Protein AF-A0A939VR70-F1 (afdb_monomer_lite)

Radius of gyration: 50.56 Å; chains: 1; bounding box: 104×48×170 Å

Structure (mmCIF, N/CA/C/O backbone):
data_AF-A0A939VR70-F1
#
_entry.id   AF-A0A939VR70-F1
#
loop_
_atom_site.group_PDB
_atom_site.id
_atom_site.type_symbol
_atom_site.label_atom_id
_atom_site.label_alt_id
_atom_site.label_comp_id
_atom_site.label_asym_id
_atom_site.label_entity_id
_atom_site.label_seq_id
_atom_site.pdbx_PDB_ins_code
_atom_site.Cartn_x
_atom_site.Cartn_y
_atom_site.Cartn_z
_atom_site.occupancy
_atom_site.B_iso_or_equiv
_atom_site.auth_seq_id
_atom_site.auth_comp_id
_atom_site.auth_asym_id
_atom_site.auth_atom_id
_atom_site.pdbx_PDB_model_num
ATOM 1 N N . MET A 1 1 ? 31.635 -14.659 -6.950 1.00 32.38 1 MET A N 1
ATOM 2 C CA . MET A 1 1 ? 30.749 -15.575 -6.206 1.00 32.38 1 MET A CA 1
ATOM 3 C C . MET A 1 1 ? 29.367 -15.405 -6.811 1.00 32.38 1 MET A C 1
ATOM 5 O O . MET A 1 1 ? 29.038 -14.272 -7.121 1.00 32.38 1 MET A O 1
ATOM 9 N N . GLY A 1 2 ? 28.664 -16.495 -7.128 1.00 39.53 2 GLY A N 1
ATOM 10 C CA . GLY A 1 2 ? 27.356 -16.426 -7.793 1.00 39.53 2 GLY A CA 1
ATOM 11 C C . GLY A 1 2 ? 26.266 -15.885 -6.864 1.00 39.53 2 GLY A C 1
ATOM 12 O O . GLY A 1 2 ? 26.370 -16.031 -5.646 1.00 39.53 2 GLY A O 1
ATOM 13 N N . THR A 1 3 ? 25.245 -15.283 -7.464 1.00 46.81 3 THR A N 1
ATOM 14 C CA . THR A 1 3 ? 24.059 -14.670 -6.838 1.00 46.81 3 THR A CA 1
ATOM 15 C C . THR A 1 3 ? 23.295 -15.610 -5.895 1.00 46.81 3 THR A C 1
ATOM 17 O O . THR A 1 3 ? 22.712 -15.151 -4.918 1.00 46.81 3 THR A O 1
ATOM 20 N N . GLU A 1 4 ? 23.401 -16.933 -6.085 1.00 47.50 4 GLU A N 1
ATOM 21 C CA . GLU A 1 4 ? 22.808 -17.955 -5.200 1.00 47.50 4 GLU A CA 1
ATOM 22 C C . GLU A 1 4 ? 23.258 -17.877 -3.731 1.00 47.50 4 GLU A C 1
ATOM 24 O O . GLU A 1 4 ? 22.538 -18.344 -2.854 1.00 47.50 4 GLU A O 1
ATOM 29 N N . LYS A 1 5 ? 24.438 -17.316 -3.424 1.00 48.34 5 LYS A N 1
ATOM 30 C CA . LYS A 1 5 ? 24.937 -17.262 -2.035 1.00 48.34 5 LYS A CA 1
ATOM 31 C C . LYS A 1 5 ? 24.439 -16.056 -1.225 1.00 48.34 5 LYS A C 1
ATOM 33 O O . LYS A 1 5 ? 24.703 -16.028 -0.028 1.00 48.34 5 LYS A O 1
ATOM 38 N N . GLY A 1 6 ? 23.760 -15.087 -1.850 1.00 54.81 6 GLY A N 1
ATOM 39 C CA . GLY A 1 6 ? 23.304 -13.853 -1.190 1.00 54.81 6 GLY A CA 1
ATOM 40 C C . GLY A 1 6 ? 21.859 -13.896 -0.681 1.00 54.81 6 GLY A C 1
ATOM 41 O O . GLY A 1 6 ? 21.595 -13.446 0.426 1.00 54.81 6 GLY A O 1
ATOM 42 N N . TYR A 1 7 ? 20.935 -14.492 -1.443 1.00 61.84 7 TYR A N 1
ATOM 43 C CA . TYR A 1 7 ? 19.486 -14.449 -1.177 1.00 61.84 7 TYR A CA 1
ATOM 44 C C . TYR A 1 7 ? 18.956 -15.694 -0.461 1.00 61.84 7 TYR A C 1
ATOM 46 O O . TYR A 1 7 ? 18.055 -16.395 -0.938 1.00 61.84 7 TYR A O 1
ATOM 54 N N . THR A 1 8 ? 19.549 -15.989 0.690 1.00 68.25 8 THR A N 1
ATOM 55 C CA . THR A 1 8 ? 19.119 -17.083 1.564 1.00 68.25 8 THR A CA 1
ATOM 56 C C . THR A 1 8 ? 17.865 -16.699 2.355 1.00 68.25 8 THR A C 1
ATOM 58 O O . THR A 1 8 ? 17.515 -15.526 2.480 1.00 68.25 8 THR A O 1
ATOM 61 N N . GLU A 1 9 ? 17.204 -17.692 2.950 1.00 69.56 9 GLU A N 1
ATOM 62 C CA . GLU A 1 9 ? 16.167 -17.471 3.968 1.00 69.56 9 GLU A CA 1
ATOM 63 C C . GLU A 1 9 ? 16.641 -16.495 5.058 1.00 69.56 9 GLU A C 1
ATOM 65 O O . GLU A 1 9 ? 15.880 -15.640 5.501 1.00 69.56 9 GLU A O 1
ATOM 70 N N . GLU A 1 10 ? 17.914 -16.579 5.455 1.00 63.94 10 GLU A N 1
ATOM 71 C CA . GLU A 1 10 ? 18.502 -15.685 6.448 1.00 63.94 10 GLU A CA 1
ATOM 72 C C . GLU A 1 10 ? 18.544 -14.236 5.958 1.00 63.94 10 GLU A C 1
ATOM 74 O O . GLU A 1 10 ? 18.164 -13.357 6.723 1.00 63.94 10 GLU A O 1
ATOM 79 N N . TYR A 1 11 ? 18.916 -13.966 4.701 1.00 68.00 11 TYR A N 1
ATOM 80 C CA . TYR A 1 11 ? 18.863 -12.614 4.127 1.00 68.00 11 TYR A CA 1
ATOM 81 C C . TYR A 1 11 ? 17.446 -12.042 4.182 1.00 68.00 11 TYR A C 1
ATOM 83 O O . TYR A 1 11 ? 17.240 -10.973 4.762 1.00 68.00 11 TYR A O 1
ATOM 91 N N . TYR A 1 12 ? 16.460 -12.795 3.683 1.00 67.38 12 TYR A N 1
ATOM 92 C CA . TYR A 1 12 ? 15.068 -12.355 3.710 1.00 67.38 12 TYR A CA 1
ATOM 93 C C . TYR A 1 12 ? 14.604 -12.114 5.145 1.00 67.38 12 TYR A C 1
ATOM 95 O O . TYR A 1 12 ? 14.144 -11.021 5.440 1.00 67.38 12 TYR A O 1
ATOM 103 N N . LYS A 1 13 ? 14.826 -13.052 6.071 1.00 61.44 13 LYS A N 1
ATOM 104 C CA . LYS A 1 13 ? 14.414 -12.908 7.477 1.00 61.44 13 LYS A CA 1
ATOM 105 C C . LYS A 1 13 ? 15.114 -11.774 8.229 1.00 61.44 13 LYS A C 1
ATOM 107 O O . LYS A 1 13 ? 14.530 -11.184 9.133 1.00 61.44 13 LYS A O 1
ATOM 112 N N . SER A 1 14 ? 16.374 -11.483 7.911 1.00 55.72 14 SER A N 1
ATOM 113 C CA . SER A 1 14 ? 17.200 -10.551 8.692 1.00 55.72 14 SER A CA 1
ATOM 114 C C . SER A 1 14 ? 17.271 -9.130 8.133 1.00 55.72 14 SER A C 1
ATOM 116 O O . SER A 1 14 ? 17.523 -8.214 8.925 1.00 55.72 14 SER A O 1
ATOM 118 N N . HIS A 1 15 ? 17.054 -8.944 6.826 1.00 54.62 15 HIS A N 1
ATOM 119 C CA . HIS A 1 15 ? 17.185 -7.651 6.142 1.00 54.62 15 HIS A CA 1
ATOM 120 C C . HIS A 1 15 ? 15.871 -7.150 5.527 1.00 54.62 15 HIS A C 1
ATOM 122 O O . HIS A 1 15 ? 15.668 -5.944 5.512 1.00 54.62 15 HIS A O 1
ATOM 128 N N . LEU A 1 16 ? 14.962 -8.033 5.087 1.00 59.84 16 LEU A N 1
ATOM 129 C CA . LEU A 1 16 ? 13.689 -7.633 4.458 1.00 59.84 16 LEU A CA 1
ATOM 130 C C . LEU A 1 16 ? 12.453 -7.919 5.333 1.00 59.84 16 LEU A C 1
ATOM 132 O O . LEU A 1 16 ? 11.495 -7.155 5.333 1.00 59.84 16 LEU A O 1
ATOM 136 N N . ASP A 1 17 ? 12.465 -8.990 6.126 1.00 55.03 17 ASP A N 1
ATOM 137 C CA . ASP A 1 17 ? 11.329 -9.424 6.951 1.00 55.03 17 ASP A CA 1
ATOM 138 C C . ASP A 1 17 ? 11.339 -8.816 8.362 1.00 55.03 17 ASP A C 1
ATOM 140 O O . ASP A 1 17 ? 10.345 -8.905 9.078 1.00 55.03 17 ASP A O 1
ATOM 144 N N . LYS A 1 18 ? 12.412 -8.105 8.749 1.00 51.22 18 LYS A N 1
ATOM 145 C CA . LYS A 1 18 ? 12.362 -7.198 9.915 1.00 51.22 18 LYS A CA 1
ATOM 146 C C . LYS A 1 18 ? 11.295 -6.112 9.745 1.00 51.22 18 LYS A C 1
ATOM 148 O O . LYS A 1 18 ? 10.718 -5.688 10.743 1.00 51.22 18 LYS A O 1
ATOM 153 N N . ASP A 1 19 ? 11.009 -5.745 8.495 1.00 50.56 19 ASP A N 1
ATOM 154 C CA . ASP A 1 19 ? 9.973 -4.790 8.098 1.00 50.56 19 ASP A CA 1
ATOM 155 C C . ASP A 1 19 ? 8.728 -5.482 7.492 1.00 50.56 19 ASP A C 1
ATOM 157 O O . ASP A 1 19 ? 7.812 -4.814 7.010 1.00 50.56 19 ASP A O 1
ATOM 161 N N . GLY A 1 20 ? 8.673 -6.824 7.527 1.00 59.66 20 GLY A N 1
ATOM 162 C CA . GLY A 1 20 ? 7.546 -7.642 7.068 1.00 59.66 20 GLY A CA 1
ATOM 163 C C . GLY A 1 20 ? 7.334 -7.626 5.554 1.00 59.66 20 GLY A C 1
ATOM 164 O O . GLY A 1 20 ? 6.270 -7.220 5.100 1.00 59.66 20 GLY A O 1
ATOM 165 N N . TYR A 1 21 ? 8.333 -8.018 4.753 1.00 68.88 21 TYR A N 1
ATOM 166 C CA . TYR A 1 21 ? 8.237 -8.049 3.283 1.00 68.88 21 TYR A CA 1
ATOM 167 C C . TYR A 1 21 ? 7.223 -9.082 2.759 1.00 68.88 21 TYR A C 1
ATOM 169 O O . TYR A 1 21 ? 6.584 -8.856 1.726 1.00 68.88 21 TYR A O 1
ATOM 177 N N . ILE A 1 22 ? 7.053 -10.207 3.459 1.00 78.62 22 ILE A N 1
ATOM 178 C CA . ILE A 1 22 ? 6.077 -11.250 3.114 1.00 78.62 22 ILE A CA 1
ATOM 179 C C . ILE A 1 22 ? 4.671 -10.800 3.544 1.00 78.62 22 ILE A C 1
ATOM 181 O O . ILE A 1 22 ? 4.482 -10.320 4.656 1.00 78.62 22 ILE A O 1
ATOM 185 N N . ASP A 1 23 ? 3.687 -10.945 2.651 1.00 75.06 23 ASP A N 1
ATOM 186 C CA . ASP A 1 23 ? 2.292 -10.507 2.836 1.00 75.06 23 ASP A CA 1
ATOM 187 C C . ASP A 1 23 ? 2.132 -9.015 3.198 1.00 75.06 23 ASP A C 1
ATOM 189 O O . ASP A 1 23 ? 1.183 -8.592 3.863 1.00 75.06 23 ASP A O 1
ATOM 193 N N . ASN A 1 24 ? 3.050 -8.182 2.707 1.00 79.44 24 ASN A N 1
ATOM 194 C CA . ASN A 1 24 ? 3.036 -6.751 2.967 1.00 79.44 24 ASN A CA 1
ATOM 195 C C . ASN A 1 24 ? 1.994 -6.023 2.104 1.00 79.44 24 ASN A C 1
ATOM 197 O O . ASN A 1 24 ? 2.129 -5.907 0.881 1.00 79.44 24 ASN A O 1
ATOM 201 N N . THR A 1 25 ? 0.979 -5.452 2.747 1.00 81.50 25 THR A N 1
ATOM 202 C CA . THR A 1 25 ? -0.101 -4.728 2.063 1.00 81.50 25 THR A CA 1
ATOM 203 C C . THR A 1 25 ? 0.383 -3.501 1.289 1.00 81.50 25 THR A C 1
ATOM 205 O O . THR A 1 25 ? -0.182 -3.196 0.237 1.00 81.50 25 THR A O 1
ATOM 208 N N . ALA A 1 26 ? 1.446 -2.828 1.742 1.00 79.44 26 ALA A N 1
ATOM 209 C CA . ALA A 1 26 ? 2.013 -1.681 1.041 1.00 79.44 26 ALA A CA 1
ATOM 210 C C . ALA A 1 26 ? 2.719 -2.106 -0.255 1.00 79.44 26 ALA A C 1
ATOM 212 O O . ALA A 1 26 ? 2.472 -1.502 -1.298 1.00 79.44 26 ALA A O 1
ATOM 213 N N . TYR A 1 27 ? 3.524 -3.178 -0.231 1.00 84.69 27 TYR A N 1
ATOM 214 C CA . TYR A 1 27 ? 4.158 -3.700 -1.451 1.00 84.69 27 TYR A CA 1
ATOM 215 C C . TYR A 1 27 ? 3.129 -4.254 -2.440 1.00 84.69 27 TYR A C 1
ATOM 217 O O . TYR A 1 27 ? 3.278 -4.046 -3.645 1.00 84.69 27 TYR A O 1
ATOM 225 N N . ILE A 1 28 ? 2.063 -4.899 -1.957 1.00 88.62 28 ILE A N 1
ATOM 226 C CA . ILE A 1 28 ? 0.951 -5.343 -2.809 1.00 88.62 28 ILE A CA 1
ATOM 227 C C . ILE A 1 28 ? 0.300 -4.139 -3.501 1.00 88.62 28 ILE A C 1
ATOM 229 O O . ILE A 1 28 ? 0.197 -4.129 -4.728 1.00 88.62 28 ILE A O 1
ATOM 233 N N . GLY A 1 29 ? -0.085 -3.106 -2.743 1.00 87.69 29 GLY A N 1
ATOM 234 C CA . GLY A 1 29 ? -0.715 -1.902 -3.295 1.00 87.69 29 GLY A CA 1
ATOM 235 C C . GLY A 1 29 ? 0.193 -1.130 -4.259 1.00 87.69 29 GLY A C 1
ATOM 236 O O . GLY A 1 29 ? -0.258 -0.667 -5.307 1.00 87.69 29 GLY A O 1
ATOM 237 N N . LEU A 1 30 ? 1.492 -1.045 -3.958 1.00 89.00 30 LEU A N 1
ATOM 238 C CA . LEU A 1 30 ? 2.479 -0.412 -4.834 1.00 89.00 30 LEU A CA 1
ATOM 239 C C . LEU A 1 30 ? 2.595 -1.148 -6.176 1.00 89.00 30 LEU A C 1
ATOM 241 O O . LEU A 1 30 ? 2.522 -0.528 -7.235 1.00 89.00 30 LEU A O 1
ATOM 245 N N . ASN A 1 31 ? 2.721 -2.475 -6.143 1.00 94.94 31 ASN A N 1
ATOM 246 C CA . ASN A 1 31 ? 2.825 -3.285 -7.356 1.00 94.94 31 ASN A CA 1
ATOM 247 C C . ASN A 1 31 ? 1.517 -3.310 -8.163 1.00 94.94 31 ASN A C 1
ATOM 249 O O . ASN A 1 31 ? 1.566 -3.375 -9.391 1.00 94.94 31 ASN A O 1
ATOM 253 N N . GLN A 1 32 ? 0.356 -3.193 -7.507 1.00 95.31 32 GLN A N 1
ATOM 254 C CA . GLN A 1 32 ? -0.926 -2.954 -8.181 1.00 95.31 32 GLN A CA 1
ATOM 255 C C . GLN A 1 32 ? -0.915 -1.633 -8.951 1.00 95.31 32 GLN A C 1
ATOM 257 O O . GLN A 1 32 ? -1.197 -1.632 -10.148 1.00 95.31 32 GLN A O 1
ATOM 262 N N . CYS A 1 33 ? -0.487 -0.540 -8.311 1.00 94.44 33 CYS A N 1
ATOM 263 C CA . CYS A 1 33 ? -0.333 0.757 -8.972 1.00 94.44 33 CYS A CA 1
ATOM 264 C C . CYS A 1 33 ? 0.613 0.667 -10.183 1.00 94.44 33 CYS A C 1
ATOM 266 O O . CYS A 1 33 ? 0.300 1.183 -11.259 1.00 94.44 33 CYS A O 1
ATOM 268 N N . PHE A 1 34 ? 1.747 -0.032 -10.050 1.00 96.69 34 PHE A N 1
ATOM 269 C CA . PHE A 1 34 ? 2.678 -0.236 -11.163 1.00 96.69 34 PHE A CA 1
ATOM 270 C C . PHE A 1 34 ? 2.031 -1.010 -12.312 1.00 96.69 34 PHE A C 1
ATOM 272 O O . PHE A 1 34 ? 2.091 -0.559 -13.455 1.00 96.69 34 PHE A O 1
ATOM 279 N N . ALA A 1 35 ? 1.381 -2.139 -12.026 1.00 97.88 35 ALA A N 1
ATOM 280 C CA . ALA A 1 35 ? 0.734 -2.960 -13.043 1.00 97.88 35 ALA A CA 1
ATOM 281 C C . ALA A 1 35 ? -0.387 -2.206 -13.775 1.00 97.88 35 ALA A C 1
ATOM 283 O O . ALA A 1 35 ? -0.481 -2.295 -14.999 1.00 97.88 35 ALA A O 1
ATOM 284 N N . GLU A 1 36 ? -1.210 -1.436 -13.057 1.00 97.56 36 GLU A N 1
ATOM 285 C CA . GLU A 1 36 ? -2.288 -0.623 -13.632 1.00 97.56 36 GLU A CA 1
ATOM 286 C C . GLU A 1 36 ? -1.746 0.434 -14.598 1.00 97.56 36 GLU A C 1
ATOM 288 O O . GLU A 1 36 ? -2.169 0.487 -15.757 1.00 97.56 36 GLU A O 1
ATOM 293 N N . ASN A 1 37 ? -0.762 1.222 -14.152 1.00 96.81 37 ASN A N 1
ATOM 294 C CA . ASN A 1 37 ? -0.152 2.263 -14.976 1.00 96.81 37 ASN A CA 1
ATOM 295 C C . ASN A 1 37 ? 0.574 1.665 -16.186 1.00 96.81 37 ASN A C 1
ATOM 297 O O . ASN A 1 37 ? 0.380 2.119 -17.312 1.00 96.81 37 ASN A O 1
ATOM 301 N N . LEU A 1 38 ? 1.364 0.603 -15.997 1.00 97.12 38 LEU A N 1
ATOM 302 C CA . LEU A 1 38 ? 2.073 -0.060 -17.096 1.00 97.12 38 LEU A CA 1
ATOM 303 C C . LEU A 1 38 ? 1.107 -0.698 -18.095 1.00 97.12 38 LEU A C 1
ATOM 305 O O . LEU A 1 38 ? 1.326 -0.602 -19.303 1.00 97.12 38 LEU A O 1
ATOM 309 N N . LYS A 1 39 ? 0.010 -1.301 -17.623 1.00 96.94 39 LYS A N 1
ATOM 310 C CA . LYS A 1 39 ? -1.035 -1.833 -18.500 1.00 96.94 39 LYS A CA 1
ATOM 311 C C . LYS A 1 39 ? -1.692 -0.726 -19.316 1.00 96.94 39 LYS A C 1
ATOM 313 O O . LYS A 1 39 ? -1.898 -0.911 -20.511 1.00 96.94 39 LYS A O 1
ATOM 318 N N . GLN A 1 40 ? -2.007 0.409 -18.699 1.00 95.50 40 GLN A N 1
ATOM 319 C CA . GLN A 1 40 ? -2.620 1.537 -19.396 1.00 95.50 40 GLN A CA 1
ATOM 320 C C . GLN A 1 40 ? -1.670 2.162 -20.428 1.00 95.50 40 GLN A C 1
ATOM 322 O O . GLN A 1 40 ? -2.094 2.471 -21.539 1.00 95.50 40 GLN A O 1
ATOM 327 N N . LEU A 1 41 ? -0.393 2.324 -20.077 1.00 94.25 41 LEU A N 1
ATOM 328 C CA . LEU A 1 41 ? 0.602 2.996 -20.915 1.00 94.25 41 LEU A CA 1
ATOM 329 C C . LEU A 1 41 ? 1.119 2.122 -22.061 1.00 94.25 41 LEU A C 1
ATOM 331 O O . LEU A 1 41 ? 1.409 2.633 -23.141 1.00 94.25 41 LEU A O 1
ATOM 335 N N . LEU A 1 42 ? 1.285 0.819 -21.820 1.00 95.50 42 LEU A N 1
ATOM 336 C CA . LEU A 1 42 ? 1.975 -0.087 -22.744 1.00 95.50 42 LEU A CA 1
ATOM 337 C C . LEU A 1 42 ? 1.063 -1.163 -23.338 1.00 95.50 42 LEU A C 1
ATOM 339 O O . LEU A 1 42 ? 1.416 -1.727 -24.368 1.00 95.50 42 LEU A O 1
ATOM 343 N N . MET A 1 43 ? -0.085 -1.443 -22.710 1.00 96.31 43 MET A N 1
ATOM 344 C CA . MET A 1 43 ? -1.012 -2.521 -23.082 1.00 96.31 43 MET A CA 1
ATOM 345 C C . MET A 1 43 ? -0.311 -3.865 -23.383 1.00 96.31 43 MET A C 1
ATOM 347 O O . MET A 1 43 ? -0.575 -4.461 -24.430 1.00 96.31 43 MET A O 1
ATOM 351 N N . PRO A 1 44 ? 0.588 -4.363 -22.506 1.00 97.38 44 PRO A N 1
ATOM 352 C CA . PRO A 1 44 ? 1.310 -5.600 -22.769 1.00 97.38 44 PRO A CA 1
ATOM 353 C C . PRO A 1 44 ? 0.359 -6.803 -22.682 1.00 97.38 44 PRO A C 1
ATOM 355 O O . PRO A 1 44 ? -0.470 -6.891 -21.772 1.00 97.38 44 PRO A O 1
ATOM 358 N N . GLY A 1 45 ? 0.488 -7.749 -23.611 1.00 96.44 45 GLY A N 1
ATOM 359 C CA . GLY A 1 45 ? -0.218 -9.028 -23.574 1.00 96.44 45 GLY A CA 1
ATOM 360 C C . GLY A 1 45 ? 0.518 -10.069 -22.729 1.00 96.44 45 GLY A C 1
ATOM 361 O O . GLY A 1 45 ? -0.122 -10.810 -21.974 1.00 96.44 45 GLY A O 1
ATOM 362 N N . GLN A 1 46 ? 1.850 -10.106 -22.830 1.00 97.94 46 GLN A N 1
ATOM 363 C CA . GLN A 1 46 ? 2.742 -10.981 -22.064 1.00 97.94 46 GLN A CA 1
ATOM 364 C C . GLN A 1 46 ? 3.827 -10.184 -21.333 1.00 97.94 46 GLN A C 1
ATOM 366 O O . GLN A 1 46 ? 4.518 -9.368 -21.942 1.00 97.94 46 GLN A O 1
ATOM 371 N N . VAL A 1 47 ? 3.999 -10.454 -20.035 1.00 98.75 47 VAL A N 1
ATOM 372 C CA . VAL A 1 47 ? 4.989 -9.783 -19.175 1.00 98.75 47 VAL A CA 1
ATOM 373 C C . VAL A 1 47 ? 5.876 -10.814 -18.485 1.00 98.75 47 VAL A C 1
ATOM 375 O O . VAL A 1 47 ? 5.363 -11.810 -17.973 1.00 98.75 47 VAL A O 1
ATOM 378 N N . LEU A 1 48 ? 7.182 -10.562 -18.436 1.00 98.75 48 LEU A N 1
ATOM 379 C CA . LEU A 1 48 ? 8.112 -11.297 -17.578 1.00 98.75 48 LEU A CA 1
ATOM 380 C C . LEU A 1 48 ? 8.726 -10.359 -16.545 1.00 98.75 48 LEU A C 1
ATOM 382 O O . LEU A 1 48 ? 9.361 -9.377 -16.913 1.00 98.75 48 LEU A O 1
ATOM 386 N N . ASP A 1 49 ? 8.596 -10.718 -15.276 1.00 98.62 49 ASP A N 1
ATOM 387 C CA . ASP A 1 49 ? 9.247 -10.040 -14.164 1.00 98.62 49 ASP A CA 1
ATOM 388 C C . ASP A 1 49 ? 10.495 -10.808 -13.723 1.00 98.62 49 ASP A C 1
ATOM 390 O O . ASP A 1 49 ? 10.408 -11.943 -13.246 1.00 98.62 49 ASP A O 1
ATOM 394 N N . VAL A 1 50 ? 11.671 -10.223 -13.950 1.00 98.06 50 VAL A N 1
ATOM 395 C CA . VAL A 1 50 ? 12.972 -10.810 -13.612 1.00 98.06 50 VAL A CA 1
ATOM 396 C C . VAL A 1 50 ? 13.429 -10.234 -12.280 1.00 98.06 50 VAL A C 1
ATOM 398 O O . VAL A 1 50 ? 13.653 -9.032 -12.193 1.00 98.06 50 VAL A O 1
ATOM 401 N N . GLY A 1 51 ? 13.590 -11.098 -11.274 1.00 95.88 51 GLY A N 1
ATOM 402 C CA . GLY A 1 51 ? 13.717 -10.704 -9.865 1.00 95.88 51 GLY A CA 1
ATOM 403 C C . GLY A 1 51 ? 12.355 -10.537 -9.188 1.00 95.88 51 GLY A C 1
ATOM 404 O O . GLY A 1 51 ? 12.128 -9.565 -8.479 1.00 95.88 51 GLY A O 1
ATOM 405 N N . CYS A 1 52 ? 11.413 -11.448 -9.458 1.00 96.25 52 CYS A N 1
ATOM 406 C CA . CYS A 1 52 ? 10.012 -11.261 -9.072 1.00 96.25 52 CYS A CA 1
ATOM 407 C C . CYS A 1 52 ? 9.727 -11.391 -7.566 1.00 96.25 52 CYS A C 1
ATOM 409 O O . CYS A 1 52 ? 8.607 -11.088 -7.142 1.00 96.25 52 CYS A O 1
ATOM 411 N N . ALA A 1 53 ? 10.686 -11.865 -6.762 1.00 93.88 53 ALA A N 1
ATOM 412 C CA . ALA A 1 53 ? 10.543 -12.084 -5.325 1.00 93.88 53 ALA A CA 1
ATOM 413 C C . ALA A 1 53 ? 9.230 -12.823 -4.959 1.00 93.88 53 ALA A C 1
ATOM 415 O O . ALA A 1 53 ? 8.954 -13.908 -5.478 1.00 93.88 53 ALA A O 1
ATOM 416 N N . CYS A 1 54 ? 8.380 -12.237 -4.104 1.00 93.94 54 CYS A N 1
ATOM 417 C CA . CYS A 1 54 ? 7.072 -12.796 -3.718 1.00 93.94 54 CYS A CA 1
ATOM 418 C C . CYS A 1 54 ? 6.015 -12.752 -4.848 1.00 93.94 54 CYS A C 1
ATOM 420 O O . CYS A 1 54 ? 4.843 -13.064 -4.633 1.00 93.94 54 CYS A O 1
ATOM 422 N N . GLY A 1 55 ? 6.386 -12.352 -6.066 1.00 96.00 55 GLY A N 1
ATOM 423 C CA . GLY A 1 55 ? 5.513 -12.331 -7.237 1.00 96.00 55 GLY A CA 1
ATOM 424 C C . GLY A 1 55 ? 4.395 -11.293 -7.152 1.00 96.00 55 GLY A C 1
ATOM 425 O O . GLY A 1 55 ? 3.319 -11.518 -7.717 1.00 96.00 55 GLY A O 1
ATOM 426 N N . TYR A 1 56 ? 4.603 -10.181 -6.438 1.00 96.62 56 TYR A N 1
ATOM 427 C CA . TYR A 1 56 ? 3.585 -9.138 -6.270 1.00 96.62 56 TYR A CA 1
ATOM 428 C C . TYR A 1 56 ? 3.210 -8.482 -7.601 1.00 96.62 56 TYR A C 1
ATOM 430 O O . TYR A 1 56 ? 2.023 -8.408 -7.921 1.00 96.62 56 TYR A O 1
ATOM 438 N N . LEU A 1 57 ? 4.198 -8.085 -8.411 1.00 97.88 57 LEU A N 1
ATOM 439 C CA . LEU A 1 57 ? 3.952 -7.481 -9.724 1.00 97.88 57 LEU A CA 1
ATOM 440 C C . LEU A 1 57 ? 3.295 -8.471 -10.692 1.00 97.88 57 LEU A C 1
ATOM 442 O O . LEU A 1 57 ? 2.322 -8.136 -11.368 1.00 97.88 57 LEU A O 1
ATOM 446 N N . VAL A 1 58 ? 3.767 -9.722 -10.694 1.00 98.44 58 VAL A N 1
ATOM 447 C CA . VAL A 1 58 ? 3.157 -10.814 -11.466 1.00 98.44 58 VAL A CA 1
ATOM 448 C C . VAL A 1 58 ? 1.690 -10.986 -11.079 1.00 98.44 58 VAL A C 1
ATOM 450 O O . VAL A 1 58 ? 0.823 -11.025 -11.947 1.00 98.44 58 VAL A O 1
ATOM 453 N N . SER A 1 59 ? 1.390 -11.049 -9.782 1.00 97.94 59 SER A N 1
ATOM 454 C CA . SER A 1 59 ? 0.019 -11.207 -9.291 1.00 97.94 59 SER A CA 1
ATOM 455 C C . SER A 1 59 ? -0.869 -10.036 -9.697 1.00 97.94 59 SER A C 1
ATOM 457 O O . SER A 1 59 ? -1.963 -10.265 -10.207 1.00 97.94 59 SER A O 1
ATOM 459 N N . ALA A 1 60 ? -0.372 -8.806 -9.559 1.00 98.06 60 ALA A N 1
ATOM 460 C CA . ALA A 1 60 ? -1.091 -7.600 -9.948 1.00 98.06 60 ALA A CA 1
ATOM 461 C C . ALA A 1 60 ? -1.438 -7.579 -11.448 1.00 98.06 60 ALA A C 1
ATOM 463 O O . ALA A 1 60 ? -2.588 -7.346 -11.817 1.00 98.06 60 ALA A O 1
ATOM 464 N N . PHE A 1 61 ? -0.490 -7.902 -12.331 1.00 98.62 61 PHE A N 1
ATOM 465 C CA . PHE A 1 61 ? -0.773 -8.005 -13.766 1.00 98.62 61 PHE A CA 1
ATOM 466 C C . PHE A 1 61 ? -1.813 -9.085 -14.087 1.00 98.62 61 PHE A C 1
ATOM 468 O O . PHE A 1 61 ? -2.685 -8.874 -14.934 1.00 98.62 61 PHE A O 1
ATOM 475 N N . ARG A 1 62 ? -1.752 -10.232 -13.404 1.00 98.12 62 ARG A N 1
ATOM 476 C CA . ARG A 1 62 ? -2.710 -11.326 -13.613 1.00 98.12 62 ARG A CA 1
ATOM 477 C C . ARG A 1 62 ? -4.110 -10.981 -13.121 1.00 98.12 62 ARG A C 1
ATOM 479 O O . ARG A 1 62 ? -5.069 -11.334 -13.803 1.00 98.12 62 ARG A O 1
ATOM 486 N N . ASP A 1 63 ? -4.235 -10.256 -12.012 1.00 97.81 63 ASP A N 1
ATOM 487 C CA . ASP A 1 63 ? -5.521 -9.719 -11.543 1.00 97.81 63 ASP A CA 1
ATOM 488 C C . ASP A 1 63 ? -6.132 -8.755 -12.581 1.00 97.81 63 ASP A C 1
ATOM 490 O O . ASP A 1 63 ? -7.350 -8.696 -12.747 1.00 97.81 63 ASP A O 1
ATOM 494 N N . LEU A 1 64 ? -5.290 -8.075 -13.366 1.00 97.62 64 LEU A N 1
ATOM 495 C CA . LEU A 1 64 ? -5.700 -7.244 -14.500 1.00 97.62 64 LEU A CA 1
ATOM 496 C C . LEU A 1 64 ? -5.901 -8.030 -15.812 1.00 97.62 64 LEU A C 1
ATOM 498 O O . LEU A 1 64 ? -6.178 -7.415 -16.845 1.00 97.62 64 LEU A O 1
ATOM 502 N N . GLY A 1 65 ? -5.766 -9.357 -15.817 1.00 97.38 65 GLY A N 1
ATOM 503 C CA . GLY A 1 65 ? -5.947 -10.201 -17.003 1.00 97.38 65 GLY A CA 1
ATOM 504 C C . GLY A 1 65 ? -4.775 -10.204 -17.992 1.00 97.38 65 GLY A C 1
ATOM 505 O O . GLY A 1 65 ? -4.957 -10.610 -19.138 1.00 97.38 65 GLY A O 1
ATOM 506 N N . VAL A 1 66 ? -3.585 -9.755 -17.582 1.00 98.19 66 VAL A N 1
ATOM 507 C CA . VAL A 1 66 ? -2.352 -9.833 -18.384 1.00 98.19 66 VAL A CA 1
ATOM 508 C C . VAL A 1 66 ? -1.656 -11.175 -18.135 1.00 98.19 66 VAL A C 1
ATOM 510 O O . VAL A 1 66 ? -1.612 -11.666 -17.003 1.00 98.19 66 VAL A O 1
ATOM 513 N N . ASN A 1 67 ? -1.079 -11.783 -19.177 1.00 98.06 67 ASN A N 1
ATOM 514 C CA . ASN A 1 67 ? -0.325 -13.031 -19.034 1.00 98.06 67 ASN A CA 1
ATOM 515 C C . ASN A 1 67 ? 1.072 -12.743 -18.472 1.00 98.06 67 ASN A C 1
ATOM 517 O O . ASN A 1 67 ? 2.041 -12.638 -19.223 1.00 98.06 67 ASN A O 1
ATOM 521 N N . ALA A 1 68 ? 1.165 -12.599 -17.151 1.00 98.56 68 ALA A N 1
ATOM 522 C CA . ALA A 1 68 ? 2.425 -12.325 -16.468 1.00 98.56 68 ALA A CA 1
ATOM 523 C C . ALA A 1 68 ? 3.078 -13.584 -15.884 1.00 98.56 68 ALA A C 1
ATOM 525 O O . ALA A 1 68 ? 2.393 -14.484 -15.376 1.00 98.56 68 ALA A O 1
ATOM 526 N N . TYR A 1 69 ? 4.406 -13.590 -15.939 1.00 98.62 69 TYR A N 1
ATOM 527 C CA . TYR A 1 69 ? 5.310 -14.632 -15.472 1.00 98.62 69 TYR A CA 1
ATOM 528 C C . TYR A 1 69 ? 6.418 -13.995 -14.633 1.00 98.62 69 TYR A C 1
ATOM 530 O O . TYR A 1 69 ? 6.767 -12.839 -14.855 1.00 98.62 69 TYR A O 1
ATOM 538 N N . GLY A 1 70 ? 6.977 -14.741 -13.685 1.00 98.25 70 GLY A N 1
ATOM 539 C CA . GLY A 1 70 ? 8.043 -14.269 -12.807 1.00 98.25 70 GLY A CA 1
ATOM 540 C C . GLY A 1 70 ? 9.194 -15.255 -12.711 1.00 98.25 70 GLY A C 1
ATOM 541 O O . GLY A 1 70 ? 8.979 -16.472 -12.683 1.00 98.25 70 GLY A O 1
ATOM 542 N N . VAL A 1 71 ? 10.413 -14.733 -12.625 1.00 98.06 71 VAL A N 1
ATOM 543 C CA . VAL A 1 71 ? 11.593 -15.518 -12.267 1.00 98.06 71 VAL A CA 1
ATOM 544 C C . VAL A 1 71 ? 12.348 -14.890 -11.108 1.00 98.06 71 VAL A C 1
ATOM 546 O O . VAL A 1 71 ? 12.509 -13.675 -11.064 1.00 98.06 71 VAL A O 1
ATOM 549 N N . ASP A 1 72 ? 12.818 -15.712 -10.176 1.00 96.50 72 ASP A N 1
ATOM 550 C CA . ASP A 1 72 ? 13.692 -15.277 -9.082 1.00 96.50 72 ASP A CA 1
ATOM 551 C C . ASP A 1 72 ? 14.780 -16.319 -8.796 1.00 96.50 72 ASP A C 1
ATOM 553 O O . ASP A 1 72 ? 14.617 -17.505 -9.097 1.00 96.50 72 ASP A O 1
ATOM 557 N N . SER A 1 73 ? 15.899 -15.887 -8.217 1.00 92.88 73 SER A N 1
ATOM 558 C CA . SER A 1 73 ? 17.003 -16.778 -7.859 1.00 92.88 73 SER A CA 1
ATOM 559 C C . SER A 1 73 ? 16.741 -17.572 -6.574 1.00 92.88 73 SER A C 1
ATOM 561 O O . SER A 1 73 ? 17.281 -18.671 -6.418 1.00 92.88 73 SER A O 1
ATOM 563 N N . SER A 1 74 ? 15.901 -17.047 -5.675 1.00 89.94 74 SER A N 1
ATOM 564 C CA . SER A 1 74 ? 15.636 -17.630 -4.362 1.00 89.94 74 SER A CA 1
ATOM 565 C C . SER A 1 74 ? 14.405 -18.535 -4.385 1.00 89.94 74 SER A C 1
ATOM 567 O O . SER A 1 74 ? 13.281 -18.092 -4.596 1.00 89.94 74 SER A O 1
ATOM 569 N N . GLU A 1 75 ? 14.587 -19.829 -4.118 1.00 90.25 75 GLU A N 1
ATOM 570 C CA . GLU A 1 75 ? 13.451 -20.753 -3.966 1.00 90.25 75 GLU A CA 1
ATOM 571 C C . GLU A 1 75 ? 12.591 -20.396 -2.746 1.00 90.25 75 GLU A C 1
ATOM 573 O O . GLU A 1 75 ? 11.369 -20.491 -2.812 1.00 90.25 75 GLU A O 1
ATOM 578 N N . TYR A 1 76 ? 13.217 -19.891 -1.678 1.00 88.19 76 TYR A N 1
ATOM 579 C CA . TYR A 1 76 ? 12.536 -19.486 -0.450 1.00 88.19 76 TYR A CA 1
ATOM 580 C C . TYR A 1 76 ? 11.473 -18.408 -0.699 1.00 88.19 76 TYR A C 1
ATOM 582 O O . TYR A 1 76 ? 10.333 -18.533 -0.254 1.00 88.19 76 TYR A O 1
ATOM 590 N N . VAL A 1 77 ? 11.808 -17.346 -1.439 1.00 88.31 77 VAL A N 1
ATOM 591 C CA . VAL A 1 77 ? 10.845 -16.260 -1.692 1.00 88.31 77 VAL A CA 1
ATOM 592 C C . VAL A 1 77 ? 9.719 -16.711 -2.629 1.00 88.31 77 VAL A C 1
ATOM 594 O O . VAL A 1 77 ? 8.566 -16.316 -2.464 1.00 88.31 77 VAL A O 1
ATOM 597 N N . LEU A 1 78 ? 10.020 -17.626 -3.556 1.00 92.81 78 LEU A N 1
ATOM 598 C CA . LEU A 1 78 ? 9.038 -18.189 -4.482 1.00 92.81 78 LEU A CA 1
ATOM 599 C C . LEU A 1 78 ? 7.979 -19.052 -3.776 1.00 92.81 78 LEU A C 1
ATOM 601 O O . LEU A 1 78 ? 6.841 -19.140 -4.249 1.00 92.81 78 LEU A O 1
ATOM 605 N N . GLU A 1 79 ? 8.302 -19.654 -2.628 1.00 92.00 79 GLU A N 1
ATOM 606 C CA . GLU A 1 79 ? 7.318 -20.360 -1.796 1.00 92.00 79 GLU A CA 1
ATOM 607 C C . GLU A 1 79 ? 6.245 -19.415 -1.235 1.00 92.00 79 GLU A C 1
ATOM 609 O O . GLU A 1 79 ? 5.100 -19.833 -1.040 1.00 92.00 79 GLU A O 1
ATOM 614 N N . HIS A 1 80 ? 6.565 -18.131 -1.077 1.00 91.81 80 HIS A N 1
ATOM 615 C CA . HIS A 1 80 ? 5.670 -17.103 -0.542 1.00 91.81 80 HIS A CA 1
ATOM 616 C C . HIS A 1 80 ? 4.838 -16.397 -1.622 1.00 91.81 80 HIS A C 1
ATOM 618 O O . HIS A 1 80 ? 4.018 -15.534 -1.318 1.00 91.81 80 HIS A O 1
ATOM 624 N N . VAL A 1 81 ? 4.977 -16.795 -2.891 1.00 94.19 81 VAL A N 1
ATOM 625 C CA . VAL A 1 81 ? 4.110 -16.304 -3.968 1.00 94.19 81 VAL A CA 1
ATOM 626 C C . VAL A 1 81 ? 2.662 -16.719 -3.708 1.00 94.19 81 VAL A C 1
ATOM 628 O O . VAL A 1 81 ? 2.382 -17.887 -3.403 1.00 94.19 81 VAL A O 1
ATOM 631 N N . ARG A 1 82 ? 1.729 -15.775 -3.917 1.00 93.31 82 ARG A N 1
ATOM 632 C CA . ARG A 1 82 ? 0.274 -15.999 -3.844 1.00 93.31 82 ARG A CA 1
ATOM 633 C C . ARG A 1 82 ? -0.101 -17.309 -4.537 1.00 93.31 82 ARG A C 1
ATOM 635 O O . ARG A 1 82 ? 0.235 -17.529 -5.701 1.00 93.31 82 ARG A O 1
ATOM 642 N N . SER A 1 83 ? -0.853 -18.163 -3.845 1.00 93.06 83 SER A N 1
ATOM 643 C CA . SER A 1 83 ? -1.145 -19.541 -4.277 1.00 93.06 83 SER A CA 1
ATOM 644 C C . SER A 1 83 ? -1.688 -19.650 -5.710 1.00 93.06 83 SER A C 1
ATOM 646 O O . SER A 1 83 ? -1.261 -20.520 -6.466 1.00 93.06 83 SER A O 1
ATOM 648 N N . THR A 1 84 ? -2.565 -18.731 -6.123 1.00 94.50 84 THR A N 1
ATOM 649 C CA . THR A 1 84 ? -3.142 -18.674 -7.480 1.00 94.50 84 THR A CA 1
ATOM 650 C C . THR A 1 84 ? -2.130 -18.309 -8.569 1.00 94.50 84 THR A C 1
ATOM 652 O O . THR A 1 84 ? -2.335 -18.634 -9.740 1.00 94.50 84 THR A O 1
ATOM 655 N N . CYS A 1 85 ? -1.035 -17.649 -8.192 1.00 95.69 85 CYS A N 1
ATOM 656 C CA . CYS A 1 85 ? 0.026 -17.191 -9.082 1.00 95.69 85 CYS A CA 1
ATOM 657 C C . CYS A 1 85 ? 1.277 -18.075 -9.034 1.00 95.69 85 CYS A C 1
ATOM 659 O O . CYS A 1 85 ? 2.105 -17.993 -9.937 1.00 95.69 85 CYS A O 1
ATOM 661 N N . ARG A 1 86 ? 1.398 -18.966 -8.039 1.00 94.81 86 ARG A N 1
ATOM 662 C CA . ARG A 1 86 ? 2.593 -19.792 -7.810 1.00 94.81 86 ARG A CA 1
ATOM 663 C C . ARG A 1 86 ? 3.025 -20.590 -9.036 1.00 94.81 86 ARG A C 1
ATOM 665 O O . ARG A 1 86 ? 4.210 -20.803 -9.231 1.00 94.81 86 ARG A O 1
ATOM 672 N N . GLN A 1 87 ? 2.106 -21.025 -9.900 1.00 95.38 87 GLN A N 1
ATOM 673 C CA . GLN A 1 87 ? 2.475 -21.752 -11.122 1.00 95.38 87 GLN A CA 1
ATOM 674 C C . GLN A 1 87 ? 3.174 -20.892 -12.196 1.00 95.38 87 GLN A C 1
ATOM 676 O O . GLN A 1 87 ? 3.784 -21.452 -13.100 1.00 95.38 87 GLN A O 1
ATOM 681 N N . TYR A 1 88 ? 3.110 -19.565 -12.080 1.00 97.81 88 TYR A N 1
ATOM 682 C CA . TYR A 1 88 ? 3.671 -18.603 -13.033 1.00 97.81 88 TYR A CA 1
ATOM 683 C C . TYR A 1 88 ? 4.948 -17.929 -12.528 1.00 97.81 88 TYR A C 1
ATOM 685 O O . TYR A 1 88 ? 5.544 -17.156 -13.270 1.00 97.81 88 TYR A O 1
ATOM 693 N N . CYS A 1 89 ? 5.384 -18.237 -11.304 1.00 97.81 89 CYS A N 1
ATOM 694 C CA . CYS A 1 89 ? 6.671 -17.812 -10.764 1.00 97.81 89 CYS A CA 1
ATOM 695 C C . CYS A 1 89 ? 7.576 -19.035 -10.580 1.00 97.81 89 CYS A C 1
ATOM 697 O O . CYS A 1 89 ? 7.149 -20.067 -10.049 1.00 97.81 89 CYS A O 1
ATOM 699 N N . ARG A 1 90 ? 8.811 -18.967 -11.073 1.00 97.06 90 ARG A N 1
ATOM 700 C CA . ARG A 1 90 ? 9.743 -20.106 -11.106 1.00 97.06 90 ARG A CA 1
ATOM 701 C C . ARG A 1 90 ? 11.175 -19.649 -10.873 1.00 97.06 90 ARG A C 1
ATOM 703 O O . ARG A 1 90 ? 11.490 -18.475 -11.008 1.00 97.06 90 ARG A O 1
ATOM 710 N N . LYS A 1 91 ? 12.061 -20.591 -10.554 1.00 95.44 91 LYS A N 1
ATOM 711 C CA . LYS A 1 91 ? 13.480 -20.281 -10.397 1.00 95.44 91 LYS A CA 1
ATOM 712 C C . LYS A 1 91 ? 14.089 -19.847 -11.732 1.00 95.44 91 LYS A C 1
ATOM 714 O O . LYS A 1 91 ? 13.934 -20.545 -12.732 1.00 95.44 91 LYS A O 1
ATOM 719 N N . GLY A 1 92 ? 14.810 -18.732 -11.728 1.00 94.12 92 GLY A N 1
ATOM 720 C CA . GLY A 1 92 ? 15.597 -18.243 -12.857 1.00 94.12 92 GLY A CA 1
ATOM 721 C C . GLY A 1 92 ? 16.673 -17.279 -12.368 1.00 94.12 92 GLY A C 1
ATOM 722 O O . GLY A 1 92 ? 16.452 -16.517 -11.432 1.00 94.12 92 GLY A O 1
ATOM 723 N N . ILE A 1 93 ? 17.868 -17.354 -12.953 1.00 92.25 93 ILE A N 1
ATOM 724 C CA . ILE A 1 93 ? 19.064 -16.707 -12.401 1.00 92.25 93 ILE A CA 1
ATOM 725 C C . ILE A 1 93 ? 19.790 -15.940 -13.501 1.00 92.25 93 ILE A C 1
ATOM 727 O O . ILE A 1 93 ? 20.132 -16.521 -14.524 1.00 92.25 93 ILE A O 1
ATOM 731 N N . LEU A 1 94 ? 20.078 -14.658 -13.272 1.00 92.75 94 LEU A N 1
ATOM 732 C CA . LEU A 1 94 ? 21.012 -13.886 -14.097 1.00 92.75 94 LEU A CA 1
ATOM 733 C C . LEU A 1 94 ? 22.471 -14.149 -13.671 1.00 92.75 94 LEU A C 1
ATOM 735 O O . LEU A 1 94 ? 22.725 -14.364 -12.481 1.00 92.75 94 LEU A O 1
ATOM 739 N N . PRO A 1 95 ? 23.445 -14.114 -14.602 1.00 90.44 95 PRO A N 1
ATOM 740 C CA . PRO A 1 95 ? 23.307 -13.804 -16.034 1.00 90.44 95 PRO A CA 1
ATOM 741 C C . PRO A 1 95 ? 22.818 -14.975 -16.906 1.00 90.44 95 PRO A C 1
ATOM 743 O O . PRO A 1 95 ? 22.399 -14.754 -18.039 1.00 90.44 95 PRO A O 1
ATOM 746 N N . ASP A 1 96 ? 22.874 -16.214 -16.412 1.00 91.31 96 ASP A N 1
ATOM 747 C CA . ASP A 1 96 ? 22.604 -17.433 -17.192 1.00 91.31 96 ASP A CA 1
ATOM 748 C C . ASP A 1 96 ? 21.109 -17.809 -17.205 1.00 91.31 96 ASP A C 1
ATOM 750 O O . ASP A 1 96 ? 20.734 -18.969 -16.996 1.00 91.31 96 ASP A O 1
ATOM 754 N N . LEU A 1 97 ? 20.241 -16.818 -17.437 1.00 92.81 97 LEU A N 1
ATOM 755 C CA . LEU A 1 97 ? 18.795 -16.987 -17.323 1.00 92.81 97 LEU A CA 1
ATOM 756 C C . LEU A 1 97 ? 18.284 -17.936 -18.408 1.00 92.81 97 LEU A C 1
ATOM 758 O O . LEU A 1 97 ? 18.293 -17.625 -19.599 1.00 92.81 97 LEU A O 1
ATOM 762 N N . ARG A 1 98 ? 17.797 -19.099 -17.973 1.00 91.06 98 ARG A N 1
ATOM 763 C CA . ARG A 1 98 ? 17.061 -20.054 -18.802 1.00 91.06 98 ARG A CA 1
ATOM 764 C C . ARG A 1 98 ? 15.595 -19.989 -18.423 1.00 91.06 98 ARG A C 1
ATOM 766 O O . ARG A 1 98 ? 15.264 -20.125 -17.246 1.00 91.06 98 ARG A O 1
ATOM 773 N N . LEU A 1 99 ? 14.737 -19.770 -19.414 1.00 92.19 99 LEU A N 1
ATOM 774 C CA . LEU A 1 99 ? 13.302 -19.733 -19.182 1.00 92.19 99 LEU A CA 1
ATOM 775 C C . LEU A 1 99 ? 12.803 -21.114 -18.719 1.00 92.19 99 LEU A C 1
ATOM 777 O O . LEU A 1 99 ? 13.195 -22.122 -19.312 1.00 92.19 99 LEU A O 1
ATOM 781 N N . PRO A 1 100 ? 11.961 -21.171 -17.675 1.00 93.12 100 PRO A N 1
ATOM 782 C CA . PRO A 1 100 ? 11.320 -22.404 -17.233 1.00 93.12 100 PRO A CA 1
ATOM 783 C C . PRO A 1 100 ? 10.459 -23.047 -18.327 1.00 93.12 100 PRO A C 1
ATOM 785 O O . PRO A 1 100 ? 9.875 -22.354 -19.160 1.00 93.12 100 PRO A O 1
ATOM 788 N N . ASP A 1 101 ? 10.303 -24.370 -18.274 1.00 92.12 101 ASP A N 1
ATOM 789 C CA . ASP A 1 101 ? 9.425 -25.085 -19.203 1.00 92.12 101 ASP A CA 1
ATOM 790 C C . ASP A 1 101 ? 7.990 -24.530 -19.158 1.00 92.12 101 ASP A C 1
ATOM 792 O O . ASP A 1 101 ? 7.399 -24.344 -18.090 1.00 92.12 101 ASP A O 1
ATOM 796 N N . GLY A 1 102 ? 7.425 -24.272 -20.339 1.00 91.00 102 GLY A N 1
ATOM 797 C CA . GLY A 1 102 ? 6.083 -23.705 -20.500 1.00 91.00 102 GLY A CA 1
ATOM 798 C C . GLY A 1 102 ? 6.010 -22.175 -20.427 1.00 91.00 102 GLY A C 1
ATOM 799 O O . GLY A 1 102 ? 4.921 -21.629 -20.606 1.00 91.00 102 GLY A O 1
ATOM 800 N N . PHE A 1 103 ? 7.126 -21.475 -20.199 1.00 96.81 103 PHE A N 1
ATOM 801 C CA . PHE A 1 103 ? 7.176 -20.014 -20.299 1.00 96.81 103 PHE A CA 1
ATOM 802 C C . PHE A 1 103 ? 7.348 -19.572 -21.769 1.00 96.81 103 PHE A C 1
ATOM 804 O O . PHE A 1 103 ? 8.029 -20.261 -22.533 1.00 96.81 103 PHE A O 1
ATOM 811 N N . PRO A 1 104 ? 6.759 -18.435 -22.191 1.00 96.31 104 PRO A N 1
ATOM 812 C CA . PRO A 1 104 ? 6.975 -17.875 -23.528 1.00 96.31 104 PRO A CA 1
ATOM 813 C C . PRO A 1 104 ? 8.444 -17.533 -23.803 1.00 96.31 104 PRO A C 1
ATOM 815 O O . PRO A 1 104 ? 9.148 -17.059 -22.915 1.00 96.31 104 PRO A O 1
ATOM 818 N N . GLU A 1 105 ? 8.893 -17.690 -25.051 1.00 94.94 105 GLU A N 1
ATOM 819 C CA . GLU A 1 105 ? 10.256 -17.312 -25.472 1.00 94.94 105 GLU A CA 1
ATOM 820 C C . GLU A 1 105 ? 10.454 -15.791 -25.607 1.00 94.94 105 GLU A C 1
ATOM 822 O O . GLU A 1 105 ? 11.587 -15.305 -25.613 1.00 94.94 105 GLU A O 1
ATOM 827 N N . LYS A 1 106 ? 9.356 -15.037 -25.749 1.00 97.06 106 LYS A N 1
ATOM 828 C CA . LYS A 1 106 ? 9.331 -13.583 -25.940 1.00 97.06 106 LYS A CA 1
ATOM 829 C C . LYS A 1 106 ? 8.178 -12.958 -25.168 1.00 97.06 106 LYS A C 1
ATOM 831 O O . LYS A 1 106 ? 7.146 -13.596 -24.986 1.00 97.06 106 LYS A O 1
ATOM 836 N N . TYR A 1 107 ? 8.366 -11.707 -24.765 1.00 98.50 107 TYR A N 1
ATOM 837 C CA . TYR A 1 107 ? 7.405 -10.929 -23.989 1.00 98.50 107 TYR A CA 1
ATOM 838 C C . TYR A 1 107 ? 7.244 -9.538 -24.597 1.00 98.50 107 TYR A C 1
ATOM 840 O O . TYR A 1 107 ? 8.170 -9.018 -25.220 1.00 98.50 107 TYR A O 1
ATOM 848 N N . ASP A 1 108 ? 6.078 -8.928 -24.388 1.00 98.50 108 ASP A N 1
ATOM 849 C CA . ASP A 1 108 ? 5.819 -7.546 -24.806 1.00 98.50 108 ASP A CA 1
ATOM 850 C C . ASP A 1 108 ? 6.494 -6.542 -23.861 1.00 98.50 108 ASP A C 1
ATOM 852 O O . ASP A 1 108 ? 6.785 -5.410 -24.245 1.00 98.50 108 ASP A O 1
ATOM 856 N N . LEU A 1 109 ? 6.727 -6.962 -22.613 1.00 98.69 109 LEU A N 1
ATOM 857 C CA . LEU A 1 109 ? 7.428 -6.209 -21.583 1.00 98.69 109 LEU A CA 1
ATOM 858 C C . LEU A 1 109 ? 8.232 -7.164 -20.694 1.00 98.69 109 LEU A C 1
ATOM 860 O O . LEU A 1 109 ? 7.705 -8.157 -20.194 1.00 98.69 109 LEU A O 1
ATOM 864 N N . VAL A 1 110 ? 9.493 -6.819 -20.449 1.00 98.75 110 VAL A N 1
ATOM 865 C CA . VAL A 1 110 ? 10.300 -7.408 -19.374 1.00 98.75 110 VAL A CA 1
ATOM 866 C C . VAL A 1 110 ? 10.505 -6.350 -18.295 1.00 98.75 110 VAL A C 1
ATOM 868 O O . VAL A 1 110 ? 10.894 -5.227 -18.612 1.00 98.75 110 VAL A O 1
ATOM 871 N N . THR A 1 111 ? 10.250 -6.680 -17.035 1.00 98.62 111 THR A N 1
ATOM 872 C CA . THR A 1 111 ? 10.581 -5.832 -15.883 1.00 98.62 111 THR A CA 1
ATOM 873 C C . THR A 1 111 ? 11.817 -6.391 -15.183 1.00 98.62 111 THR A C 1
ATOM 875 O O . THR A 1 111 ? 11.977 -7.603 -15.050 1.00 98.62 111 THR A O 1
ATOM 878 N N . CYS A 1 112 ? 12.732 -5.507 -14.795 1.00 97.88 112 CYS A N 1
ATOM 879 C CA . CYS A 1 112 ? 13.926 -5.822 -14.016 1.00 97.88 112 CYS A CA 1
ATOM 880 C C . CYS A 1 112 ? 14.159 -4.655 -13.051 1.00 97.88 112 CYS A C 1
ATOM 882 O O . CYS A 1 112 ? 14.774 -3.648 -13.407 1.00 97.88 112 CYS A O 1
ATOM 884 N N . ILE A 1 113 ? 13.541 -4.754 -11.878 1.00 96.00 113 ILE A N 1
ATOM 885 C CA . ILE A 1 113 ? 13.405 -3.671 -10.899 1.00 96.00 113 ILE A CA 1
ATOM 886 C C . ILE A 1 113 ? 14.239 -4.043 -9.675 1.00 96.00 113 ILE A C 1
ATOM 888 O O . ILE A 1 113 ? 13.931 -5.040 -9.034 1.00 96.00 113 ILE A O 1
ATOM 892 N N . GLU A 1 114 ? 15.271 -3.251 -9.370 1.00 92.62 114 GLU A N 1
ATOM 893 C CA . GLU A 1 114 ? 16.170 -3.451 -8.219 1.00 92.62 114 GLU A CA 1
ATOM 894 C C . GLU A 1 114 ? 16.820 -4.855 -8.208 1.00 92.62 114 GLU A C 1
ATOM 896 O O . GLU A 1 114 ? 16.678 -5.641 -7.274 1.00 92.62 114 GLU A O 1
ATOM 901 N N . VAL A 1 115 ? 17.499 -5.207 -9.310 1.00 92.50 115 VAL A N 1
ATOM 902 C CA . VAL A 1 115 ? 18.143 -6.526 -9.495 1.00 92.50 115 VAL A CA 1
ATOM 903 C C . VAL A 1 115 ? 19.610 -6.409 -9.889 1.00 92.50 115 VAL A C 1
ATOM 905 O O . VAL A 1 115 ? 20.456 -7.120 -9.345 1.00 92.50 115 VAL A O 1
ATOM 908 N N . LEU A 1 116 ? 19.940 -5.562 -10.871 1.00 93.25 116 LEU A N 1
ATOM 909 C CA . LEU A 1 116 ? 21.279 -5.557 -11.475 1.00 93.25 116 LEU A CA 1
ATOM 910 C C . LEU A 1 116 ? 22.371 -5.004 -10.547 1.00 93.25 116 LEU A C 1
ATOM 912 O O . LEU A 1 116 ? 23.534 -5.370 -10.724 1.00 93.25 116 LEU A O 1
ATOM 916 N N . GLU A 1 117 ? 22.016 -4.218 -9.531 1.00 89.50 117 GLU A N 1
ATOM 917 C CA . GLU A 1 117 ? 22.915 -3.769 -8.456 1.00 89.50 117 GLU A CA 1
ATOM 918 C C . GLU A 1 117 ? 23.457 -4.926 -7.609 1.00 89.50 117 GLU A C 1
ATOM 920 O O . GLU A 1 117 ? 24.515 -4.804 -6.992 1.00 89.50 117 GLU A O 1
ATOM 925 N N . HIS A 1 118 ? 22.778 -6.071 -7.622 1.00 88.50 118 HIS A N 1
ATOM 926 C CA . HIS A 1 118 ? 23.184 -7.273 -6.901 1.00 88.50 118 HIS A CA 1
ATOM 927 C C . HIS A 1 118 ? 23.967 -8.258 -7.780 1.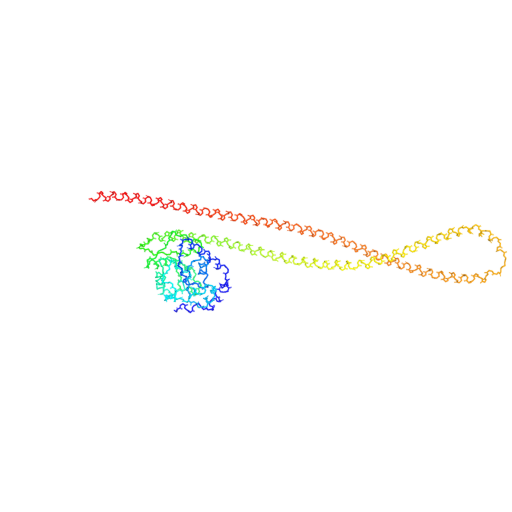00 88.50 118 HIS A C 1
ATOM 929 O O . HIS A 1 118 ? 24.515 -9.255 -7.297 1.00 88.50 118 HIS A O 1
ATOM 935 N N . ILE A 1 119 ? 24.039 -7.997 -9.088 1.00 89.44 119 ILE A N 1
ATOM 936 C CA . ILE A 1 119 ? 24.777 -8.824 -10.040 1.00 89.44 119 ILE A CA 1
ATOM 937 C C . ILE A 1 119 ? 26.217 -8.315 -10.127 1.00 89.44 119 ILE A C 1
ATOM 939 O O . ILE A 1 119 ? 26.409 -7.135 -10.392 1.00 89.44 119 ILE A O 1
ATOM 943 N N . PRO A 1 120 ? 27.252 -9.163 -9.972 1.00 91.25 120 PRO A N 1
ATOM 944 C CA . PRO A 1 120 ? 28.637 -8.721 -10.100 1.00 91.25 120 PRO A CA 1
ATOM 945 C C . PRO A 1 120 ? 28.907 -8.014 -11.434 1.00 91.25 120 PRO A C 1
ATOM 947 O O . PRO A 1 120 ? 28.530 -8.528 -12.483 1.00 91.25 120 PRO A O 1
ATOM 950 N N . GLU A 1 121 ? 29.668 -6.917 -11.412 1.00 90.94 121 GLU A N 1
ATOM 951 C CA . GLU A 1 121 ? 29.887 -6.058 -12.592 1.00 90.94 121 GLU A CA 1
ATOM 952 C C . GLU A 1 121 ? 30.387 -6.810 -13.849 1.00 90.94 121 GLU A C 1
ATOM 954 O O . GLU A 1 121 ? 30.024 -6.529 -14.993 1.00 90.94 121 GLU A O 1
ATOM 959 N N . LYS A 1 122 ? 31.200 -7.852 -13.647 1.00 93.19 122 LYS A N 1
ATOM 960 C CA . LYS A 1 122 ? 31.696 -8.724 -14.728 1.00 93.19 122 LYS A CA 1
ATOM 961 C C . LYS A 1 122 ? 30.586 -9.467 -15.495 1.00 93.19 122 LYS A C 1
ATOM 963 O O . LYS A 1 122 ? 30.810 -9.892 -16.627 1.00 93.19 122 LYS A O 1
ATOM 968 N N . ASP A 1 123 ? 29.425 -9.645 -14.871 1.00 94.50 123 ASP A N 1
ATOM 969 C CA . ASP A 1 123 ? 28.269 -10.387 -15.372 1.00 94.50 123 ASP A CA 1
ATOM 970 C C . ASP A 1 123 ? 27.155 -9.438 -15.874 1.00 94.50 123 ASP A C 1
ATOM 972 O O . ASP A 1 123 ? 26.172 -9.897 -16.465 1.00 94.50 123 ASP A O 1
ATOM 976 N N . THR A 1 124 ? 27.333 -8.115 -15.731 1.00 93.88 124 THR A N 1
ATOM 977 C CA . THR A 1 124 ? 26.383 -7.071 -16.158 1.00 93.88 124 THR A CA 1
ATOM 978 C C . THR A 1 124 ? 26.008 -7.191 -17.635 1.00 93.88 124 THR A C 1
ATOM 980 O O . THR A 1 124 ? 24.827 -7.244 -17.966 1.00 93.88 124 THR A O 1
ATOM 983 N N . VAL A 1 125 ? 26.997 -7.289 -18.538 1.00 94.69 125 VAL A N 1
ATOM 984 C CA . VAL A 1 125 ? 26.742 -7.357 -19.995 1.00 94.69 125 VAL A CA 1
ATOM 985 C C . VAL A 1 125 ? 25.870 -8.553 -20.341 1.00 94.69 125 VAL A C 1
ATOM 987 O O . VAL A 1 125 ? 24.871 -8.413 -21.037 1.00 94.69 125 VAL A O 1
ATOM 990 N N . LYS A 1 126 ? 26.231 -9.733 -19.826 1.00 97.12 126 LYS A N 1
ATOM 991 C CA . LYS A 1 126 ? 25.485 -10.964 -20.094 1.00 97.12 126 LYS A CA 1
ATOM 992 C C . LYS A 1 126 ? 24.068 -10.891 -19.535 1.00 97.12 126 LYS A C 1
ATOM 994 O O . LYS A 1 126 ? 23.144 -11.379 -20.172 1.00 97.12 126 LYS A O 1
ATOM 999 N N . SER A 1 127 ? 23.897 -10.257 -18.377 1.00 97.25 127 SER A N 1
ATOM 1000 C CA . SER A 1 127 ? 22.581 -10.064 -17.767 1.00 97.25 127 SER A CA 1
ATOM 1001 C C . SER A 1 127 ? 21.702 -9.150 -18.614 1.00 97.25 127 SER A C 1
ATOM 1003 O O . SER A 1 127 ? 20.570 -9.511 -18.917 1.00 97.25 127 SER A O 1
ATOM 1005 N N . ILE A 1 128 ? 22.235 -8.017 -19.080 1.00 97.62 128 ILE A N 1
ATOM 1006 C CA . ILE A 1 128 ? 21.516 -7.115 -19.988 1.00 97.62 128 ILE A CA 1
ATOM 1007 C C . ILE A 1 128 ? 21.161 -7.842 -21.287 1.00 97.62 128 ILE A C 1
ATOM 1009 O O . ILE A 1 128 ? 20.015 -7.772 -21.714 1.00 97.62 128 ILE A O 1
ATOM 1013 N N . GLN A 1 129 ? 22.091 -8.608 -21.865 1.00 97.31 129 GLN A N 1
ATOM 1014 C CA . GLN A 1 129 ? 21.829 -9.430 -23.050 1.00 97.31 129 GLN A CA 1
ATOM 1015 C C . GLN A 1 129 ? 20.717 -10.457 -22.821 1.00 97.31 129 GLN A C 1
ATOM 1017 O O . GLN A 1 129 ? 19.888 -10.676 -23.701 1.00 97.31 129 GLN A O 1
ATOM 1022 N N . ALA A 1 130 ? 20.660 -11.087 -21.646 1.00 97.25 130 ALA A N 1
ATOM 1023 C CA . ALA A 1 130 ? 19.570 -11.993 -21.305 1.00 97.25 130 ALA A CA 1
ATOM 1024 C C . ALA A 1 130 ? 18.215 -11.264 -21.311 1.00 97.25 130 ALA A C 1
ATOM 1026 O O . ALA A 1 130 ? 17.264 -11.767 -21.903 1.00 97.25 130 ALA A O 1
ATOM 1027 N N . LEU A 1 131 ? 18.135 -10.055 -20.743 1.00 98.00 131 LEU A N 1
ATOM 1028 C CA . LEU A 1 131 ? 16.911 -9.243 -20.738 1.00 98.00 131 LEU A CA 1
ATOM 1029 C C . LEU A 1 131 ? 16.515 -8.779 -22.151 1.00 98.00 131 LEU A C 1
ATOM 1031 O O . LEU A 1 131 ? 15.370 -8.949 -22.572 1.00 98.00 131 LEU A O 1
ATOM 1035 N N . THR A 1 132 ? 17.464 -8.231 -22.913 1.00 97.31 132 THR A N 1
ATOM 1036 C CA . THR A 1 132 ? 17.235 -7.693 -24.266 1.00 97.31 132 THR A CA 1
ATOM 1037 C C . THR A 1 132 ? 16.944 -8.769 -25.303 1.00 97.31 132 THR A C 1
ATOM 1039 O O . THR A 1 132 ? 16.333 -8.484 -26.338 1.00 97.31 132 THR A O 1
ATOM 1042 N N . ASN A 1 133 ? 17.318 -10.018 -25.026 1.00 96.62 133 ASN A N 1
ATOM 1043 C CA . ASN A 1 133 ? 16.913 -11.172 -25.815 1.00 96.62 133 ASN A CA 1
ATOM 1044 C C . ASN A 1 133 ? 15.472 -11.611 -25.546 1.00 96.62 133 ASN A C 1
ATOM 1046 O O . ASN A 1 133 ? 14.938 -12.363 -26.357 1.00 96.62 133 ASN A O 1
ATOM 1050 N N . LEU A 1 134 ? 14.815 -11.152 -24.482 1.00 97.88 134 LEU A N 1
ATOM 1051 C CA . LEU A 1 134 ? 13.465 -11.591 -24.112 1.00 97.88 134 LEU A CA 1
ATOM 1052 C C . LEU A 1 134 ? 12.372 -10.603 -24.530 1.00 97.88 134 LEU A C 1
ATOM 1054 O O . LEU A 1 134 ? 11.240 -11.020 -24.771 1.00 97.88 134 LEU A O 1
ATOM 1058 N N . SER A 1 135 ? 12.700 -9.320 -24.680 1.00 98.19 135 SER A N 1
ATOM 1059 C CA . SER A 1 135 ? 11.743 -8.286 -25.084 1.00 98.19 135 SER A CA 1
ATOM 1060 C C . SER A 1 135 ? 12.439 -7.113 -25.763 1.00 98.19 135 SER A C 1
ATOM 1062 O O . SER A 1 135 ? 13.555 -6.759 -25.394 1.00 98.19 135 SER A O 1
ATOM 1064 N N . ASP A 1 136 ? 11.742 -6.474 -26.705 1.00 97.81 136 ASP A N 1
ATOM 1065 C CA . ASP A 1 136 ? 12.155 -5.198 -27.300 1.00 97.81 136 ASP A CA 1
ATOM 1066 C C . ASP A 1 136 ? 11.804 -3.988 -26.393 1.00 97.81 136 ASP A C 1
ATOM 1068 O O . ASP A 1 136 ? 12.166 -2.851 -26.705 1.00 97.81 136 ASP A O 1
ATOM 1072 N N . VAL A 1 137 ? 11.116 -4.221 -25.267 1.00 98.00 137 VAL A N 1
ATOM 1073 C CA . VAL A 1 137 ? 10.716 -3.220 -24.264 1.00 98.00 137 VAL A CA 1
ATOM 1074 C C . VAL A 1 137 ? 11.058 -3.710 -22.856 1.00 98.00 137 VAL A C 1
ATOM 1076 O O . VAL A 1 137 ? 10.583 -4.766 -22.426 1.00 98.00 137 VAL A O 1
ATOM 1079 N N . ILE A 1 138 ? 11.855 -2.931 -22.125 1.00 98.44 138 ILE A N 1
ATOM 1080 C CA . ILE A 1 138 ? 12.329 -3.281 -20.782 1.00 98.44 138 ILE A CA 1
ATOM 1081 C C . ILE A 1 138 ? 12.027 -2.137 -19.823 1.00 98.44 138 ILE A C 1
ATOM 1083 O O . ILE A 1 138 ? 12.474 -1.017 -20.054 1.00 98.44 138 ILE A O 1
ATOM 1087 N N . LEU A 1 139 ? 11.308 -2.406 -18.736 1.00 97.88 139 LEU A N 1
ATOM 1088 C CA . LEU A 1 139 ? 11.260 -1.493 -17.597 1.00 97.88 139 LEU A CA 1
ATOM 1089 C C . LEU A 1 139 ? 12.382 -1.865 -16.631 1.00 97.88 139 LEU A C 1
ATOM 1091 O O . LEU A 1 139 ? 12.437 -2.993 -16.145 1.00 97.88 139 LEU A O 1
ATOM 1095 N N . PHE A 1 140 ? 13.262 -0.913 -16.364 1.00 97.06 140 PHE A N 1
ATOM 1096 C CA . PHE A 1 140 ? 14.452 -1.105 -15.557 1.00 97.06 140 PHE A CA 1
ATOM 1097 C C . PHE A 1 140 ? 14.505 -0.112 -14.398 1.00 97.06 140 PHE A C 1
ATOM 1099 O O . PHE A 1 140 ? 14.145 1.058 -14.560 1.00 97.06 140 PHE A O 1
ATOM 1106 N N . SER A 1 141 ? 15.016 -0.564 -13.256 1.00 93.88 141 SER A N 1
ATOM 1107 C CA . SER A 1 141 ? 15.460 0.304 -12.171 1.00 93.88 141 SER A CA 1
ATOM 1108 C C . SER A 1 141 ? 16.643 -0.308 -11.432 1.00 93.88 141 SER A C 1
ATOM 1110 O O . SER A 1 141 ? 16.816 -1.526 -11.418 1.00 93.88 141 SER A O 1
ATOM 1112 N N . SER A 1 142 ? 17.456 0.556 -10.835 1.00 90.50 142 SER A N 1
ATOM 1113 C CA . SER A 1 142 ? 18.532 0.166 -9.933 1.00 90.50 142 SER A CA 1
ATOM 1114 C C . SER A 1 142 ? 18.856 1.342 -9.021 1.00 90.50 142 SER A C 1
ATOM 1116 O O . SER A 1 142 ? 18.913 2.483 -9.501 1.00 90.50 142 SER A O 1
ATOM 1118 N N . SER A 1 143 ? 19.047 1.086 -7.728 1.00 83.81 143 SER A N 1
ATOM 1119 C CA . SER A 1 143 ? 19.288 2.124 -6.724 1.00 83.81 143 SER A CA 1
ATOM 1120 C C . SER A 1 143 ? 20.680 2.759 -6.879 1.00 83.81 143 SER A C 1
ATOM 1122 O O . SER A 1 143 ? 21.684 2.142 -6.531 1.00 83.81 143 SER A O 1
ATOM 1124 N N . PRO A 1 144 ? 20.801 4.022 -7.346 1.00 73.75 144 PRO A N 1
ATOM 1125 C CA . PRO A 1 144 ? 22.089 4.580 -7.774 1.00 73.75 144 PRO A CA 1
ATOM 1126 C C . PRO A 1 144 ? 22.992 5.059 -6.626 1.00 73.75 144 PRO A C 1
ATOM 1128 O O . PRO A 1 144 ? 24.154 5.381 -6.867 1.00 73.75 144 PRO A O 1
ATOM 1131 N N . ASN A 1 145 ? 22.462 5.162 -5.403 1.00 71.19 145 ASN A N 1
ATOM 1132 C CA . ASN A 1 145 ? 23.142 5.775 -4.254 1.00 71.19 145 ASN A CA 1
ATOM 1133 C C . ASN A 1 145 ? 23.212 4.866 -3.020 1.00 71.19 145 ASN A C 1
ATOM 1135 O O . ASN A 1 145 ? 23.742 5.289 -1.992 1.00 71.19 145 ASN A O 1
ATOM 1139 N N . ASP A 1 146 ? 22.677 3.648 -3.090 1.00 72.56 146 ASP A N 1
ATOM 1140 C CA . ASP A 1 146 ? 22.619 2.762 -1.930 1.00 72.56 146 ASP A CA 1
ATOM 1141 C C . ASP A 1 146 ? 23.888 1.910 -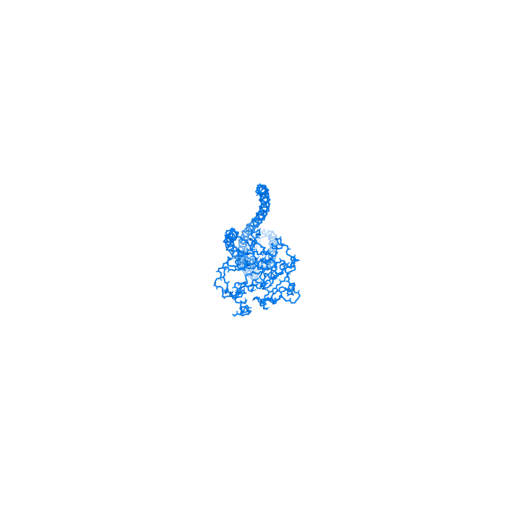1.825 1.00 72.56 146 ASP A C 1
ATOM 1143 O O . ASP A 1 146 ? 23.908 0.720 -2.117 1.00 72.56 146 ASP A O 1
ATOM 1147 N N . LEU A 1 147 ? 24.983 2.575 -1.454 1.00 67.12 147 LEU A N 1
ATOM 1148 C CA . LEU A 1 147 ? 26.307 1.969 -1.270 1.00 67.12 147 LEU A CA 1
ATOM 1149 C C . LEU A 1 147 ? 26.465 1.274 0.092 1.00 67.12 147 LEU A C 1
ATOM 1151 O O . LEU A 1 147 ? 27.522 0.713 0.378 1.00 67.12 147 LEU A O 1
ATOM 1155 N N . THR A 1 148 ? 25.466 1.399 0.966 1.00 65.44 148 THR A N 1
ATOM 1156 C CA . THR A 1 148 ? 25.509 0.901 2.347 1.00 65.44 148 THR A CA 1
ATOM 1157 C C . THR A 1 148 ? 24.919 -0.492 2.502 1.00 65.44 148 THR A C 1
ATOM 1159 O O . THR A 1 148 ? 25.227 -1.170 3.483 1.00 65.44 148 THR A O 1
ATOM 1162 N N . GLU A 1 149 ? 24.090 -0.918 1.553 1.00 69.06 149 GLU A N 1
ATOM 1163 C CA . GLU A 1 149 ? 23.513 -2.255 1.527 1.00 69.06 149 GLU A CA 1
ATOM 1164 C C . GLU A 1 149 ? 24.574 -3.281 1.072 1.00 69.06 149 GLU A C 1
ATOM 1166 O O . GLU A 1 149 ? 25.326 -3.070 0.122 1.00 69.06 149 GLU A O 1
ATOM 1171 N N . VAL A 1 150 ? 24.705 -4.387 1.808 1.00 72.12 150 VAL A N 1
ATOM 1172 C CA . VAL A 1 150 ? 25.847 -5.316 1.678 1.00 72.12 150 VAL A CA 1
ATOM 1173 C C . VAL A 1 150 ? 25.768 -6.170 0.408 1.00 72.12 150 VAL A C 1
ATOM 1175 O O . VAL A 1 150 ? 26.790 -6.622 -0.112 1.00 72.12 150 VAL A O 1
ATOM 1178 N N . THR A 1 151 ? 24.561 -6.418 -0.089 1.00 72.88 151 THR A N 1
ATOM 1179 C CA . THR A 1 151 ? 24.297 -7.164 -1.322 1.00 72.88 151 THR A CA 1
ATOM 1180 C C . THR A 1 151 ? 24.378 -6.297 -2.579 1.00 72.88 151 THR A C 1
ATOM 1182 O O . THR A 1 151 ? 24.455 -6.850 -3.676 1.00 72.88 151 THR A O 1
ATOM 1185 N N . HIS A 1 152 ? 24.431 -4.970 -2.445 1.00 81.31 152 HIS A N 1
ATOM 1186 C CA . HIS A 1 152 ? 24.640 -4.024 -3.541 1.00 81.31 152 HIS A CA 1
ATOM 1187 C C . HIS A 1 152 ? 26.111 -4.003 -3.990 1.00 81.31 152 HIS A C 1
ATOM 1189 O O . HIS A 1 152 ? 26.921 -3.164 -3.595 1.00 81.31 152 HIS A O 1
ATOM 1195 N N . VAL A 1 153 ? 26.482 -4.958 -4.843 1.00 84.94 153 VAL A N 1
ATOM 1196 C CA . VAL A 1 153 ? 27.860 -5.142 -5.338 1.00 84.94 153 VAL A CA 1
ATOM 1197 C C . VAL A 1 153 ? 28.165 -4.382 -6.634 1.00 84.94 153 VAL A C 1
ATOM 1199 O O . VAL A 1 153 ? 29.317 -4.369 -7.072 1.00 84.94 153 VAL A O 1
ATOM 1202 N N . ASN A 1 154 ? 27.151 -3.789 -7.265 1.00 87.56 154 ASN A N 1
ATOM 1203 C CA . ASN A 1 154 ? 27.216 -3.214 -8.608 1.00 87.56 154 ASN A CA 1
ATOM 1204 C C . ASN A 1 154 ? 26.379 -1.932 -8.740 1.00 87.56 154 ASN A C 1
ATOM 1206 O O . ASN A 1 154 ? 25.558 -1.771 -9.641 1.00 87.56 154 ASN A O 1
ATOM 1210 N N . VAL A 1 155 ? 26.561 -1.020 -7.788 1.00 88.38 155 VAL A N 1
ATOM 1211 C CA . VAL A 1 155 ? 25.838 0.254 -7.732 1.00 88.38 155 VAL A CA 1
ATOM 1212 C C . VAL A 1 155 ? 26.425 1.240 -8.728 1.00 88.38 155 VAL A C 1
ATOM 1214 O O . VAL A 1 155 ? 27.596 1.615 -8.639 1.00 88.38 155 VAL A O 1
ATOM 1217 N N . HIS A 1 156 ? 25.587 1.713 -9.645 1.00 88.69 156 HIS A N 1
ATOM 1218 C CA . HIS A 1 156 ? 25.987 2.654 -10.679 1.00 88.69 156 HIS A CA 1
ATOM 1219 C C . HIS A 1 156 ? 24.924 3.735 -10.923 1.00 88.69 156 HIS A C 1
ATOM 1221 O O . HIS A 1 156 ? 23.727 3.485 -10.761 1.00 88.69 156 HIS A O 1
ATOM 1227 N N . PRO A 1 157 ? 25.331 4.944 -11.360 1.00 85.75 157 PRO A N 1
ATOM 1228 C CA . PRO A 1 157 ? 24.388 5.983 -11.759 1.00 85.75 157 PRO A CA 1
ATOM 1229 C C . PRO A 1 157 ? 23.596 5.566 -13.005 1.00 85.75 157 PRO A C 1
ATOM 1231 O O . PRO A 1 157 ? 24.082 4.809 -13.842 1.00 85.75 157 PRO A O 1
ATOM 1234 N N . LEU A 1 158 ? 22.408 6.143 -13.207 1.00 86.06 158 LEU A N 1
ATOM 1235 C CA . LEU A 1 158 ? 21.559 5.835 -14.370 1.00 86.06 158 LEU A CA 1
ATOM 1236 C C . LEU A 1 158 ? 22.257 6.009 -15.723 1.00 86.06 158 LEU A C 1
ATOM 1238 O O . LEU A 1 158 ? 21.978 5.259 -16.652 1.00 86.06 158 LEU A O 1
ATOM 1242 N N . SER A 1 159 ? 23.183 6.966 -15.844 1.00 83.88 159 SER A N 1
ATOM 1243 C CA . SER A 1 159 ? 23.946 7.176 -17.078 1.00 83.88 159 SER A CA 1
ATOM 1244 C C . SER A 1 159 ? 24.765 5.948 -17.479 1.00 83.88 159 SER A C 1
ATOM 1246 O O . SER A 1 159 ? 24.858 5.659 -18.668 1.00 83.88 159 SER A O 1
ATOM 1248 N N . TYR A 1 160 ? 25.310 5.215 -16.503 1.00 89.81 160 TYR A N 1
ATOM 1249 C CA . TYR A 1 160 ? 26.011 3.958 -16.750 1.00 89.81 160 TYR A CA 1
ATOM 1250 C C . TYR A 1 160 ? 25.036 2.925 -17.318 1.00 89.81 160 TYR A C 1
ATOM 1252 O O . TYR A 1 160 ? 25.272 2.395 -18.397 1.00 89.81 160 TYR A O 1
ATOM 1260 N N . TRP A 1 161 ? 23.889 2.704 -16.671 1.00 92.31 161 TRP A N 1
ATOM 1261 C CA . TRP A 1 161 ? 22.889 1.753 -17.166 1.00 92.31 161 TRP A CA 1
ATOM 1262 C C . TRP A 1 161 ? 22.407 2.110 -18.576 1.00 92.31 161 TRP A C 1
ATOM 1264 O O . TRP A 1 161 ? 22.378 1.246 -19.450 1.00 92.31 161 TRP A O 1
ATOM 1274 N N . CYS A 1 162 ? 22.131 3.390 -18.839 1.00 89.56 162 CYS A N 1
ATOM 1275 C CA . CYS A 1 162 ? 21.797 3.883 -20.174 1.00 89.56 162 CYS A CA 1
ATOM 1276 C C . CYS A 1 162 ? 22.879 3.558 -21.212 1.00 89.56 162 CYS A C 1
ATOM 1278 O O . CYS A 1 162 ? 22.541 3.132 -22.312 1.00 89.56 162 CYS A O 1
ATOM 1280 N N . GLU A 1 163 ? 24.162 3.731 -20.882 1.00 88.25 163 GLU A N 1
ATOM 1281 C CA . GLU A 1 163 ? 25.276 3.376 -21.769 1.00 88.25 163 GLU A CA 1
ATOM 1282 C C . GLU A 1 163 ? 25.306 1.868 -22.064 1.00 88.25 163 GLU A C 1
ATOM 1284 O O . GLU A 1 163 ? 25.469 1.458 -23.215 1.00 88.25 163 GLU A O 1
ATOM 1289 N N . ARG A 1 164 ? 25.095 1.029 -21.043 1.00 93.38 164 ARG A N 1
ATOM 1290 C CA . ARG A 1 164 ? 25.120 -0.433 -21.193 1.00 93.38 164 ARG A CA 1
ATOM 1291 C C . ARG A 1 164 ? 23.948 -0.961 -22.014 1.00 93.38 164 ARG A C 1
ATOM 1293 O O . ARG A 1 164 ? 24.164 -1.797 -22.885 1.00 93.38 164 ARG A O 1
ATOM 1300 N N . PHE A 1 165 ? 22.738 -0.447 -21.799 1.00 94.38 165 PHE A N 1
ATOM 1301 C CA . PHE A 1 165 ? 21.582 -0.777 -22.639 1.00 94.38 165 PHE A CA 1
ATOM 1302 C C . PHE A 1 165 ? 21.745 -0.236 -24.069 1.00 94.38 165 PHE A C 1
ATOM 1304 O O . PHE A 1 165 ? 21.426 -0.941 -25.029 1.00 94.38 165 PHE A O 1
ATOM 1311 N N . ALA A 1 166 ? 22.321 0.960 -24.240 1.00 91.31 166 ALA A N 1
ATOM 1312 C CA . ALA A 1 166 ? 22.580 1.535 -25.560 1.00 91.31 166 ALA A CA 1
ATOM 1313 C C . ALA A 1 166 ? 23.551 0.684 -26.393 1.00 91.31 166 ALA A C 1
ATOM 1315 O O . ALA A 1 166 ? 23.367 0.569 -27.606 1.00 91.31 166 ALA A O 1
ATOM 1316 N N . ALA A 1 167 ? 24.537 0.043 -25.755 1.00 91.56 167 ALA A N 1
ATOM 1317 C CA . ALA A 1 167 ? 25.445 -0.894 -26.419 1.00 91.56 167 ALA A CA 1
ATOM 1318 C C . ALA A 1 167 ? 24.720 -2.117 -27.021 1.00 91.56 167 ALA A C 1
ATOM 1320 O O . ALA A 1 167 ? 25.182 -2.667 -28.017 1.00 91.56 167 ALA A O 1
ATOM 1321 N N . GLU A 1 168 ? 23.560 -2.489 -26.472 1.00 94.50 168 GLU A N 1
ATOM 1322 C CA . GLU A 1 168 ? 22.689 -3.562 -26.972 1.00 94.50 168 GLU A CA 1
ATOM 1323 C C . GLU A 1 168 ? 21.559 -3.039 -27.890 1.00 94.50 168 GLU A C 1
ATOM 1325 O O . GLU A 1 168 ? 20.675 -3.792 -28.302 1.00 94.50 168 GLU A O 1
ATOM 1330 N N . GLY A 1 169 ? 21.570 -1.745 -28.238 1.00 93.31 169 GLY A N 1
ATOM 1331 C CA . GLY A 1 169 ? 20.575 -1.109 -29.111 1.00 93.31 169 GLY A CA 1
ATOM 1332 C C . GLY A 1 169 ? 19.293 -0.652 -28.406 1.00 93.31 169 GLY A C 1
ATOM 1333 O O . GLY A 1 169 ? 18.283 -0.417 -29.074 1.00 93.31 169 GLY A O 1
ATOM 1334 N N . TYR A 1 170 ? 19.322 -0.526 -27.078 1.00 94.38 170 TYR A N 1
ATOM 1335 C CA . TYR A 1 170 ? 18.182 -0.133 -26.253 1.00 94.38 170 TYR A CA 1
ATOM 1336 C C . TYR A 1 170 ? 18.364 1.273 -25.693 1.00 94.38 170 TYR A C 1
ATOM 1338 O O . TYR A 1 170 ? 19.386 1.595 -25.095 1.00 94.38 170 TYR A O 1
ATOM 1346 N N . PHE A 1 171 ? 17.348 2.115 -25.856 1.00 90.81 171 PHE A N 1
ATOM 1347 C CA . PHE A 1 171 ? 17.417 3.526 -25.493 1.00 90.81 171 PHE A CA 1
ATOM 1348 C C . PHE A 1 171 ? 16.218 3.937 -24.631 1.00 90.81 171 PHE A C 1
ATOM 1350 O O . PHE A 1 171 ? 15.125 3.402 -24.838 1.00 90.81 171 PHE A O 1
ATOM 1357 N N . PRO A 1 172 ? 16.390 4.869 -23.671 1.00 89.94 172 PRO A N 1
ATOM 1358 C CA . PRO A 1 172 ? 15.284 5.366 -22.858 1.00 89.94 172 PRO A CA 1
ATOM 1359 C C . PRO A 1 172 ? 14.158 5.962 -23.711 1.00 89.94 172 PRO A C 1
ATOM 1361 O O . PRO A 1 172 ? 14.385 6.858 -24.526 1.00 89.94 172 PRO A O 1
ATOM 1364 N N . ASP A 1 173 ? 12.927 5.510 -23.492 1.00 87.44 173 ASP A N 1
ATOM 1365 C CA . ASP A 1 173 ? 11.738 6.110 -24.079 1.00 87.44 173 ASP A CA 1
ATOM 1366 C C . ASP A 1 173 ? 11.310 7.332 -23.265 1.00 87.44 173 ASP A C 1
ATOM 1368 O O . ASP A 1 173 ? 10.530 7.261 -22.314 1.00 87.44 173 ASP A O 1
ATOM 1372 N N . VAL A 1 174 ? 11.815 8.489 -23.683 1.00 79.25 174 VAL A N 1
ATOM 1373 C CA . VAL A 1 174 ? 11.577 9.783 -23.030 1.00 79.25 174 VAL A CA 1
ATOM 1374 C C . VAL A 1 174 ? 10.128 10.280 -23.139 1.00 79.25 174 VAL A C 1
ATOM 1376 O O . VAL A 1 174 ? 9.787 11.305 -22.543 1.00 79.25 174 VAL A O 1
ATOM 1379 N N . ARG A 1 175 ? 9.289 9.605 -23.938 1.00 78.88 175 ARG A N 1
ATOM 1380 C CA . ARG A 1 175 ? 7.897 10.000 -24.209 1.00 78.88 175 ARG A CA 1
ATOM 1381 C C . ARG A 1 175 ? 6.930 9.470 -23.154 1.00 78.88 175 ARG A C 1
ATOM 1383 O O . ARG A 1 175 ? 5.844 10.025 -23.019 1.00 78.88 175 ARG A O 1
ATOM 1390 N N . ILE A 1 176 ? 7.313 8.418 -22.431 1.00 83.56 176 ILE A N 1
ATOM 1391 C CA . ILE A 1 176 ? 6.471 7.785 -21.415 1.00 83.56 176 ILE A CA 1
ATOM 1392 C C . ILE A 1 176 ? 6.724 8.430 -20.054 1.00 83.56 176 ILE A C 1
ATOM 1394 O O . ILE A 1 176 ? 7.869 8.586 -19.613 1.00 83.56 176 ILE A O 1
ATOM 1398 N N . ASP A 1 177 ? 5.640 8.791 -19.368 1.00 83.62 177 ASP A N 1
ATOM 1399 C CA . ASP A 1 177 ? 5.725 9.234 -17.986 1.00 83.62 177 ASP A CA 1
ATOM 1400 C C . ASP A 1 177 ? 5.707 8.037 -17.027 1.00 83.62 177 ASP A C 1
ATOM 1402 O O . ASP A 1 177 ? 4.755 7.264 -16.991 1.00 83.62 177 ASP A O 1
ATOM 1406 N N . LEU A 1 178 ? 6.778 7.901 -16.248 1.00 87.94 178 LEU A N 1
ATOM 1407 C CA . LEU A 1 178 ? 6.953 6.884 -15.213 1.00 87.94 178 LEU A CA 1
ATOM 1408 C C . LEU A 1 178 ? 6.933 7.512 -13.812 1.00 87.94 178 LEU A C 1
ATOM 1410 O O . LEU A 1 178 ? 7.448 6.925 -12.868 1.00 87.94 178 LEU A O 1
ATOM 1414 N N . SER A 1 179 ? 6.364 8.715 -13.662 1.00 83.38 179 SER A N 1
ATOM 1415 C CA . SER A 1 179 ? 6.280 9.436 -12.383 1.00 83.38 179 SER A CA 1
ATOM 1416 C C . SER A 1 179 ? 5.426 8.739 -11.312 1.00 83.38 179 SER A C 1
ATOM 1418 O O . SER A 1 179 ? 5.466 9.145 -10.153 1.00 83.38 179 SER A O 1
ATOM 1420 N N . PHE A 1 180 ? 4.685 7.688 -11.680 1.00 85.94 180 PHE A N 1
ATOM 1421 C CA . PHE A 1 180 ? 3.986 6.797 -10.748 1.00 85.94 180 PHE A CA 1
ATOM 1422 C C . PHE A 1 180 ? 4.930 5.831 -10.011 1.00 85.94 180 PHE A C 1
ATOM 1424 O O . PHE A 1 180 ? 4.529 5.230 -9.016 1.00 85.94 180 PHE A O 1
ATOM 1431 N N . GLY A 1 181 ? 6.153 5.645 -10.516 1.00 86.94 181 GLY A N 1
ATOM 1432 C CA . GLY A 1 181 ? 7.181 4.793 -9.933 1.00 86.94 181 GLY A CA 1
ATOM 1433 C C . GLY A 1 181 ? 8.343 5.588 -9.335 1.00 86.94 181 GLY A C 1
ATOM 1434 O O . GLY A 1 181 ? 8.355 6.823 -9.376 1.00 86.94 181 GLY A O 1
ATOM 1435 N N . PRO A 1 182 ? 9.339 4.890 -8.769 1.00 86.38 182 PRO A N 1
ATOM 1436 C CA . PRO A 1 182 ? 10.525 5.532 -8.238 1.00 86.38 182 PRO A CA 1
ATOM 1437 C C . PRO A 1 182 ? 11.294 6.294 -9.334 1.00 86.38 182 PRO A C 1
ATOM 1439 O O . PRO A 1 182 ? 11.271 5.894 -10.503 1.00 86.38 182 PRO A O 1
ATOM 1442 N N . PRO A 1 183 ? 12.008 7.384 -8.984 1.00 84.88 183 PRO A N 1
ATOM 1443 C CA . PRO A 1 183 ? 12.677 8.244 -9.961 1.00 84.88 183 PRO A CA 1
ATOM 1444 C C . PRO A 1 183 ? 13.636 7.497 -10.892 1.00 84.88 183 PRO A C 1
ATOM 1446 O O . PRO A 1 183 ? 13.790 7.898 -12.044 1.00 84.88 183 PRO A O 1
ATOM 1449 N N . GLN A 1 184 ? 14.245 6.406 -10.416 1.00 88.31 184 GLN A N 1
ATOM 1450 C CA . GLN A 1 184 ? 15.158 5.566 -11.189 1.00 88.31 184 GLN A CA 1
ATOM 1451 C C . GLN A 1 184 ? 14.500 4.709 -12.284 1.00 88.31 184 GLN A C 1
ATOM 1453 O O . GLN A 1 184 ? 15.222 4.047 -13.025 1.00 88.31 184 GLN A O 1
ATOM 1458 N N . PHE A 1 185 ? 13.170 4.707 -12.420 1.00 92.12 185 PHE A N 1
ATOM 1459 C CA . PHE A 1 185 ? 12.495 3.977 -13.494 1.00 92.12 185 PHE A CA 1
ATOM 1460 C C . PHE A 1 185 ? 12.901 4.499 -14.875 1.00 92.12 185 PHE A C 1
ATOM 1462 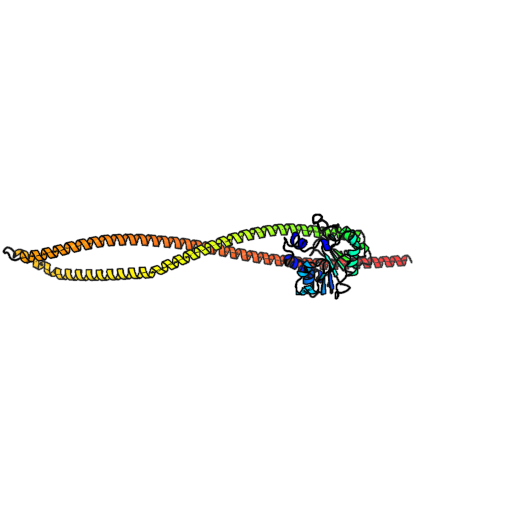O O . PHE A 1 185 ? 12.710 5.675 -15.207 1.00 92.12 185 PHE A O 1
ATOM 1469 N N . ILE A 1 186 ? 13.400 3.585 -15.707 1.00 92.19 186 ILE A N 1
ATOM 1470 C CA . ILE A 1 186 ? 13.696 3.807 -17.120 1.00 92.19 186 ILE A CA 1
ATOM 1471 C C . ILE A 1 186 ? 12.971 2.750 -17.942 1.00 92.19 186 ILE A C 1
ATOM 1473 O O . ILE A 1 186 ? 13.166 1.554 -17.746 1.00 92.19 186 ILE A O 1
ATOM 1477 N N . LEU A 1 187 ? 12.162 3.189 -18.904 1.00 94.19 187 LEU A N 1
ATOM 1478 C CA . LEU A 1 187 ? 11.635 2.300 -19.932 1.00 94.19 187 LEU A CA 1
ATOM 1479 C C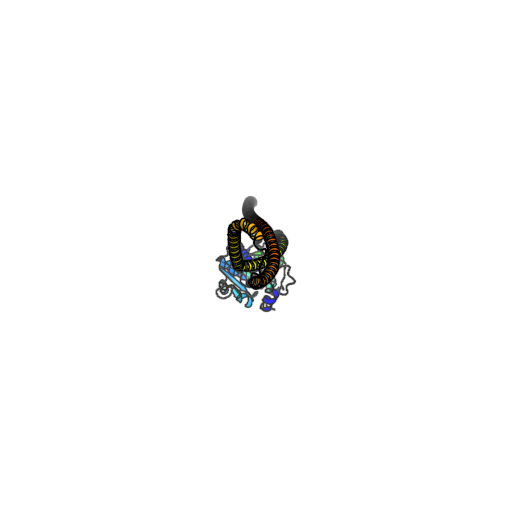 . LEU A 1 187 ? 12.583 2.331 -21.127 1.00 94.19 187 LEU A C 1
ATOM 1481 O O . LEU A 1 187 ? 12.659 3.335 -21.827 1.00 94.19 187 LEU A O 1
ATOM 1485 N N . PHE A 1 188 ? 13.297 1.245 -21.374 1.00 95.06 188 PHE A N 1
ATOM 1486 C CA . PHE A 1 188 ? 14.131 1.077 -22.552 1.00 95.06 188 PHE A CA 1
ATOM 1487 C C . PHE A 1 188 ? 13.334 0.468 -23.704 1.00 95.06 188 PHE A C 1
ATOM 1489 O O . PHE A 1 188 ? 12.584 -0.491 -23.518 1.00 95.06 188 PHE A O 1
ATOM 1496 N N . ARG A 1 189 ? 13.544 0.986 -24.916 1.00 94.38 189 ARG A N 1
ATOM 1497 C CA . ARG A 1 189 ? 13.053 0.386 -26.159 1.00 94.38 189 ARG A CA 1
ATOM 1498 C C . ARG A 1 189 ? 14.194 0.102 -27.110 1.00 94.38 189 ARG A C 1
ATOM 1500 O O . ARG A 1 189 ? 15.127 0.895 -27.229 1.00 94.38 189 ARG A O 1
ATOM 1507 N N . LYS A 1 190 ? 14.074 -1.003 -27.830 1.00 95.00 190 LYS A N 1
ATOM 1508 C CA . LYS A 1 190 ? 14.953 -1.311 -28.946 1.00 95.00 190 LYS A CA 1
ATOM 1509 C C . LYS A 1 190 ? 14.706 -0.334 -30.084 1.00 95.00 190 LYS A C 1
ATOM 1511 O O . LYS A 1 190 ? 13.608 -0.273 -30.634 1.00 95.00 190 LYS A O 1
ATOM 1516 N N . GLU A 1 191 ? 15.739 0.398 -30.468 1.00 85.69 191 GLU A N 1
ATOM 1517 C CA . GLU A 1 191 ? 15.659 1.379 -31.546 1.00 85.69 191 GLU A CA 1
ATOM 1518 C C . GLU A 1 191 ? 16.763 1.126 -32.567 1.00 85.69 191 GLU A C 1
ATOM 1520 O O . GLU A 1 191 ? 17.897 0.780 -32.243 1.00 85.69 191 GLU A O 1
ATOM 1525 N N . LYS A 1 192 ? 16.442 1.331 -33.848 1.00 70.00 192 LYS A N 1
ATOM 1526 C CA . LYS A 1 192 ? 17.432 1.185 -34.930 1.00 70.00 192 LYS A CA 1
ATOM 1527 C C . LYS A 1 192 ? 18.424 2.345 -34.977 1.00 70.00 192 LYS A C 1
ATOM 1529 O O . LYS A 1 192 ? 19.464 2.234 -35.622 1.00 70.00 192 LYS A O 1
ATOM 1534 N N . LYS A 1 193 ? 18.078 3.476 -34.360 1.00 69.94 193 LYS A N 1
ATOM 1535 C CA . LYS A 1 193 ? 18.884 4.692 -34.353 1.00 69.94 193 LYS A CA 1
ATOM 1536 C C . LYS A 1 193 ? 19.227 5.045 -32.917 1.00 69.94 193 LYS A C 1
ATOM 1538 O O . LYS A 1 193 ? 18.328 5.242 -32.107 1.00 69.94 193 LYS A O 1
ATOM 1543 N N . ALA A 1 194 ? 20.520 5.171 -32.644 1.00 66.94 194 ALA A N 1
ATOM 1544 C CA . ALA A 1 194 ? 20.978 5.624 -31.347 1.00 66.94 194 ALA A CA 1
ATOM 1545 C C . ALA A 1 194 ? 20.471 7.037 -31.047 1.00 66.94 194 ALA A C 1
ATOM 1547 O O . ALA A 1 194 ? 20.516 7.919 -31.915 1.00 66.94 194 ALA A O 1
ATOM 1548 N N . LEU A 1 195 ? 20.000 7.238 -29.816 1.00 67.81 195 LEU A N 1
ATOM 1549 C CA . LEU A 1 195 ? 19.738 8.572 -29.290 1.00 67.81 195 LEU A CA 1
ATOM 1550 C C . LEU A 1 195 ? 21.036 9.382 -29.294 1.00 67.81 195 LEU A C 1
ATOM 1552 O O . LEU A 1 195 ? 22.118 8.853 -29.027 1.00 67.81 195 LEU A O 1
ATOM 1556 N N . SER A 1 196 ? 20.939 10.675 -29.602 1.00 71.81 196 SER A N 1
ATOM 1557 C CA . SER A 1 196 ? 22.095 11.555 -29.472 1.00 71.81 196 SER A CA 1
ATOM 1558 C C . SER A 1 196 ? 22.417 11.793 -27.993 1.00 71.81 196 SER A C 1
ATOM 1560 O O . SER A 1 196 ? 21.549 11.676 -27.127 1.00 71.81 196 SER A O 1
ATOM 1562 N N . ALA A 1 197 ? 23.655 12.194 -27.690 1.00 69.19 197 ALA A N 1
ATOM 1563 C CA . ALA A 1 197 ? 24.027 12.608 -26.334 1.00 69.19 197 ALA A CA 1
ATOM 1564 C C . ALA A 1 197 ? 23.120 13.739 -25.805 1.00 69.19 197 ALA A C 1
ATOM 1566 O O . ALA A 1 197 ? 22.848 13.794 -24.611 1.00 69.19 197 ALA A O 1
ATOM 1567 N N . ALA A 1 198 ? 22.602 14.598 -26.691 1.00 71.19 198 ALA A N 1
ATOM 1568 C CA . ALA A 1 198 ? 21.635 15.634 -26.340 1.00 71.19 198 ALA A CA 1
ATOM 1569 C C . ALA A 1 198 ? 20.267 15.062 -25.923 1.00 71.19 198 ALA A C 1
ATOM 1571 O O . ALA A 1 198 ? 19.676 15.570 -24.976 1.00 71.19 198 ALA A O 1
ATOM 1572 N N . ASP A 1 199 ? 19.781 13.999 -26.572 1.00 71.06 199 ASP A N 1
ATOM 1573 C CA . ASP A 1 199 ? 18.511 13.355 -26.203 1.00 71.06 199 ASP A CA 1
ATOM 1574 C C . ASP A 1 199 ? 18.626 12.635 -24.848 1.00 71.06 199 ASP A C 1
ATOM 1576 O O . ASP A 1 199 ? 17.739 12.742 -24.001 1.00 71.06 199 ASP A O 1
ATOM 1580 N N . LEU A 1 200 ? 19.754 11.953 -24.616 1.00 70.44 200 LEU A N 1
ATOM 1581 C CA . LEU A 1 200 ? 20.084 11.335 -23.326 1.00 70.44 200 LEU A CA 1
ATOM 1582 C C . LEU A 1 200 ? 20.241 12.382 -22.218 1.00 70.44 200 LEU A C 1
ATOM 1584 O O . LEU A 1 200 ? 19.740 12.188 -21.113 1.00 70.44 200 LEU A O 1
ATOM 1588 N N . PHE A 1 201 ? 20.899 13.507 -22.509 1.00 71.12 201 PHE A N 1
ATOM 1589 C CA . PHE A 1 201 ? 21.029 14.604 -21.555 1.00 71.12 201 PHE A CA 1
ATOM 1590 C C . PHE A 1 201 ? 19.666 15.217 -21.227 1.00 71.12 201 PHE A C 1
ATOM 1592 O O . PHE A 1 201 ? 19.359 15.399 -20.057 1.00 71.12 201 PHE A O 1
ATOM 1599 N N . ALA A 1 202 ? 18.809 15.455 -22.224 1.00 69.44 202 ALA A N 1
ATOM 1600 C CA . ALA A 1 202 ? 17.450 15.944 -21.999 1.00 69.44 202 ALA A CA 1
ATOM 1601 C C . ALA A 1 202 ? 16.618 14.976 -21.138 1.00 69.44 202 ALA A C 1
ATOM 1603 O O . ALA A 1 202 ? 15.874 15.417 -20.263 1.00 69.44 202 ALA A O 1
ATOM 1604 N N . TYR A 1 203 ? 16.774 13.661 -21.330 1.00 72.44 203 TYR A N 1
ATOM 1605 C CA . TYR A 1 203 ? 16.159 12.660 -20.455 1.00 72.44 203 TYR A CA 1
ATOM 1606 C C . TYR A 1 203 ? 16.637 12.789 -19.004 1.00 72.44 203 TYR A C 1
ATOM 1608 O O . TYR A 1 203 ? 15.821 12.906 -18.089 1.00 72.44 203 TYR A O 1
ATOM 1616 N N . MET A 1 204 ? 17.957 12.799 -18.800 1.00 72.50 204 MET A N 1
ATOM 1617 C CA . MET A 1 204 ? 18.562 12.880 -17.470 1.00 72.50 204 MET A CA 1
ATOM 1618 C C . MET A 1 204 ? 18.193 14.189 -16.761 1.00 72.50 204 MET A C 1
ATOM 1620 O O . MET A 1 204 ? 17.752 14.159 -15.617 1.00 72.50 204 MET A O 1
ATOM 1624 N N . ASP A 1 205 ? 18.326 15.321 -17.450 1.00 67.69 205 ASP A N 1
ATOM 1625 C CA . ASP A 1 205 ? 18.133 16.663 -16.897 1.00 67.69 205 ASP A CA 1
ATOM 1626 C C . ASP A 1 205 ? 16.654 16.985 -16.640 1.00 67.69 205 ASP A C 1
ATOM 1628 O O . ASP A 1 205 ? 16.306 17.560 -15.615 1.00 67.69 205 ASP A O 1
ATOM 1632 N N . THR A 1 206 ? 15.751 16.579 -17.540 1.00 66.19 206 THR A N 1
ATOM 1633 C CA . THR A 1 206 ? 14.336 16.983 -17.450 1.00 66.19 206 THR A CA 1
ATOM 1634 C C . THR A 1 206 ? 13.442 15.933 -16.797 1.00 66.19 206 THR A C 1
ATOM 1636 O O . THR A 1 206 ? 12.517 16.294 -16.084 1.00 66.19 206 THR A O 1
ATOM 1639 N N . GLN A 1 207 ? 13.660 14.634 -17.023 1.00 69.94 207 GLN A N 1
ATOM 1640 C CA . GLN A 1 207 ? 12.747 13.609 -16.496 1.00 69.94 207 GLN A CA 1
ATOM 1641 C C . GLN A 1 207 ? 13.222 13.082 -15.145 1.00 69.94 207 GLN A C 1
ATOM 1643 O O . GLN A 1 207 ? 12.455 13.069 -14.183 1.00 69.94 207 GLN A O 1
ATOM 1648 N N . TYR A 1 208 ? 14.490 12.681 -15.047 1.00 74.62 208 TYR A N 1
ATOM 1649 C CA . TYR A 1 208 ? 15.015 12.098 -13.813 1.00 74.62 208 TYR A CA 1
ATOM 1650 C C . TYR A 1 208 ? 15.103 13.128 -12.677 1.00 74.62 208 TYR A C 1
ATOM 1652 O O . TYR A 1 208 ? 14.551 12.891 -11.601 1.00 74.62 208 TYR A O 1
ATOM 1660 N N . PHE A 1 209 ? 15.715 14.298 -12.907 1.00 74.81 209 PHE A N 1
ATOM 1661 C CA . PHE A 1 209 ? 15.815 15.330 -11.864 1.00 74.81 209 PHE A CA 1
ATOM 1662 C C . PHE A 1 209 ? 14.451 15.854 -11.410 1.00 74.81 209 PHE A C 1
ATOM 1664 O O . PHE A 1 209 ? 14.230 15.998 -10.208 1.00 74.81 209 PHE A O 1
ATOM 1671 N N . THR A 1 210 ? 13.511 16.093 -12.330 1.00 73.56 210 THR A N 1
ATOM 1672 C CA . THR A 1 210 ? 12.160 16.537 -11.958 1.00 73.56 210 THR A CA 1
ATOM 1673 C C . THR A 1 210 ? 11.419 15.479 -11.143 1.00 73.56 210 THR A C 1
ATOM 1675 O O . THR A 1 210 ? 10.795 15.823 -10.139 1.00 73.56 210 THR A O 1
ATOM 1678 N N . ARG A 1 211 ? 11.523 14.191 -11.504 1.00 80.38 211 ARG A N 1
ATOM 1679 C CA . ARG A 1 211 ? 10.947 13.102 -10.697 1.00 80.38 211 ARG A CA 1
ATOM 1680 C C . ARG A 1 211 ? 11.597 13.013 -9.321 1.00 80.38 211 ARG A C 1
ATOM 1682 O O . ARG A 1 211 ? 10.885 12.835 -8.340 1.00 80.38 211 ARG A O 1
ATOM 1689 N N . MET A 1 212 ? 12.914 13.187 -9.230 1.00 79.38 212 MET A N 1
ATOM 1690 C CA . MET A 1 212 ? 13.633 13.160 -7.955 1.00 79.38 212 MET A CA 1
ATOM 1691 C C . MET A 1 212 ? 13.212 14.312 -7.030 1.00 79.38 212 MET A C 1
ATOM 1693 O O . MET A 1 212 ? 12.938 14.081 -5.855 1.00 79.38 212 MET A O 1
ATOM 1697 N N . LEU A 1 213 ? 13.100 15.535 -7.561 1.00 76.75 213 LEU A N 1
ATOM 1698 C CA . LEU A 1 213 ? 12.611 16.694 -6.808 1.00 76.75 213 LEU A CA 1
ATOM 1699 C C . LEU A 1 213 ? 11.185 16.465 -6.300 1.00 76.75 213 LEU A C 1
ATOM 1701 O O . LEU A 1 213 ? 10.931 16.617 -5.108 1.00 76.75 213 LEU A O 1
ATOM 1705 N N . LYS A 1 214 ? 10.284 16.004 -7.176 1.00 75.00 214 LYS A N 1
ATOM 1706 C CA . LYS A 1 214 ? 8.894 15.712 -6.807 1.00 75.00 214 LYS A CA 1
ATOM 1707 C C . LYS A 1 214 ? 8.793 14.593 -5.765 1.00 75.00 214 LYS A C 1
ATOM 1709 O O . LYS A 1 214 ? 8.004 14.695 -4.833 1.00 75.00 214 LYS A O 1
ATOM 1714 N N . ALA A 1 215 ? 9.597 13.537 -5.896 1.00 77.12 215 ALA A N 1
ATOM 1715 C CA . ALA A 1 215 ? 9.640 12.446 -4.923 1.00 77.12 215 ALA A CA 1
ATOM 1716 C C . ALA A 1 215 ? 10.118 12.932 -3.549 1.00 77.12 215 ALA A C 1
ATOM 1718 O O . ALA A 1 215 ? 9.559 12.529 -2.532 1.00 77.12 215 ALA A O 1
ATOM 1719 N N . LYS A 1 216 ? 11.103 13.837 -3.513 1.00 77.56 216 LYS A N 1
ATOM 1720 C CA . LYS A 1 216 ? 11.573 14.450 -2.269 1.00 77.56 216 LYS A CA 1
ATOM 1721 C C . LYS A 1 216 ? 10.489 15.302 -1.607 1.00 77.56 216 LYS A C 1
ATOM 1723 O O . LYS A 1 216 ? 10.214 15.103 -0.431 1.00 77.56 216 LYS A O 1
ATOM 1728 N N . GLU A 1 217 ? 9.828 16.177 -2.363 1.00 75.06 217 GLU A N 1
ATOM 1729 C CA . GLU A 1 217 ? 8.720 17.000 -1.853 1.00 75.06 217 GLU A CA 1
ATOM 1730 C C . GLU A 1 217 ? 7.578 16.137 -1.294 1.00 75.06 217 GLU A C 1
ATOM 1732 O O . GLU A 1 217 ? 7.073 16.390 -0.201 1.00 75.06 217 GLU A O 1
ATOM 1737 N N . LEU A 1 218 ? 7.199 15.076 -2.013 1.00 74.75 218 LEU A N 1
ATOM 1738 C CA . LEU A 1 218 ? 6.177 14.133 -1.556 1.00 74.75 218 LEU A CA 1
ATOM 1739 C C . LEU A 1 218 ? 6.613 13.366 -0.304 1.00 74.75 218 LEU A C 1
ATOM 1741 O O . LEU A 1 218 ? 5.789 13.144 0.582 1.00 74.75 218 LEU A O 1
ATOM 1745 N N . SER A 1 219 ? 7.888 12.980 -0.214 1.00 73.62 219 SER A N 1
ATOM 1746 C CA . SER A 1 219 ? 8.449 12.322 0.968 1.00 73.62 219 SER A CA 1
ATOM 1747 C C . SER A 1 219 ? 8.391 13.233 2.192 1.00 73.62 219 SER A C 1
ATOM 1749 O O . SER A 1 219 ? 7.974 12.785 3.258 1.00 73.62 219 SER A O 1
ATOM 1751 N N . ASP A 1 220 ? 8.752 14.507 2.047 1.00 72.00 220 ASP A N 1
ATOM 1752 C CA . ASP A 1 220 ? 8.721 15.472 3.150 1.00 72.00 220 ASP A CA 1
ATOM 1753 C C . ASP A 1 220 ? 7.285 15.646 3.683 1.00 72.00 220 ASP A C 1
ATOM 1755 O O . ASP A 1 220 ? 7.044 15.545 4.889 1.00 72.00 220 ASP A O 1
ATOM 1759 N N . VAL A 1 221 ? 6.302 15.777 2.781 1.00 72.06 221 VAL A N 1
ATOM 1760 C CA . VAL A 1 221 ? 4.873 15.844 3.141 1.00 72.06 221 VAL A CA 1
ATOM 1761 C C . VAL A 1 221 ? 4.379 14.536 3.771 1.00 72.06 221 VAL A C 1
ATOM 1763 O O . VAL A 1 221 ? 3.583 14.558 4.713 1.00 72.06 221 VAL A O 1
ATOM 1766 N N . ALA A 1 222 ? 4.822 13.380 3.272 1.00 67.44 222 ALA A N 1
ATOM 1767 C CA . ALA A 1 222 ? 4.434 12.081 3.817 1.00 67.44 222 ALA A CA 1
ATOM 1768 C C . ALA A 1 222 ? 4.950 11.889 5.250 1.00 67.44 222 ALA A C 1
ATOM 1770 O O . ALA A 1 222 ? 4.201 11.417 6.106 1.00 67.44 222 ALA A O 1
ATOM 1771 N N . VAL A 1 223 ? 6.190 12.303 5.530 1.00 73.69 223 VAL A N 1
ATOM 1772 C CA . VAL A 1 223 ? 6.778 12.262 6.877 1.00 73.69 223 VAL A CA 1
ATOM 1773 C C . VAL A 1 223 ? 6.009 13.171 7.835 1.00 73.69 223 VAL A C 1
ATOM 1775 O O . VAL A 1 223 ? 5.672 12.748 8.943 1.00 73.69 223 VAL A O 1
ATOM 1778 N N . GLU A 1 224 ? 5.675 14.393 7.412 1.00 73.00 224 GLU A N 1
ATOM 1779 C CA . GLU A 1 224 ? 4.874 15.322 8.218 1.00 73.00 224 GLU A CA 1
ATOM 1780 C C . GLU A 1 224 ? 3.500 14.725 8.564 1.00 73.00 224 GLU A C 1
ATOM 1782 O O . GLU A 1 224 ? 3.107 14.674 9.733 1.00 73.00 224 GLU A O 1
ATOM 1787 N N . ARG A 1 225 ? 2.800 14.176 7.564 1.00 70.62 225 ARG A N 1
ATOM 1788 C CA . ARG A 1 225 ? 1.492 13.531 7.756 1.00 70.62 225 ARG A CA 1
ATOM 1789 C C . ARG A 1 225 ? 1.572 12.286 8.633 1.00 70.62 225 ARG A C 1
ATOM 1791 O O . ARG A 1 225 ? 0.688 12.077 9.460 1.00 70.62 225 ARG A O 1
ATOM 1798 N N . TYR A 1 226 ? 2.608 11.466 8.478 1.00 73.06 226 TYR A N 1
ATOM 1799 C CA . TYR A 1 226 ? 2.811 10.278 9.305 1.00 73.06 226 TYR A CA 1
ATOM 1800 C C . TYR A 1 226 ? 2.969 10.643 10.785 1.00 73.06 226 TYR A C 1
ATOM 1802 O O . TYR A 1 226 ? 2.330 10.035 11.646 1.00 73.06 226 TYR A O 1
ATOM 1810 N N . ASN A 1 227 ? 3.761 11.677 11.080 1.00 75.62 227 ASN A N 1
ATOM 1811 C CA . ASN A 1 227 ? 3.929 12.166 12.446 1.00 75.62 227 ASN A CA 1
ATOM 1812 C C . ASN A 1 227 ? 2.600 12.659 13.036 1.00 75.62 227 ASN A C 1
ATOM 1814 O O . ASN A 1 227 ? 2.279 12.319 14.175 1.00 75.62 227 ASN A O 1
ATOM 1818 N N . LEU A 1 228 ? 1.796 13.372 12.242 1.00 75.88 228 LEU A N 1
ATOM 1819 C CA . LEU A 1 228 ? 0.475 13.843 12.658 1.00 75.88 228 LEU A CA 1
ATOM 1820 C C . LEU A 1 228 ? -0.503 12.684 12.934 1.00 75.88 228 LEU A C 1
ATOM 1822 O O . LEU A 1 228 ? -1.199 12.683 13.947 1.00 75.88 228 LEU A O 1
ATOM 1826 N N . ILE A 1 229 ? -0.532 11.660 12.072 1.00 74.06 229 ILE A N 1
ATOM 1827 C CA . ILE A 1 229 ? -1.359 10.457 12.278 1.00 74.06 229 ILE A CA 1
ATOM 1828 C C . ILE A 1 229 ? -0.960 9.747 13.573 1.00 74.06 229 ILE A C 1
ATOM 1830 O O . ILE A 1 229 ? -1.826 9.359 14.357 1.00 74.06 229 ILE A O 1
ATOM 1834 N N . LYS A 1 230 ? 0.344 9.598 13.816 1.00 78.50 230 LYS A N 1
ATOM 1835 C CA . LYS A 1 230 ? 0.866 8.967 15.030 1.00 78.50 230 LYS A CA 1
ATOM 1836 C C . LYS A 1 230 ? 0.454 9.734 16.290 1.00 78.50 230 LYS A C 1
ATOM 1838 O O . LYS A 1 230 ? 0.101 9.116 17.295 1.00 78.50 230 LYS A O 1
ATOM 1843 N N . GLU A 1 231 ? 0.463 11.064 16.237 1.00 81.00 231 GLU A N 1
ATOM 1844 C CA . GLU A 1 231 ? -0.009 11.906 17.336 1.00 81.00 231 GLU A CA 1
ATOM 1845 C C . GLU A 1 231 ? -1.511 11.715 17.590 1.00 81.00 231 GLU A C 1
ATOM 1847 O O . GLU A 1 231 ? -1.918 11.461 18.727 1.00 81.00 231 GLU A O 1
ATOM 1852 N N . TYR A 1 232 ? -2.337 11.736 16.539 1.00 76.38 232 TYR A N 1
ATOM 1853 C CA . TYR A 1 232 ? -3.773 11.489 16.674 1.00 76.38 232 TYR A CA 1
ATOM 1854 C C . TYR A 1 232 ? -4.088 10.089 17.210 1.00 76.38 232 TYR A C 1
ATOM 1856 O O . TYR A 1 232 ? -4.966 9.946 18.059 1.00 76.38 232 TYR A O 1
ATOM 1864 N N . GLN A 1 233 ? -3.352 9.058 16.794 1.00 77.75 233 GLN A N 1
ATOM 1865 C CA . GLN A 1 233 ? -3.514 7.704 17.332 1.00 77.75 233 GLN A CA 1
ATOM 1866 C C . GLN A 1 233 ? -3.226 7.638 18.837 1.00 77.75 233 GLN A C 1
ATOM 1868 O O . GLN A 1 233 ? -3.955 6.972 19.578 1.00 77.75 233 GLN A O 1
ATOM 1873 N N . ALA A 1 234 ? -2.202 8.353 19.312 1.00 81.69 234 ALA A N 1
ATOM 1874 C CA . ALA A 1 234 ? -1.911 8.435 20.740 1.00 81.69 234 ALA A CA 1
ATOM 1875 C C . ALA A 1 234 ? -3.048 9.129 21.512 1.00 81.69 234 ALA A C 1
ATOM 1877 O O . ALA A 1 234 ? -3.435 8.671 22.589 1.00 81.69 234 ALA A O 1
ATOM 1878 N N . GLN A 1 235 ? -3.630 10.191 20.943 1.00 80.12 235 GLN A N 1
ATOM 1879 C CA . GLN A 1 235 ? -4.778 10.883 21.537 1.00 80.12 235 GLN A CA 1
ATOM 1880 C C . GLN A 1 235 ? -6.023 9.988 21.603 1.00 80.12 235 GLN A C 1
ATOM 1882 O O . GLN A 1 235 ? -6.663 9.924 22.653 1.00 80.12 235 GLN A O 1
ATOM 1887 N N . VAL A 1 236 ? -6.335 9.256 20.527 1.00 77.50 236 VAL A N 1
ATOM 1888 C CA . VAL A 1 236 ? -7.455 8.297 20.492 1.00 77.50 236 VAL A CA 1
ATOM 1889 C C . VAL A 1 236 ? -7.267 7.213 21.550 1.00 77.50 236 VAL A C 1
ATOM 1891 O O . VAL A 1 236 ? -8.162 6.989 22.357 1.00 77.50 236 VAL A O 1
ATOM 1894 N N . THR A 1 237 ? -6.072 6.627 21.635 1.00 83.94 237 THR A N 1
ATOM 1895 C CA . THR A 1 237 ? -5.764 5.589 22.633 1.00 83.94 237 THR A CA 1
ATOM 1896 C C . THR A 1 237 ? -5.959 6.099 24.066 1.00 83.94 237 THR A C 1
ATOM 1898 O O . THR A 1 237 ? -6.504 5.398 24.918 1.00 83.94 237 THR A O 1
ATOM 1901 N N . SER A 1 238 ? -5.542 7.340 24.339 1.00 81.31 238 SER A N 1
ATOM 1902 C CA . SER A 1 238 ? -5.755 7.990 25.638 1.00 81.31 238 SER A CA 1
ATOM 1903 C C . SER A 1 238 ? -7.246 8.177 25.947 1.00 81.31 238 SER A C 1
ATOM 1905 O O . SER A 1 238 ? -7.704 7.870 27.050 1.00 81.31 238 SER A O 1
ATOM 1907 N N . LYS A 1 239 ? -8.030 8.621 24.956 1.00 74.50 239 LYS A N 1
ATOM 1908 C CA . LYS A 1 239 ? -9.479 8.813 25.093 1.00 74.50 239 LYS A CA 1
ATOM 1909 C C . LYS A 1 239 ? -10.239 7.500 25.273 1.00 74.50 239 LYS A C 1
ATOM 1911 O O . LYS A 1 239 ? -11.154 7.452 26.092 1.00 74.50 239 LYS A O 1
ATOM 1916 N N . ASP A 1 240 ? -9.831 6.429 24.602 1.00 74.94 240 ASP A N 1
ATOM 1917 C CA . ASP A 1 240 ? -10.416 5.097 24.786 1.00 74.94 240 ASP A CA 1
ATOM 1918 C C . ASP A 1 240 ? -10.170 4.558 26.203 1.00 74.94 240 ASP A C 1
ATOM 1920 O O . ASP A 1 240 ? -11.066 3.973 26.818 1.00 74.94 240 ASP A O 1
ATOM 1924 N N . ALA A 1 241 ? -8.986 4.811 26.771 1.00 80.25 241 ALA A N 1
ATOM 1925 C CA . ALA A 1 241 ? -8.694 4.461 28.159 1.00 80.25 241 ALA A CA 1
ATOM 1926 C C . ALA A 1 241 ? -9.577 5.246 29.150 1.00 80.25 241 ALA A C 1
ATOM 1928 O O . ALA A 1 241 ? -10.096 4.674 30.114 1.00 80.25 241 ALA A O 1
ATOM 1929 N N . GLU A 1 242 ? -9.791 6.543 28.904 1.00 79.19 242 GLU A N 1
ATOM 1930 C CA . GLU A 1 242 ? -10.706 7.380 29.692 1.00 79.19 242 GLU A CA 1
ATOM 1931 C C . GLU A 1 242 ? -12.152 6.853 29.622 1.00 79.19 242 GLU A C 1
ATOM 1933 O O . GLU A 1 242 ? -12.805 6.682 30.657 1.00 79.19 242 GLU A O 1
ATOM 1938 N N . LEU A 1 243 ? -12.626 6.503 28.421 1.00 72.56 243 LEU A N 1
ATOM 1939 C CA . LEU A 1 243 ? -13.952 5.926 28.198 1.00 72.56 243 LEU A CA 1
ATOM 1940 C C . LEU A 1 243 ? -14.128 4.590 28.939 1.00 72.56 243 LEU A C 1
ATOM 1942 O O . LEU A 1 243 ? -15.168 4.353 29.558 1.00 72.56 243 LEU A O 1
ATOM 1946 N N . GLY A 1 244 ? -13.102 3.733 28.923 1.00 74.00 244 GLY A N 1
ATOM 1947 C CA . GLY A 1 244 ? -13.096 2.467 29.657 1.00 74.00 244 GLY A CA 1
ATOM 1948 C C . GLY A 1 244 ? -13.258 2.661 31.168 1.00 74.00 244 GLY A C 1
ATOM 1949 O O . GLY A 1 244 ? -14.069 1.979 31.801 1.00 74.00 244 GLY A O 1
ATOM 1950 N N . ASN A 1 245 ? -12.555 3.640 31.746 1.00 79.12 245 ASN A N 1
ATOM 1951 C CA . ASN A 1 245 ? -12.676 3.974 33.168 1.00 79.12 245 ASN A CA 1
ATOM 1952 C C . ASN A 1 245 ? -14.077 4.493 33.523 1.00 79.12 245 ASN A C 1
ATOM 1954 O O . ASN A 1 245 ? -14.666 4.056 34.515 1.00 79.12 245 ASN A O 1
ATOM 1958 N N . LEU A 1 246 ? -14.638 5.384 32.699 1.00 73.44 246 LEU A N 1
ATOM 1959 C CA . LEU A 1 246 ? -15.997 5.898 32.893 1.00 73.44 246 LEU A CA 1
ATOM 1960 C C . LEU A 1 246 ? -17.050 4.791 32.781 1.00 73.44 246 LEU A C 1
ATOM 1962 O O . LEU A 1 246 ? -17.981 4.747 33.586 1.00 73.44 246 LEU A O 1
ATOM 1966 N N . SER A 1 247 ? -16.888 3.865 31.833 1.00 76.81 247 SER A N 1
ATOM 1967 C CA . SER A 1 247 ? -17.775 2.708 31.680 1.00 76.81 247 SER A CA 1
ATOM 1968 C C . SER A 1 247 ? -17.754 1.809 32.920 1.00 76.81 247 SER A C 1
ATOM 1970 O O . SER A 1 247 ? -18.810 1.410 33.418 1.00 76.81 247 SER A O 1
ATOM 1972 N N . LYS A 1 248 ? -16.568 1.554 33.488 1.00 86.25 248 LYS A N 1
ATOM 1973 C CA . LYS A 1 248 ? -16.433 0.793 34.736 1.00 86.25 248 LYS A CA 1
ATOM 1974 C C . LYS A 1 248 ? -17.157 1.478 35.898 1.00 86.25 248 LYS A C 1
ATOM 1976 O O . LYS A 1 248 ? -17.955 0.833 36.575 1.00 86.25 248 LYS A O 1
ATOM 1981 N N . LEU A 1 249 ? -16.945 2.784 36.076 1.00 77.94 249 LEU A N 1
ATOM 1982 C CA . LEU A 1 249 ? -17.613 3.562 37.123 1.00 77.94 249 LEU A CA 1
ATOM 1983 C C . LEU A 1 249 ? -19.141 3.572 36.948 1.00 77.94 249 LEU A C 1
ATOM 1985 O O . LEU A 1 249 ? -19.883 3.499 37.928 1.00 77.94 249 LEU A O 1
ATOM 1989 N N . ALA A 1 250 ? -19.629 3.648 35.707 1.00 66.94 250 ALA A N 1
ATOM 1990 C CA . ALA A 1 250 ? -21.057 3.581 35.413 1.00 66.94 250 ALA A CA 1
ATOM 1991 C C . ALA A 1 250 ? -21.661 2.226 35.818 1.00 66.94 250 ALA A C 1
ATOM 1993 O O . ALA A 1 250 ? -22.732 2.199 36.425 1.00 66.94 250 ALA A O 1
ATOM 1994 N N . ASN A 1 251 ? -20.959 1.121 35.551 1.00 77.75 251 ASN A N 1
ATOM 1995 C CA . ASN A 1 251 ? -21.393 -0.218 35.956 1.00 77.75 251 ASN A CA 1
ATOM 1996 C C . ASN A 1 251 ? -21.396 -0.389 37.482 1.00 77.75 251 ASN A C 1
ATOM 1998 O O . ASN A 1 251 ? -22.376 -0.887 38.031 1.00 77.75 251 ASN A O 1
ATOM 2002 N N . GLU A 1 252 ? -20.355 0.081 38.177 1.00 80.38 252 GLU A N 1
ATOM 2003 C CA . GLU A 1 252 ? -20.301 0.068 39.648 1.00 80.38 252 GLU A CA 1
ATOM 2004 C C . GLU A 1 252 ? -21.484 0.839 40.258 1.00 80.38 252 GLU A C 1
ATOM 2006 O O . GLU A 1 252 ? -22.153 0.355 41.171 1.00 80.38 252 GLU A O 1
ATOM 2011 N N . ARG A 1 253 ? -21.806 2.017 39.707 1.00 75.56 253 ARG A N 1
ATOM 2012 C CA . ARG A 1 253 ? -22.971 2.807 40.138 1.00 75.56 253 ARG A CA 1
ATOM 2013 C C . ARG A 1 253 ? -24.298 2.106 39.843 1.00 75.56 253 ARG A C 1
ATOM 2015 O O . ARG A 1 253 ? -25.225 2.223 40.641 1.00 75.56 253 ARG A O 1
ATOM 2022 N N . LEU A 1 254 ? -24.408 1.397 38.719 1.00 75.31 254 LEU A N 1
ATOM 2023 C CA . LEU A 1 254 ? -25.617 0.657 38.357 1.00 75.31 254 LEU A CA 1
ATOM 2024 C C . LEU A 1 254 ? -25.896 -0.483 39.344 1.00 75.31 254 LEU A C 1
ATOM 2026 O O . LEU A 1 254 ? -27.045 -0.665 39.740 1.00 75.31 254 LEU A O 1
ATOM 2030 N N . GLU A 1 255 ? -24.865 -1.217 39.766 1.00 80.50 255 GLU A N 1
ATOM 2031 C CA . GLU A 1 255 ? -25.006 -2.258 40.793 1.00 80.50 255 GLU A CA 1
ATOM 2032 C C . GLU A 1 255 ? -25.456 -1.670 42.133 1.00 80.50 255 GLU A C 1
ATOM 2034 O O . GLU A 1 255 ? -26.415 -2.156 42.728 1.00 80.50 255 GLU A O 1
ATOM 2039 N N . LEU A 1 256 ? -24.875 -0.541 42.546 1.00 74.88 256 LEU A N 1
ATOM 2040 C CA . LEU A 1 256 ? -25.270 0.145 43.778 1.00 74.88 256 LEU A CA 1
ATOM 2041 C C . LEU A 1 256 ? -26.743 0.605 43.749 1.00 74.88 256 LEU A C 1
ATOM 2043 O O . LEU A 1 256 ? -27.462 0.517 44.744 1.00 74.88 256 LEU A O 1
ATOM 2047 N N . ILE A 1 257 ? -27.223 1.068 42.587 1.00 69.00 257 ILE A N 1
ATOM 2048 C CA . ILE A 1 257 ? -28.637 1.418 42.388 1.00 69.00 257 ILE A CA 1
ATOM 2049 C C . ILE A 1 257 ? -29.529 0.181 42.536 1.00 69.00 257 ILE A C 1
ATOM 2051 O O . ILE A 1 257 ? -30.570 0.274 43.187 1.00 69.00 257 ILE A O 1
ATOM 2055 N N . LYS A 1 258 ? -29.139 -0.968 41.970 1.00 77.06 258 LYS A N 1
ATOM 2056 C CA . LYS A 1 258 ? -29.899 -2.221 42.118 1.00 77.06 258 LYS A CA 1
ATOM 2057 C C . LYS A 1 258 ? -29.960 -2.669 43.577 1.00 77.06 258 LYS A C 1
ATOM 2059 O O . LYS A 1 258 ? -31.029 -3.062 44.039 1.00 77.06 258 LYS A O 1
ATOM 2064 N N . GLU A 1 259 ? -28.850 -2.573 44.308 1.00 76.62 259 GLU A N 1
ATOM 2065 C CA . GLU A 1 259 ? -28.803 -2.891 45.740 1.00 76.62 259 GLU A CA 1
ATOM 2066 C C . GLU A 1 259 ? -29.759 -2.010 46.547 1.00 76.62 259 GLU A C 1
ATOM 2068 O O . GLU A 1 259 ? -30.532 -2.522 47.359 1.00 76.62 259 GLU A O 1
ATOM 2073 N N . PHE A 1 260 ? -29.767 -0.696 46.302 1.00 69.19 260 PHE A N 1
ATOM 2074 C CA . PHE A 1 260 ? -30.713 0.197 46.970 1.00 69.19 260 PHE A CA 1
ATOM 2075 C C . PHE A 1 260 ? -32.160 -0.089 46.575 1.00 69.19 260 PHE A C 1
ATOM 2077 O O . PHE A 1 260 ? -33.026 -0.132 47.447 1.00 69.19 260 PHE A O 1
ATOM 2084 N N . GLN A 1 261 ? -32.434 -0.351 45.296 1.00 66.94 261 GLN A N 1
ATOM 2085 C CA . GLN A 1 261 ? -33.773 -0.731 44.841 1.00 66.94 261 GLN A CA 1
ATOM 2086 C C . GLN A 1 261 ? -34.277 -2.013 45.515 1.00 66.94 261 GLN A C 1
ATOM 2088 O O . GLN A 1 261 ? -35.458 -2.097 45.840 1.00 66.94 261 GLN A O 1
ATOM 2093 N N . ALA A 1 262 ? -33.397 -2.980 45.788 1.00 77.69 262 ALA A N 1
ATOM 2094 C CA . ALA A 1 262 ? -33.757 -4.215 46.482 1.00 77.69 262 ALA A CA 1
ATOM 2095 C C . ALA A 1 262 ? -34.140 -3.999 47.960 1.00 77.69 262 ALA A C 1
ATOM 2097 O O . ALA A 1 262 ? -34.883 -4.803 48.522 1.00 77.69 262 ALA A O 1
ATOM 2098 N N . GLN A 1 263 ? -33.666 -2.921 48.593 1.00 75.56 263 GLN A N 1
ATOM 2099 C CA . GLN A 1 263 ? -33.972 -2.604 49.995 1.00 75.56 263 GLN A CA 1
ATOM 2100 C C . GLN A 1 263 ? -35.298 -1.848 50.171 1.00 75.56 263 GLN A C 1
ATOM 2102 O O . GLN A 1 263 ? -35.899 -1.923 51.246 1.00 75.56 263 GLN A O 1
ATOM 2107 N N . ILE A 1 264 ? -35.774 -1.154 49.129 1.00 70.31 264 ILE A N 1
ATOM 2108 C CA . ILE A 1 264 ? -37.001 -0.339 49.170 1.00 70.31 264 ILE A CA 1
ATOM 2109 C C . ILE A 1 264 ? -38.224 -1.144 49.653 1.00 70.31 264 ILE A C 1
ATOM 2111 O O . ILE A 1 264 ? -38.849 -0.705 50.615 1.00 70.31 264 ILE A O 1
ATOM 2115 N N . PRO A 1 265 ? -38.537 -2.346 49.122 1.00 74.06 265 PRO A N 1
ATOM 2116 C CA . PRO A 1 265 ? -39.737 -3.079 49.535 1.00 74.06 265 PRO A CA 1
ATOM 2117 C C . PRO A 1 265 ? -39.756 -3.447 51.022 1.00 74.06 265 PRO A C 1
ATOM 2119 O O . PRO A 1 265 ? -40.807 -3.433 51.659 1.00 74.06 265 PRO A O 1
ATOM 2122 N N . ALA A 1 266 ? -38.592 -3.778 51.593 1.00 70.25 266 ALA A N 1
ATOM 2123 C CA . ALA A 1 266 ? -38.485 -4.106 53.011 1.00 70.25 266 ALA A CA 1
ATOM 2124 C C . ALA A 1 266 ? -38.748 -2.874 53.888 1.00 70.25 266 ALA A C 1
ATOM 2126 O O . ALA A 1 266 ? -39.428 -2.980 54.910 1.00 70.25 266 ALA A O 1
ATOM 2127 N N . LYS A 1 267 ? -38.244 -1.707 53.465 1.00 66.06 267 LYS A N 1
ATOM 2128 C CA . LYS A 1 267 ? -38.477 -0.433 54.150 1.00 66.06 267 LYS A CA 1
ATOM 2129 C C . LYS A 1 267 ? -39.919 0.047 54.006 1.00 66.06 267 LYS A C 1
ATOM 2131 O O . LYS A 1 267 ? -40.493 0.488 54.997 1.00 66.06 267 LYS A O 1
ATOM 2136 N N . ASP A 1 268 ? -40.533 -0.128 52.841 1.00 61.31 268 ASP A N 1
ATOM 2137 C CA . ASP A 1 268 ? -41.949 0.185 52.625 1.00 61.31 268 ASP A CA 1
ATOM 2138 C C . ASP A 1 268 ? -42.856 -0.678 53.517 1.00 61.31 268 ASP A C 1
ATOM 2140 O O . ASP A 1 268 ? -43.761 -0.160 54.172 1.00 61.31 268 ASP A O 1
ATOM 2144 N N . ALA A 1 269 ? -42.564 -1.978 53.639 1.00 67.62 269 ALA A N 1
ATOM 2145 C CA . ALA A 1 269 ? -43.307 -2.880 54.520 1.00 67.62 269 ALA A CA 1
ATOM 2146 C C . ALA A 1 269 ? -43.153 -2.526 56.014 1.00 67.62 269 ALA A C 1
ATOM 2148 O O . ALA A 1 269 ? -44.084 -2.696 56.805 1.00 67.62 269 ALA A O 1
ATOM 2149 N N . GLU A 1 270 ? -41.974 -2.051 56.422 1.00 63.25 270 GLU A N 1
ATOM 2150 C CA . GLU A 1 270 ? -41.726 -1.544 57.775 1.00 63.25 270 GLU A CA 1
ATOM 2151 C C . GLU A 1 270 ? -42.543 -0.269 58.044 1.00 63.25 270 GLU A C 1
ATOM 2153 O O . GLU A 1 270 ? -43.211 -0.165 59.077 1.00 63.25 270 GLU A O 1
ATOM 2158 N N . LEU A 1 271 ? -42.577 0.652 57.076 1.00 58.59 271 LEU A N 1
ATOM 2159 C CA . LEU A 1 271 ? -43.369 1.879 57.138 1.00 58.59 271 LEU A CA 1
ATOM 2160 C C . LEU A 1 271 ? -44.870 1.579 57.261 1.00 58.59 271 LEU A C 1
ATOM 2162 O O . LEU A 1 271 ? -45.563 2.172 58.086 1.00 58.59 271 LEU A O 1
ATOM 2166 N N . GLU A 1 272 ? -45.373 0.621 56.482 1.00 64.50 272 GLU A N 1
ATOM 2167 C CA . GLU A 1 272 ? -46.784 0.231 56.480 1.00 64.50 272 GLU A CA 1
ATOM 2168 C C . GLU A 1 272 ? -47.217 -0.373 57.827 1.00 64.50 272 GLU A C 1
ATOM 2170 O O . GLU A 1 272 ? -48.295 -0.056 58.344 1.00 64.50 272 GLU A O 1
ATOM 2175 N N . LYS A 1 273 ? -46.344 -1.164 58.470 1.00 65.06 273 LYS A N 1
ATOM 2176 C CA . LYS A 1 273 ? -46.570 -1.653 59.842 1.00 65.06 273 LYS A CA 1
ATOM 2177 C C . LYS A 1 273 ? -46.665 -0.510 60.849 1.00 65.06 273 LYS A C 1
ATOM 2179 O O . LYS A 1 273 ? -47.565 -0.520 61.690 1.00 65.06 273 LYS A O 1
ATOM 2184 N N . LEU A 1 274 ? -45.762 0.467 60.767 1.00 60.25 274 LEU A N 1
ATOM 2185 C CA . LEU A 1 274 ? -45.774 1.632 61.654 1.00 60.25 274 LEU A CA 1
ATOM 2186 C C . LEU A 1 274 ? -47.034 2.481 61.449 1.00 60.25 274 LEU A C 1
ATOM 2188 O O . LEU A 1 274 ? -47.662 2.880 62.430 1.00 60.25 274 LEU A O 1
ATOM 2192 N N . PHE A 1 275 ? -47.460 2.690 60.201 1.00 54.59 275 PHE A N 1
ATOM 2193 C CA . PHE A 1 275 ? -48.716 3.377 59.886 1.00 54.59 275 PHE A CA 1
ATOM 2194 C C . PHE A 1 275 ? -49.933 2.663 60.475 1.00 54.59 275 PHE A C 1
ATOM 2196 O O . PHE A 1 275 ? -50.813 3.310 61.048 1.00 54.59 275 PHE A O 1
ATOM 2203 N N . LYS A 1 276 ? -49.980 1.330 60.382 1.00 64.81 276 LYS A N 1
ATOM 2204 C CA . LYS A 1 276 ? -51.058 0.541 60.984 1.00 64.81 276 LYS A CA 1
ATOM 2205 C C . LYS A 1 276 ? -51.101 0.718 62.503 1.00 64.81 276 LYS A C 1
ATOM 2207 O O . LYS A 1 276 ? -52.161 1.020 63.046 1.00 64.81 276 LYS A O 1
ATOM 2212 N N . LEU A 1 277 ? -49.950 0.618 63.168 1.00 62.84 277 LEU A N 1
ATOM 2213 C CA . LEU A 1 277 ? -49.841 0.808 64.616 1.00 62.84 277 LEU A CA 1
ATOM 2214 C C . LEU A 1 277 ? -50.252 2.227 65.046 1.00 62.84 277 LEU A C 1
ATOM 2216 O O . LEU A 1 277 ? -50.931 2.401 66.058 1.00 62.84 277 LEU A O 1
ATOM 2220 N N . ALA A 1 278 ? -49.863 3.248 64.279 1.00 53.69 278 ALA A N 1
ATOM 2221 C CA . ALA A 1 278 ? -50.247 4.633 64.539 1.00 53.69 278 ALA A CA 1
ATOM 2222 C C . ALA A 1 278 ? -51.769 4.833 64.441 1.00 53.69 278 ALA A C 1
ATOM 2224 O O . ALA A 1 278 ? -52.358 5.474 65.311 1.00 53.69 278 ALA A O 1
ATOM 2225 N N . ASN A 1 279 ? -52.414 4.235 63.435 1.00 57.78 279 ASN A N 1
ATOM 2226 C CA . ASN A 1 279 ? -53.869 4.284 63.280 1.00 57.78 279 ASN A CA 1
ATOM 2227 C C . ASN A 1 279 ? -54.602 3.543 64.409 1.00 57.78 279 ASN A C 1
ATOM 2229 O O . ASN A 1 279 ? -55.574 4.069 64.946 1.00 57.78 279 ASN A O 1
ATOM 2233 N N . GLU A 1 280 ? -54.118 2.366 64.817 1.00 65.94 280 GLU A N 1
ATOM 2234 C CA . GLU A 1 280 ? -54.666 1.626 65.963 1.00 65.94 280 GLU A CA 1
ATOM 2235 C C . GLU A 1 280 ? -54.592 2.456 67.254 1.00 65.94 280 GLU A C 1
ATOM 2237 O O . GLU A 1 280 ? -55.571 2.552 67.996 1.00 65.94 280 GLU A O 1
ATOM 2242 N N . ARG A 1 281 ? -53.457 3.128 67.497 1.00 66.75 281 ARG A N 1
ATOM 2243 C CA . ARG A 1 281 ? -53.296 4.042 68.640 1.00 66.75 281 ARG A CA 1
ATOM 2244 C C . ARG A 1 281 ? -54.236 5.245 68.557 1.00 66.75 281 ARG A C 1
ATOM 2246 O O . ARG A 1 281 ? -54.789 5.643 69.579 1.00 66.75 281 ARG A O 1
ATOM 2253 N N . LEU A 1 282 ? -54.434 5.814 67.367 1.00 61.50 282 LEU A N 1
ATOM 2254 C CA . LEU A 1 282 ? -55.339 6.945 67.162 1.00 61.50 282 LEU A CA 1
ATOM 2255 C C . LEU A 1 282 ? -56.793 6.574 67.489 1.00 61.50 282 LEU A C 1
ATOM 2257 O O . LEU A 1 282 ? -57.482 7.347 68.151 1.00 61.50 282 LEU A O 1
ATOM 2261 N N . GLU A 1 283 ? -57.251 5.393 67.071 1.00 66.38 283 GLU A N 1
ATOM 2262 C CA . GLU A 1 283 ? -58.587 4.889 67.419 1.00 66.38 283 GLU A CA 1
ATOM 2263 C C . GLU A 1 283 ? -58.732 4.638 68.924 1.00 66.38 283 GLU A C 1
ATOM 2265 O O . GLU A 1 283 ? -59.736 5.027 69.520 1.00 66.38 283 GLU A O 1
ATOM 2270 N N . LEU A 1 284 ? -57.700 4.090 69.573 1.00 63.44 284 LEU A N 1
ATOM 2271 C CA . LEU A 1 284 ? -57.695 3.901 71.025 1.00 63.44 284 LEU A CA 1
ATOM 2272 C C . LEU A 1 284 ? -57.831 5.237 71.777 1.00 63.44 284 LEU A C 1
ATOM 2274 O O . LEU A 1 284 ? -58.584 5.341 72.743 1.00 63.44 284 LEU A O 1
ATOM 2278 N N . ILE A 1 285 ? -57.127 6.276 71.312 1.00 62.31 285 ILE A N 1
ATOM 2279 C CA . ILE A 1 285 ? -57.214 7.632 71.871 1.00 62.31 285 ILE A CA 1
ATOM 2280 C C . ILE A 1 285 ? -58.629 8.198 71.701 1.00 62.31 285 ILE A C 1
ATOM 2282 O O . ILE A 1 285 ? -59.164 8.772 72.651 1.00 62.31 285 ILE A O 1
ATOM 2286 N N . LYS A 1 286 ? -59.258 8.020 70.532 1.00 62.31 286 LYS A N 1
ATOM 2287 C CA . LYS A 1 286 ? -60.646 8.456 70.300 1.00 62.31 286 LYS A CA 1
ATOM 2288 C C . LYS A 1 286 ? -61.631 7.743 71.229 1.00 62.31 286 LYS A C 1
ATOM 2290 O O . LYS A 1 286 ? -62.510 8.397 71.788 1.00 62.31 286 LYS A O 1
ATOM 2295 N N . GLU A 1 287 ? -61.471 6.436 71.434 1.00 68.25 287 GLU A N 1
ATOM 2296 C CA . GLU A 1 287 ? -62.300 5.660 72.366 1.00 68.25 287 GLU A CA 1
ATOM 2297 C C . GLU A 1 287 ? -62.120 6.158 73.805 1.00 68.25 287 GLU A C 1
ATOM 2299 O O . GLU A 1 287 ? -63.105 6.444 74.486 1.00 68.25 287 GLU A O 1
ATOM 2304 N N . PHE A 1 288 ? -60.880 6.378 74.254 1.00 60.69 288 PHE A N 1
ATOM 2305 C CA . PHE A 1 288 ? -60.618 6.954 75.575 1.00 60.69 288 PHE A CA 1
ATOM 2306 C C . PHE A 1 288 ? -61.231 8.349 75.742 1.00 60.69 288 PHE A C 1
ATOM 2308 O O . PHE A 1 288 ? -61.819 8.638 76.784 1.00 60.69 288 PHE A O 1
ATOM 2315 N N . GLN A 1 289 ? -61.166 9.206 74.720 1.00 55.44 289 GLN A N 1
ATOM 2316 C CA . GLN A 1 289 ? -61.828 10.515 74.727 1.00 55.44 289 GLN A CA 1
ATOM 2317 C C . GLN A 1 289 ? -63.365 10.392 74.787 1.00 55.44 289 GLN A C 1
ATOM 2319 O O . GLN A 1 289 ? -64.027 11.171 75.482 1.00 55.44 289 GLN A O 1
ATOM 2324 N N . SER A 1 290 ? -63.951 9.392 74.119 1.00 64.50 290 SER A N 1
ATOM 2325 C CA . SER A 1 290 ? -65.389 9.091 74.194 1.00 64.50 290 SER A CA 1
ATOM 2326 C C . SER A 1 290 ? -65.807 8.579 75.580 1.00 64.50 290 SER A C 1
ATOM 2328 O O . SER A 1 290 ? -66.837 8.977 76.127 1.00 64.50 290 SER A O 1
ATOM 2330 N N . GLN A 1 291 ? -64.982 7.742 76.207 1.00 63.72 291 GLN A N 1
ATOM 2331 C CA . GLN A 1 291 ? -65.233 7.262 77.565 1.00 63.72 291 GLN A CA 1
ATOM 2332 C C . GLN A 1 291 ? -65.079 8.379 78.601 1.00 63.72 291 GLN A C 1
ATOM 2334 O O . GLN A 1 291 ? -65.934 8.518 79.473 1.00 63.72 291 GLN A O 1
ATOM 2339 N N . LEU A 1 292 ? -64.065 9.237 78.471 1.00 55.09 292 LEU A N 1
ATOM 2340 C CA . LEU A 1 292 ? -63.888 10.418 79.324 1.00 55.09 292 LEU A CA 1
ATOM 2341 C C . LEU A 1 292 ? -65.069 11.391 79.221 1.00 55.09 292 LEU A C 1
ATOM 2343 O O . LEU A 1 292 ? -65.538 11.897 80.238 1.00 55.09 292 LEU A O 1
ATOM 2347 N N . SER A 1 293 ? -65.610 11.605 78.020 1.00 54.78 293 SER A N 1
ATOM 2348 C CA . SER A 1 293 ? -66.814 12.430 77.837 1.00 54.78 293 SER A CA 1
ATOM 2349 C C . SER A 1 293 ? -68.082 11.789 78.421 1.00 54.78 293 SER A C 1
ATOM 2351 O O . SER A 1 293 ? -68.947 12.513 78.911 1.00 54.78 293 SER A O 1
ATOM 2353 N N . ARG A 1 294 ? -68.175 10.451 78.485 1.00 54.62 294 ARG A N 1
ATOM 2354 C CA . ARG A 1 294 ? -69.222 9.740 79.253 1.00 54.62 294 ARG A CA 1
ATOM 2355 C C . ARG A 1 294 ? -69.035 9.851 80.770 1.00 54.62 294 ARG A C 1
ATOM 2357 O O . ARG A 1 294 ? -70.022 9.970 81.493 1.00 54.62 294 ARG A O 1
ATOM 2364 N N . PHE A 1 295 ? -67.795 9.856 81.257 1.00 50.12 295 PHE A N 1
ATOM 2365 C CA . PHE A 1 295 ? -67.477 10.080 82.674 1.00 50.12 295 PHE A CA 1
ATOM 2366 C C . PHE A 1 295 ? -67.671 11.538 83.119 1.00 50.12 295 PHE A C 1
ATOM 2368 O O . PHE A 1 295 ? -67.908 11.781 84.302 1.00 50.12 295 PHE A O 1
ATOM 2375 N N . GLY A 1 296 ? -67.680 12.495 82.187 1.00 47.94 296 GLY A N 1
ATOM 2376 C CA . GLY A 1 296 ? -68.023 13.898 82.448 1.00 47.94 296 GLY A CA 1
ATOM 2377 C C . GLY A 1 296 ? -69.434 14.123 83.020 1.00 47.94 296 GLY A C 1
ATOM 2378 O O . GLY A 1 296 ? -69.691 15.179 83.583 1.00 47.94 296 GLY A O 1
ATOM 2379 N N . VAL A 1 297 ? -70.331 13.128 82.958 1.00 48.59 297 VAL A N 1
ATOM 2380 C CA . VAL A 1 297 ? -71.681 13.182 83.563 1.00 48.59 297 VAL A CA 1
ATOM 2381 C C . VAL A 1 297 ? -71.681 12.762 85.050 1.00 48.59 297 VAL A C 1
ATOM 2383 O O . VAL A 1 297 ? -72.667 12.952 85.753 1.00 48.59 297 VAL A O 1
ATOM 2386 N N . PHE A 1 298 ? -70.570 12.237 85.583 1.00 45.88 298 PHE A N 1
ATOM 2387 C CA . PHE A 1 298 ? -70.458 11.832 86.996 1.00 45.88 298 PHE A CA 1
ATOM 2388 C C . PHE A 1 298 ? -69.799 12.880 87.906 1.00 45.88 298 PHE A C 1
ATOM 2390 O O . PHE A 1 298 ? -69.779 12.704 89.126 1.00 45.88 298 PHE A O 1
ATOM 2397 N N . GLN A 1 299 ? -69.291 13.977 87.340 1.00 45.53 299 GLN A N 1
ATOM 2398 C CA . GLN A 1 299 ? -68.574 15.006 88.095 1.00 45.53 299 GLN A CA 1
ATOM 2399 C C . GLN A 1 299 ? -69.515 15.882 88.947 1.00 45.53 299 GLN A C 1
ATOM 2401 O O . GLN A 1 299 ? -69.109 16.338 90.010 1.00 45.53 299 GLN A O 1
ATOM 2406 N N . GLU A 1 300 ? -70.792 16.020 88.567 1.00 47.69 300 GLU A N 1
ATOM 2407 C CA . GLU A 1 300 ? -71.794 16.755 89.361 1.00 47.69 300 GLU A CA 1
ATOM 2408 C C . GLU A 1 300 ? -72.286 15.979 90.601 1.00 47.69 300 GLU A C 1
ATOM 2410 O O . GLU A 1 300 ? -72.646 16.585 91.607 1.00 47.69 300 GLU A O 1
ATOM 2415 N N . ASN A 1 301 ? -72.244 14.640 90.590 1.00 47.00 301 ASN A N 1
ATOM 2416 C CA . ASN A 1 301 ? -72.693 13.823 91.730 1.00 47.00 301 ASN A CA 1
ATOM 2417 C C . ASN A 1 301 ? -71.603 13.587 92.793 1.00 47.00 301 ASN A C 1
ATOM 2419 O O . ASN A 1 301 ? -71.913 13.177 93.913 1.00 47.00 301 ASN A O 1
ATOM 2423 N N . PHE A 1 302 ? -70.329 13.844 92.476 1.00 46.12 302 PHE A N 1
ATOM 2424 C CA . PHE A 1 302 ? -69.216 13.591 93.397 1.00 46.12 302 PHE A CA 1
ATOM 2425 C C . PHE A 1 302 ? -69.073 14.678 94.477 1.00 46.12 302 PHE A C 1
ATOM 2427 O O . PHE A 1 302 ? -68.696 14.378 95.612 1.00 46.12 302 PHE A O 1
ATOM 2434 N N . ASP A 1 303 ? -69.461 15.919 94.172 1.00 48.38 303 ASP A N 1
ATOM 2435 C CA . ASP A 1 303 ? -69.443 17.013 95.151 1.00 48.38 303 ASP A CA 1
ATOM 2436 C C . ASP A 1 303 ? -70.551 16.881 96.213 1.00 48.38 303 ASP A C 1
ATOM 2438 O O . ASP A 1 303 ? -70.370 17.329 97.345 1.00 48.38 303 ASP A O 1
ATOM 2442 N N . LEU A 1 304 ? -71.642 16.160 95.914 1.00 46.34 304 LEU A N 1
ATOM 2443 C CA . LEU A 1 304 ? -72.699 15.839 96.885 1.00 46.34 304 LEU A CA 1
ATOM 2444 C C . LEU A 1 304 ? -72.275 14.734 97.879 1.00 46.34 304 LEU A C 1
ATOM 2446 O O . LEU A 1 304 ? -72.691 14.726 99.037 1.00 46.34 304 LEU A O 1
ATOM 2450 N N . LEU A 1 305 ? -71.412 13.809 97.444 1.00 45.91 305 LEU A N 1
ATOM 2451 C CA . LEU A 1 305 ? -70.954 12.649 98.226 1.00 45.91 305 LEU A CA 1
ATOM 2452 C C . LEU A 1 305 ? -69.846 12.986 99.236 1.00 45.91 305 LEU A C 1
ATOM 2454 O O . LEU A 1 305 ? -69.707 12.293 100.246 1.00 45.91 305 LEU A O 1
ATOM 2458 N N . LYS A 1 306 ? -69.114 14.091 99.032 1.00 43.94 306 LYS A N 1
ATOM 2459 C CA . LYS A 1 306 ? -68.136 14.616 100.006 1.00 43.94 306 LYS A CA 1
ATOM 2460 C C . LYS A 1 306 ? -68.764 15.033 101.339 1.00 43.94 306 LYS A C 1
ATOM 2462 O O . LYS A 1 306 ? -68.063 15.056 102.344 1.00 43.94 306 LYS A O 1
ATOM 2467 N N . GLN A 1 307 ? -70.063 15.337 101.363 1.00 46.00 307 GLN A N 1
ATOM 2468 C CA . GLN A 1 307 ? -70.770 15.755 102.578 1.00 46.00 307 GLN A CA 1
ATOM 2469 C C . GLN A 1 307 ? -71.295 14.585 103.430 1.00 46.00 307 GLN A C 1
ATOM 2471 O O . GLN A 1 307 ? -71.643 14.799 104.587 1.00 46.00 307 GLN A O 1
ATOM 2476 N N . VAL A 1 308 ? -71.342 13.358 102.891 1.00 46.50 308 VAL A N 1
ATOM 2477 C CA . VAL A 1 308 ? -71.966 12.196 103.561 1.00 46.50 308 VAL A CA 1
ATOM 2478 C C . VAL A 1 308 ? -70.946 11.267 104.228 1.00 46.50 308 VAL A C 1
ATOM 2480 O O . VAL A 1 308 ? -71.298 10.539 105.150 1.00 46.50 308 VAL A O 1
ATOM 2483 N N . VAL A 1 309 ? -69.666 11.310 103.850 1.00 44.12 309 VAL A N 1
ATOM 2484 C CA . VAL A 1 309 ? -68.639 10.416 104.422 1.00 44.12 309 VAL A CA 1
ATOM 2485 C C . VAL A 1 309 ? -67.872 11.107 105.554 1.00 44.12 309 VAL A C 1
ATOM 2487 O O . VAL A 1 309 ? -66.645 11.155 105.584 1.00 44.12 309 VAL A O 1
ATOM 2490 N N . GLN A 1 310 ? -68.626 11.638 106.515 1.00 42.03 310 GLN A N 1
ATOM 2491 C CA . GLN A 1 310 ? -68.153 11.818 107.878 1.00 42.03 310 GLN A CA 1
ATOM 2492 C C . GLN A 1 310 ? -68.813 10.705 108.697 1.00 42.03 310 GLN A C 1
ATOM 2494 O O . GLN A 1 310 ? -69.990 10.786 109.030 1.00 42.03 310 GLN A O 1
ATOM 2499 N N . ASP A 1 311 ? -68.008 9.683 108.988 1.00 37.91 311 ASP A N 1
ATOM 2500 C CA . ASP A 1 311 ? -68.205 8.606 109.964 1.00 37.91 311 ASP A CA 1
ATOM 2501 C C . ASP A 1 311 ? -68.412 7.172 109.402 1.00 37.91 311 ASP A C 1
ATOM 2503 O O . ASP A 1 311 ? -69.400 6.842 108.752 1.00 37.91 311 ASP A O 1
ATOM 2507 N N . ARG A 1 312 ? -67.450 6.316 109.797 1.00 37.25 312 ARG A N 1
ATOM 2508 C CA . ARG A 1 312 ? -67.433 4.834 109.890 1.00 37.25 312 ARG A CA 1
ATOM 2509 C C . ARG A 1 312 ? -66.897 3.961 108.735 1.00 37.25 312 ARG A C 1
ATOM 2511 O O . ARG A 1 312 ? -67.603 3.458 107.875 1.00 37.25 312 ARG A O 1
ATOM 2518 N N . SER A 1 313 ? -65.599 3.662 108.860 1.00 45.88 313 SER A N 1
ATOM 2519 C CA . SER A 1 313 ? -65.035 2.362 109.305 1.00 45.88 313 SER A CA 1
ATOM 2520 C C . SER A 1 313 ? -65.257 1.046 108.526 1.00 45.88 313 SER A C 1
ATOM 2522 O O . SER A 1 313 ? -64.970 0.002 109.101 1.00 45.88 313 SER A O 1
ATOM 2524 N N . ASP A 1 314 ? -65.607 1.038 107.237 1.00 45.12 314 ASP A N 1
ATOM 2525 C CA . ASP A 1 314 ? -65.501 -0.206 106.424 1.00 45.12 314 ASP A CA 1
ATOM 2526 C C . ASP A 1 314 ? -64.834 -0.038 105.037 1.00 45.12 314 ASP A C 1
ATOM 2528 O O . ASP A 1 314 ? -64.557 -1.016 104.344 1.00 45.12 314 ASP A O 1
ATOM 2532 N N . VAL A 1 315 ? -64.449 1.184 104.647 1.00 47.06 315 VAL A N 1
ATOM 2533 C CA . VAL A 1 315 ? -63.824 1.473 103.332 1.00 47.06 315 VAL A CA 1
ATOM 2534 C C . VAL A 1 315 ? -62.329 1.094 103.270 1.00 47.06 315 VAL A C 1
ATOM 2536 O O . VAL A 1 315 ? -61.769 0.874 102.195 1.00 47.06 315 VAL A O 1
ATOM 2539 N N . LEU A 1 316 ? -61.668 0.928 104.420 1.00 46.38 316 LEU A N 1
ATOM 2540 C CA . LEU A 1 316 ? -60.217 0.694 104.500 1.00 46.38 316 LEU A CA 1
ATOM 2541 C C . LEU A 1 316 ? -59.761 -0.713 104.066 1.00 46.38 316 LEU A C 1
ATOM 2543 O O . LEU A 1 316 ? -58.591 -0.883 103.736 1.00 46.38 316 LEU A O 1
ATOM 2547 N N . LYS A 1 317 ? -60.652 -1.715 103.993 1.00 44.69 317 LYS A N 1
ATOM 2548 C CA . LYS A 1 317 ? -60.286 -3.065 103.506 1.00 44.69 317 LYS A CA 1
ATOM 2549 C C . LYS A 1 317 ? -60.318 -3.204 101.981 1.00 44.69 317 LYS A C 1
ATOM 2551 O O . LYS A 1 317 ? -59.551 -3.993 101.442 1.00 44.69 317 LYS A O 1
ATOM 2556 N N . TYR A 1 318 ? -61.148 -2.423 101.288 1.00 44.16 318 TYR A N 1
ATOM 2557 C CA . TYR A 1 318 ? -61.165 -2.372 99.819 1.00 44.16 318 TYR A CA 1
ATOM 2558 C C . TYR A 1 318 ? -60.159 -1.355 99.259 1.00 44.16 318 TYR A C 1
ATOM 2560 O O . TYR A 1 318 ? -59.611 -1.569 98.181 1.00 44.16 318 TYR A O 1
ATOM 2568 N N . GLY A 1 319 ? -59.857 -0.291 100.014 1.00 44.81 319 GLY A N 1
ATOM 2569 C CA . GLY A 1 319 ? -58.870 0.718 99.625 1.00 44.81 319 GLY A CA 1
ATOM 2570 C C . GLY A 1 319 ? -57.452 0.167 99.460 1.00 44.81 319 GLY A C 1
ATOM 2571 O O . GLY A 1 319 ? -56.773 0.563 98.523 1.00 44.81 319 GLY A O 1
ATOM 2572 N N . HIS A 1 320 ? -57.020 -0.786 100.296 1.00 45.78 320 HIS A N 1
ATOM 2573 C CA . HIS A 1 320 ? -55.673 -1.363 100.192 1.00 45.78 320 HIS A CA 1
ATOM 2574 C C . HIS A 1 320 ? -55.470 -2.225 98.937 1.00 45.78 320 HIS A C 1
ATOM 2576 O O . HIS A 1 320 ? -54.465 -2.061 98.260 1.00 45.78 320 HIS A O 1
ATOM 2582 N N . ALA A 1 321 ? -56.444 -3.059 98.556 1.00 46.12 321 ALA A N 1
ATOM 2583 C CA . ALA A 1 321 ? -56.349 -3.847 97.323 1.00 46.12 321 ALA A CA 1
ATOM 2584 C C . ALA A 1 321 ? -56.361 -2.955 96.069 1.00 46.12 321 ALA A C 1
ATOM 2586 O O . ALA A 1 321 ? -55.614 -3.194 95.123 1.00 46.12 321 ALA A O 1
ATOM 2587 N N . VAL A 1 322 ? -57.171 -1.890 96.069 1.00 49.47 322 VAL A N 1
ATOM 2588 C CA . VAL A 1 322 ? -57.190 -0.906 94.97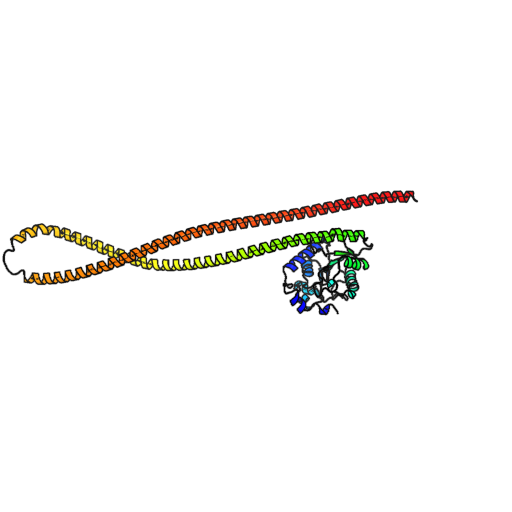6 1.00 49.47 322 VAL A CA 1
ATOM 2589 C C . VAL A 1 322 ? -55.885 -0.104 94.932 1.00 49.47 322 VAL A C 1
ATOM 2591 O O . VAL A 1 322 ? -55.370 0.131 93.845 1.00 49.47 322 VAL A O 1
ATOM 2594 N N . LEU A 1 323 ? -55.308 0.261 96.082 1.00 49.75 323 LEU A N 1
ATOM 2595 C CA . LEU A 1 323 ? -54.018 0.955 96.164 1.00 49.75 323 LEU A CA 1
ATOM 2596 C C . LEU A 1 323 ? -52.854 0.091 95.666 1.00 49.75 323 LEU A C 1
ATOM 2598 O O . LEU A 1 323 ? -52.039 0.598 94.901 1.00 49.75 323 LEU A O 1
ATOM 2602 N N . ASP A 1 324 ? -52.811 -1.198 96.009 1.00 50.84 324 ASP A N 1
ATOM 2603 C CA . ASP A 1 324 ? -51.775 -2.120 95.518 1.00 50.84 324 ASP A CA 1
ATOM 2604 C C . ASP A 1 324 ? -51.887 -2.331 93.999 1.00 50.84 324 ASP A C 1
ATOM 2606 O O . ASP A 1 324 ? -50.884 -2.327 93.286 1.00 50.84 324 ASP A O 1
ATOM 2610 N N . THR A 1 325 ? -53.116 -2.425 93.476 1.00 51.94 325 THR A N 1
ATOM 2611 C CA . THR A 1 325 ? -53.347 -2.533 92.025 1.00 51.94 325 THR A CA 1
ATOM 2612 C C . THR A 1 325 ? -52.966 -1.232 91.305 1.00 51.94 325 THR A C 1
ATOM 2614 O O . THR A 1 325 ? -52.340 -1.268 90.248 1.00 51.94 325 THR A O 1
ATOM 2617 N N . CYS A 1 326 ? -53.290 -0.069 91.879 1.00 50.03 326 CYS A N 1
ATOM 2618 C CA . CYS A 1 326 ? -52.872 1.233 91.353 1.00 50.03 326 CYS A CA 1
ATOM 2619 C C . CYS A 1 326 ? -51.349 1.409 91.379 1.00 50.03 326 CYS A C 1
ATOM 2621 O O . CYS A 1 326 ? -50.803 2.004 90.451 1.00 50.03 326 CYS A O 1
ATOM 2623 N N . HIS A 1 327 ? -50.663 0.876 92.394 1.00 54.59 327 HIS A N 1
ATOM 2624 C CA . HIS A 1 327 ? -49.209 0.956 92.490 1.00 54.59 327 HIS A CA 1
ATOM 2625 C C . HIS A 1 327 ? -48.517 0.100 91.414 1.00 54.59 327 HIS A C 1
ATOM 2627 O O . HIS A 1 327 ? -47.604 0.600 90.756 1.00 54.59 327 HIS A O 1
ATOM 2633 N N . ASP A 1 328 ? -48.999 -1.125 91.163 1.00 52.72 328 ASP A N 1
ATOM 2634 C CA . ASP A 1 328 ? -48.525 -1.993 90.066 1.00 52.72 328 ASP A CA 1
ATOM 2635 C C . ASP A 1 328 ? -48.786 -1.360 88.683 1.00 52.72 328 ASP A C 1
ATOM 2637 O O . ASP A 1 328 ? -47.937 -1.402 87.789 1.00 52.72 328 ASP A O 1
ATOM 2641 N N . PHE A 1 329 ? -49.931 -0.690 88.503 1.00 52.06 329 PHE A N 1
ATOM 2642 C CA . PHE A 1 329 ? -50.212 0.062 87.276 1.00 52.06 329 PHE A CA 1
ATOM 2643 C C . PHE A 1 329 ? -49.309 1.287 87.101 1.00 52.06 329 PHE A C 1
ATOM 2645 O O . PHE A 1 329 ? -48.865 1.539 85.983 1.00 52.06 329 PHE A O 1
ATOM 2652 N N . GLN A 1 330 ? -49.008 2.033 88.168 1.00 52.66 330 GLN A N 1
ATOM 2653 C CA . GLN A 1 330 ? -48.076 3.166 88.109 1.00 52.66 330 GLN A CA 1
ATOM 2654 C C . GLN A 1 330 ? -46.655 2.720 87.756 1.00 52.66 330 GLN A C 1
ATOM 2656 O O . GLN A 1 330 ? -45.989 3.383 86.965 1.00 52.66 330 GLN A O 1
ATOM 2661 N N . GLU A 1 331 ? -46.208 1.579 88.280 1.00 62.75 331 GLU A N 1
ATOM 2662 C CA . GLU A 1 331 ? -44.883 1.031 87.981 1.00 62.75 331 GLU A CA 1
ATOM 2663 C C . GLU A 1 331 ? -44.782 0.564 86.517 1.00 62.75 331 GLU A C 1
ATOM 2665 O O . GLU A 1 331 ? -43.819 0.878 85.812 1.00 62.75 331 GLU A O 1
ATOM 2670 N N . LYS A 1 332 ? -45.828 -0.102 86.007 1.00 58.19 332 LYS A N 1
ATOM 2671 C CA . LYS A 1 332 ? -45.927 -0.489 84.589 1.00 58.19 332 LYS A CA 1
ATOM 2672 C C . LYS A 1 332 ? -46.042 0.713 83.652 1.00 58.19 332 LYS A C 1
ATOM 2674 O O . LYS A 1 332 ? -45.474 0.673 82.561 1.00 58.19 332 LYS A O 1
ATOM 2679 N N . LEU A 1 333 ? -46.748 1.769 84.063 1.00 56.56 333 LEU A N 1
ATOM 2680 C CA . LEU A 1 333 ? -46.860 3.015 83.304 1.00 56.56 333 LEU A CA 1
ATOM 2681 C C . LEU A 1 333 ? -45.497 3.712 83.205 1.00 56.56 333 LEU A C 1
ATOM 2683 O O . LEU A 1 333 ? -45.078 4.043 82.101 1.00 56.56 333 LEU A O 1
ATOM 2687 N N . ALA A 1 334 ? -44.765 3.828 84.316 1.00 62.03 334 ALA A N 1
ATOM 2688 C CA . ALA A 1 334 ? -43.424 4.412 84.334 1.00 62.03 334 ALA A CA 1
ATOM 2689 C C . ALA A 1 334 ? -42.434 3.629 83.448 1.00 62.03 334 ALA A C 1
ATOM 2691 O O . ALA A 1 334 ? -41.651 4.219 82.702 1.00 62.03 334 ALA A O 1
ATOM 2692 N N . LEU A 1 335 ? -42.504 2.291 83.461 1.00 67.38 335 LEU A N 1
ATOM 2693 C CA . LEU A 1 335 ? -41.686 1.448 82.584 1.00 67.38 335 LEU A CA 1
ATOM 2694 C C . LEU A 1 335 ? -42.047 1.632 81.098 1.00 67.38 335 LEU A C 1
ATOM 2696 O O . LEU A 1 335 ? -41.161 1.650 80.239 1.00 67.38 335 LEU A O 1
ATOM 2700 N N . ALA A 1 336 ? -43.338 1.766 80.782 1.00 55.81 336 ALA A N 1
ATOM 2701 C CA . ALA A 1 336 ? -43.810 2.007 79.421 1.00 55.81 336 ALA A CA 1
ATOM 2702 C C . ALA A 1 336 ? -43.410 3.400 78.910 1.00 55.81 336 ALA A C 1
ATOM 2704 O O . ALA A 1 336 ? -42.992 3.520 77.761 1.00 55.81 336 ALA A O 1
ATOM 2705 N N . GLU A 1 337 ? -43.483 4.429 79.757 1.00 57.81 337 GLU A N 1
ATOM 2706 C CA . GLU A 1 337 ? -43.029 5.790 79.448 1.00 57.81 337 GLU A CA 1
ATOM 2707 C C . GLU A 1 337 ? -41.520 5.834 79.188 1.00 57.81 337 GLU A C 1
ATOM 2709 O O . GLU A 1 337 ? -41.095 6.410 78.186 1.00 57.81 337 GLU A O 1
ATOM 2714 N N . SER A 1 338 ? -40.721 5.142 80.008 1.00 67.69 338 SER A N 1
ATOM 2715 C CA . SER A 1 338 ? -39.271 5.030 79.805 1.00 67.69 338 SER A CA 1
ATOM 2716 C C . SER A 1 338 ? -38.921 4.361 78.472 1.00 67.69 338 SER A C 1
ATOM 2718 O O . SER A 1 338 ? -38.077 4.865 77.736 1.00 67.69 338 SER A O 1
ATOM 2720 N N . LYS A 1 339 ? -39.590 3.256 78.118 1.00 65.19 339 LYS A N 1
ATOM 2721 C CA . LYS A 1 339 ? -39.379 2.589 76.819 1.00 65.19 339 LYS A CA 1
ATOM 2722 C C . LYS A 1 339 ? -39.835 3.439 75.636 1.00 65.19 339 LYS A C 1
ATOM 2724 O O . LYS A 1 339 ? -39.223 3.385 74.575 1.00 65.19 339 LYS A O 1
ATOM 2729 N N . ASN A 1 340 ? -40.909 4.212 75.796 1.00 54.88 340 ASN A N 1
ATOM 2730 C CA . ASN A 1 340 ? -41.371 5.135 74.759 1.00 54.88 340 ASN A CA 1
ATOM 2731 C C . ASN A 1 340 ? -40.362 6.266 74.523 1.00 54.88 340 ASN A C 1
ATOM 2733 O O . ASN A 1 340 ? -40.212 6.700 73.385 1.00 54.88 340 ASN A O 1
ATOM 2737 N N . ALA A 1 341 ? -39.683 6.732 75.575 1.00 67.12 341 ALA A N 1
ATOM 2738 C CA . ALA A 1 341 ? -38.629 7.733 75.455 1.00 67.12 341 ALA A CA 1
ATOM 2739 C C . ALA A 1 341 ? -37.414 7.190 74.678 1.00 67.12 341 ALA A C 1
ATOM 2741 O O . ALA A 1 341 ? -36.976 7.849 73.740 1.00 67.12 341 ALA A O 1
ATOM 2742 N N . GLU A 1 342 ? -36.946 5.970 74.981 1.00 71.12 342 GLU A N 1
ATOM 2743 C CA . GLU A 1 342 ? -35.868 5.309 74.215 1.00 71.12 342 GLU A CA 1
ATOM 2744 C C . GLU A 1 342 ? -36.243 5.128 72.734 1.00 71.12 342 GLU A C 1
ATOM 2746 O O . GLU A 1 342 ? -35.487 5.509 71.842 1.00 71.12 342 GLU A O 1
ATOM 2751 N N . LEU A 1 343 ? -37.450 4.622 72.452 1.00 64.44 343 LEU A N 1
ATOM 2752 C CA . LEU A 1 343 ? -37.951 4.460 71.080 1.00 64.44 343 LEU A CA 1
ATOM 2753 C C . LEU A 1 343 ? -38.064 5.791 70.324 1.00 64.44 343 LEU A C 1
ATOM 2755 O O . LEU A 1 343 ? -37.832 5.832 69.117 1.00 64.44 343 LEU A O 1
ATOM 2759 N N . ALA A 1 344 ? -38.436 6.878 71.005 1.00 61.34 344 ALA A N 1
ATOM 2760 C CA . ALA A 1 344 ? -38.508 8.202 70.393 1.00 61.34 344 ALA A CA 1
ATOM 2761 C C . ALA A 1 344 ? -37.115 8.730 70.011 1.00 61.34 344 ALA A C 1
ATOM 2763 O O . ALA A 1 344 ? -36.966 9.363 68.964 1.00 61.34 344 ALA A O 1
ATOM 2764 N N . GLU A 1 345 ? -36.099 8.434 70.821 1.00 75.25 345 GLU A N 1
ATOM 2765 C CA . GLU A 1 345 ? -34.711 8.816 70.560 1.00 75.25 345 GLU A CA 1
ATOM 2766 C C . GLU A 1 345 ? -34.118 8.016 69.384 1.00 75.25 345 GLU A C 1
ATOM 2768 O O . GLU A 1 345 ? -33.554 8.604 68.458 1.00 75.25 345 GLU A O 1
ATOM 2773 N N . GLU A 1 346 ? -34.355 6.699 69.330 1.00 70.69 346 GLU A N 1
ATOM 2774 C CA . GLU A 1 346 ? -33.973 5.848 68.189 1.00 70.69 346 GLU A CA 1
ATOM 2775 C C . GLU A 1 346 ? -34.674 6.258 66.883 1.00 70.69 346 GLU A C 1
ATOM 2777 O O . GLU A 1 346 ? -34.063 6.255 65.804 1.00 70.69 346 GLU A O 1
ATOM 2782 N N . LEU A 1 347 ? -35.952 6.648 66.964 1.00 60.59 347 LEU A N 1
ATOM 2783 C CA . LEU A 1 347 ? -36.715 7.134 65.815 1.00 60.59 347 LEU A CA 1
ATOM 2784 C C . LEU A 1 347 ? -36.177 8.481 65.315 1.00 60.59 347 LEU A C 1
ATOM 2786 O O . LEU A 1 347 ? -36.073 8.680 64.103 1.00 60.59 347 LEU A O 1
ATOM 2790 N N . SER A 1 348 ? -35.788 9.379 66.226 1.00 74.69 348 SER A N 1
ATOM 2791 C CA . SER A 1 348 ? -35.150 10.654 65.879 1.00 74.69 348 SER A CA 1
ATOM 2792 C C . SER A 1 348 ? -33.801 10.434 65.191 1.00 74.69 348 SER A C 1
ATOM 2794 O O . SER A 1 348 ? -33.554 11.006 64.131 1.00 74.69 348 SER A O 1
ATOM 2796 N N . ALA A 1 349 ? -32.959 9.547 65.730 1.00 72.88 349 ALA A N 1
ATOM 2797 C CA . ALA A 1 349 ? -31.669 9.211 65.127 1.00 72.88 349 ALA A CA 1
ATOM 2798 C C . ALA A 1 349 ? -31.828 8.579 63.731 1.00 72.88 349 ALA A C 1
ATOM 2800 O O . ALA A 1 349 ? -31.091 8.906 62.797 1.00 72.88 349 ALA A O 1
ATOM 2801 N N . SER A 1 350 ? -32.829 7.710 63.561 1.00 59.03 350 SER A N 1
ATOM 2802 C CA . SER A 1 350 ? -33.156 7.109 62.263 1.00 59.03 350 SER A CA 1
ATOM 2803 C C . SER A 1 350 ? -33.656 8.150 61.257 1.00 59.03 350 SER A C 1
ATOM 2805 O O . SER A 1 350 ? -33.288 8.096 60.082 1.00 59.03 350 SER A O 1
ATOM 2807 N N . TYR A 1 351 ? -34.458 9.121 61.703 1.00 69.06 351 TYR A N 1
ATOM 2808 C CA . TYR A 1 351 ? -34.928 10.222 60.864 1.00 69.06 351 TYR A CA 1
ATOM 2809 C C . TYR A 1 351 ? -33.768 11.097 60.373 1.00 69.06 351 TYR A C 1
ATOM 2811 O O . TYR A 1 351 ? -33.681 11.375 59.176 1.00 69.06 351 TYR A O 1
ATOM 2819 N N . ASP A 1 352 ? -32.833 11.458 61.253 1.00 79.56 352 ASP A N 1
ATOM 2820 C CA . ASP A 1 352 ? -31.653 12.248 60.884 1.00 79.56 352 ASP A CA 1
ATOM 2821 C C . ASP A 1 352 ? -30.771 11.519 59.864 1.00 79.56 352 ASP A C 1
ATOM 2823 O O . ASP A 1 352 ? -30.308 12.116 58.885 1.00 79.56 352 ASP A O 1
ATOM 2827 N N . LEU A 1 353 ? -30.596 10.205 60.029 1.00 72.12 353 LEU A N 1
ATOM 2828 C CA . LEU A 1 353 ? -29.852 9.380 59.082 1.00 72.12 353 LEU A CA 1
ATOM 2829 C C . LEU A 1 353 ? -30.542 9.322 57.705 1.00 72.12 353 LEU A C 1
ATOM 2831 O O . LEU A 1 353 ? -29.882 9.449 56.671 1.00 72.12 353 LEU A O 1
ATOM 2835 N N . ILE A 1 354 ? -31.875 9.206 57.669 1.00 65.94 354 ILE A N 1
ATOM 2836 C CA . ILE A 1 354 ? -32.661 9.267 56.425 1.00 65.94 354 ILE A CA 1
ATOM 2837 C C . ILE A 1 354 ? -32.492 10.630 55.740 1.00 65.94 354 ILE A C 1
ATOM 2839 O O . ILE A 1 354 ? -32.307 10.682 54.521 1.00 65.94 354 ILE A O 1
ATOM 2843 N N . GLN A 1 355 ? -32.495 11.733 56.494 1.00 78.44 355 GLN A N 1
ATOM 2844 C CA . GLN A 1 355 ? -32.275 13.067 55.928 1.00 78.44 355 GLN A CA 1
ATOM 2845 C C . GLN A 1 355 ? -30.869 13.222 55.333 1.00 78.44 355 GLN A C 1
ATOM 2847 O O . GLN A 1 355 ? -30.719 13.801 54.253 1.00 78.44 355 GLN A O 1
ATOM 2852 N N . GLN A 1 356 ? -29.843 12.647 55.970 1.00 80.00 356 GLN A N 1
ATOM 2853 C CA . GLN A 1 356 ? -28.486 12.618 55.414 1.00 80.00 356 GLN A CA 1
ATOM 2854 C C . GLN A 1 356 ? -28.422 11.828 54.100 1.00 80.00 356 GLN A C 1
ATOM 2856 O O . GLN A 1 356 ? -27.833 12.304 53.123 1.00 80.00 356 GLN A O 1
ATOM 2861 N N . TYR A 1 357 ? -29.074 10.663 54.027 1.00 70.06 357 TYR A N 1
ATOM 2862 C CA . TYR A 1 357 ? -29.137 9.887 52.787 1.00 70.06 357 TYR A CA 1
ATOM 2863 C C . TYR A 1 357 ? -29.895 10.621 51.676 1.00 70.06 357 TYR A C 1
ATOM 2865 O O . TYR A 1 357 ? -29.418 10.660 50.541 1.00 70.06 357 TYR A O 1
ATOM 2873 N N . LEU A 1 358 ? -31.018 11.277 51.985 1.00 72.06 358 LEU A N 1
ATOM 2874 C CA . LEU A 1 358 ? -31.766 12.083 51.013 1.00 72.06 358 LEU A CA 1
ATOM 2875 C C . LEU A 1 358 ? -30.934 13.251 50.466 1.00 72.06 358 LEU A C 1
ATOM 2877 O O . LEU A 1 358 ? -30.954 13.515 49.260 1.00 72.06 358 LEU A O 1
ATOM 2881 N N . ALA A 1 359 ? -30.166 13.929 51.322 1.00 80.56 359 ALA A N 1
ATOM 2882 C CA . ALA A 1 359 ? -29.244 14.979 50.894 1.00 80.56 359 ALA A CA 1
ATOM 2883 C C . ALA A 1 359 ? -28.139 14.423 49.980 1.00 80.56 359 ALA A C 1
ATOM 2885 O O . ALA A 1 359 ? -27.823 15.017 48.944 1.00 80.56 359 ALA A O 1
ATOM 2886 N N . ARG A 1 360 ? -27.596 13.243 50.307 1.00 83.50 360 ARG A N 1
ATOM 2887 C CA . ARG A 1 360 ? -26.565 12.587 49.496 1.00 83.50 360 ARG A CA 1
ATOM 2888 C C . ARG A 1 360 ? -27.091 12.150 48.128 1.00 83.50 360 ARG A C 1
ATOM 2890 O O . ARG A 1 360 ? -26.413 12.380 47.129 1.00 83.50 360 ARG A O 1
ATOM 2897 N N . ILE A 1 361 ? -28.303 11.597 48.061 1.00 71.56 361 ILE A N 1
ATOM 2898 C CA . ILE A 1 361 ? -28.962 11.211 46.803 1.00 71.56 361 ILE A CA 1
ATOM 2899 C C . ILE A 1 361 ? -29.167 12.434 45.902 1.00 71.56 361 ILE A C 1
ATOM 2901 O O . ILE A 1 361 ? -28.872 12.368 44.708 1.00 71.56 361 ILE A O 1
ATOM 2905 N N . LYS A 1 362 ? -29.599 13.573 46.462 1.00 81.38 362 LYS A N 1
ATOM 2906 C CA . LYS A 1 362 ? -29.726 14.827 45.699 1.00 81.38 362 LYS A CA 1
ATOM 2907 C C . LYS A 1 362 ? -28.386 15.294 45.128 1.00 81.38 362 LYS A C 1
ATOM 2909 O O . LYS A 1 362 ? -28.335 15.664 43.958 1.00 81.38 362 LYS A O 1
ATOM 2914 N N . SER A 1 363 ? -27.311 15.229 45.917 1.00 82.38 363 SER A N 1
ATOM 2915 C CA . SER A 1 363 ? -25.954 15.566 45.454 1.00 82.38 363 SER A CA 1
ATOM 2916 C C . SER A 1 363 ? -25.518 14.679 44.287 1.00 82.38 363 SER A C 1
ATOM 2918 O O . SER A 1 363 ? -25.064 15.181 43.264 1.00 82.38 363 SER A O 1
ATOM 2920 N N . ILE A 1 364 ? -25.706 13.363 44.413 1.00 71.75 364 ILE A N 1
ATOM 2921 C CA . ILE A 1 364 ? -25.324 12.394 43.377 1.00 71.75 364 ILE A CA 1
ATOM 2922 C C . ILE A 1 364 ? -26.156 12.594 42.104 1.00 71.75 364 ILE A C 1
ATOM 2924 O O . ILE A 1 364 ? -25.619 12.499 41.001 1.00 71.75 364 ILE A O 1
ATOM 2928 N N . SER A 1 365 ? -27.450 12.905 42.231 1.00 70.81 365 SER A N 1
ATOM 2929 C CA . SER A 1 365 ? -28.297 13.223 41.076 1.00 70.81 365 SER A CA 1
ATOM 2930 C C . SER A 1 365 ? -27.793 14.462 40.335 1.00 70.81 365 SER A C 1
ATOM 2932 O O . SER A 1 365 ? -27.691 14.430 39.113 1.00 70.81 365 SER A O 1
ATOM 2934 N N . ALA A 1 366 ? -27.418 15.521 41.057 1.00 83.44 366 ALA A N 1
ATOM 2935 C CA . ALA A 1 366 ? -26.885 16.740 40.452 1.00 83.44 366 ALA A CA 1
ATOM 2936 C C . ALA A 1 366 ? -25.542 16.497 39.737 1.00 83.44 366 ALA A C 1
ATOM 2938 O O . ALA A 1 366 ? -25.336 16.975 38.622 1.00 83.44 366 ALA A O 1
ATOM 2939 N N . GLU A 1 367 ? -24.649 15.705 40.338 1.00 83.31 367 GLU A N 1
ATOM 2940 C CA . GLU A 1 367 ? -23.393 15.293 39.698 1.00 83.31 367 GLU A CA 1
ATOM 2941 C C . GLU A 1 367 ? -23.642 14.470 38.428 1.00 83.31 367 GLU A C 1
ATOM 2943 O O . GLU A 1 367 ? -22.998 14.704 37.405 1.00 83.31 367 GLU A O 1
ATOM 2948 N N . ARG A 1 368 ? -24.601 13.534 38.458 1.00 79.62 368 ARG A N 1
ATOM 2949 C CA . ARG A 1 368 ? -24.987 12.738 37.283 1.00 79.62 368 ARG A CA 1
ATOM 2950 C C . ARG A 1 368 ? -25.501 13.625 36.153 1.00 79.62 368 ARG A C 1
ATOM 2952 O O . ARG A 1 368 ? -25.131 13.412 35.003 1.00 79.62 368 ARG A O 1
ATOM 2959 N N . ASP A 1 369 ? -26.349 14.597 36.468 1.00 82.94 369 ASP A N 1
ATOM 2960 C CA . ASP A 1 369 ? -26.939 15.475 35.460 1.00 82.94 369 ASP A CA 1
ATOM 2961 C C . ASP A 1 369 ? -25.874 16.398 34.832 1.00 82.94 369 ASP A C 1
ATOM 2963 O O . ASP A 1 369 ? -25.858 16.569 33.613 1.00 82.94 369 ASP A O 1
ATOM 2967 N N . SER A 1 370 ? -24.910 16.881 35.628 1.00 85.12 370 SER A N 1
ATOM 2968 C CA . SER A 1 370 ? -23.720 17.595 35.133 1.00 85.12 370 SER A CA 1
ATOM 2969 C C . SER A 1 370 ? -22.866 16.723 34.202 1.00 85.12 370 SER A C 1
ATOM 2971 O O . SER A 1 370 ? -22.498 17.132 33.100 1.00 85.12 370 SER A O 1
ATOM 2973 N N . MET A 1 371 ? -22.609 15.474 34.596 1.00 78.44 371 MET A N 1
ATOM 2974 C CA . MET A 1 371 ? -21.816 14.537 33.796 1.00 78.44 371 MET A CA 1
ATOM 2975 C C . MET A 1 371 ? -22.520 14.166 32.481 1.00 78.44 371 MET A C 1
ATOM 2977 O O . MET A 1 371 ? -21.876 14.049 31.440 1.00 78.44 371 MET A O 1
ATOM 2981 N N . ASN A 1 372 ? -23.851 14.047 32.496 1.00 78.06 372 ASN A N 1
ATOM 2982 C CA . ASN A 1 372 ? -24.649 13.839 31.288 1.00 78.06 372 ASN A CA 1
ATOM 2983 C C . ASN A 1 372 ? -24.582 15.042 30.335 1.00 78.06 372 ASN A C 1
ATOM 2985 O O . ASN A 1 372 ? -24.507 14.842 29.124 1.00 78.06 372 ASN A O 1
ATOM 2989 N N . GLN A 1 373 ? -24.566 16.275 30.852 1.00 85.94 373 GLN A N 1
ATOM 2990 C CA . GLN A 1 373 ? -24.353 17.465 30.021 1.00 85.94 373 GLN A CA 1
ATOM 2991 C C . GLN A 1 373 ? -22.966 17.466 29.371 1.00 85.94 373 GLN A C 1
ATOM 2993 O O . GLN A 1 373 ? -22.855 17.736 28.176 1.00 85.94 373 GLN A O 1
ATOM 2998 N N . GLN A 1 374 ? -21.918 17.102 30.116 1.00 86.88 374 GLN A N 1
ATOM 2999 C CA . GLN A 1 374 ? -20.566 16.979 29.560 1.00 86.88 374 GLN A CA 1
ATOM 3000 C C . GLN A 1 374 ? -20.492 15.900 28.470 1.00 86.88 374 GLN A C 1
ATOM 3002 O O . GLN A 1 374 ? -19.915 16.134 27.410 1.00 86.88 374 GLN A O 1
ATOM 3007 N N . LEU A 1 375 ? -21.133 14.746 28.682 1.00 76.50 375 LEU A N 1
ATOM 3008 C CA . LEU A 1 375 ? -21.240 13.681 27.679 1.00 76.50 375 LEU A CA 1
ATOM 3009 C C . LEU A 1 375 ? -21.951 14.149 26.404 1.00 76.50 375 LEU A C 1
ATOM 3011 O O . LEU A 1 375 ? -21.499 13.840 25.302 1.00 76.50 375 LEU A O 1
ATOM 3015 N N . GLN A 1 376 ? -23.036 14.917 26.536 1.00 86.00 376 GLN A N 1
ATOM 3016 C CA . GLN A 1 376 ? -23.731 15.495 25.384 1.00 86.00 376 GLN A CA 1
ATOM 3017 C C . GLN A 1 376 ? -22.850 16.487 24.621 1.00 86.00 376 GLN A C 1
ATOM 3019 O O . GLN A 1 376 ? -22.842 16.465 23.391 1.00 86.00 376 GLN A O 1
ATOM 3024 N N . GLN A 1 377 ? -22.080 17.316 25.328 1.00 87.06 377 GLN A N 1
ATOM 3025 C CA . GLN A 1 377 ? -21.162 18.261 24.698 1.00 87.06 377 GLN A CA 1
ATOM 3026 C C . GLN A 1 377 ? -20.045 17.541 23.931 1.00 87.06 377 GLN A C 1
ATOM 3028 O O . GLN A 1 377 ? -19.825 17.837 22.759 1.00 87.06 377 GLN A O 1
ATOM 3033 N N . ILE A 1 378 ? -19.413 16.537 24.544 1.00 78.94 378 ILE A N 1
ATOM 3034 C CA . ILE A 1 378 ? -18.371 15.727 23.895 1.00 78.94 378 ILE A CA 1
ATOM 3035 C C . ILE A 1 378 ? -18.933 14.994 22.668 1.00 78.94 378 ILE A C 1
ATOM 3037 O O . ILE A 1 378 ? -18.289 14.953 21.621 1.00 78.94 378 ILE A O 1
ATOM 3041 N N . SER A 1 379 ? -20.149 14.446 22.760 1.00 78.88 379 SER A N 1
ATOM 3042 C CA . SER A 1 379 ? -20.809 13.808 21.614 1.00 78.88 379 SER A CA 1
ATOM 3043 C C . SER A 1 379 ? -21.040 14.798 20.469 1.00 78.88 379 SER A C 1
ATOM 3045 O O . SER A 1 379 ? -20.804 14.457 19.313 1.00 78.88 379 SER A O 1
ATOM 3047 N N . ALA A 1 380 ? -21.462 16.028 20.772 1.00 87.25 380 ALA A N 1
ATOM 3048 C CA . ALA A 1 380 ? -21.674 17.061 19.760 1.00 87.25 380 ALA A CA 1
ATOM 3049 C C . ALA A 1 380 ? -20.360 17.517 19.099 1.00 87.25 380 ALA A C 1
ATOM 3051 O O . ALA A 1 380 ? -20.328 17.756 17.889 1.00 87.25 380 ALA A O 1
ATOM 3052 N N . GLU A 1 381 ? -19.274 17.612 19.872 1.00 86.56 381 GLU A N 1
ATOM 3053 C CA . GLU A 1 381 ? -17.929 17.907 19.363 1.00 86.56 381 GLU A CA 1
ATOM 3054 C C . GLU A 1 381 ? -17.427 16.789 18.439 1.00 86.56 381 GLU A C 1
ATOM 3056 O O . GLU A 1 381 ? -16.946 17.080 17.341 1.00 86.56 381 GLU A O 1
ATOM 3061 N N . ARG A 1 382 ? -17.634 15.518 18.814 1.00 83.50 382 ARG A N 1
ATOM 3062 C CA . ARG A 1 382 ? -17.315 14.361 17.964 1.00 83.50 382 ARG A CA 1
ATOM 3063 C C . ARG A 1 382 ? -18.065 14.411 16.635 1.00 83.50 382 ARG A C 1
ATOM 3065 O O . ARG A 1 382 ? -17.441 14.317 15.584 1.00 83.50 382 ARG A O 1
ATOM 3072 N N . ASP A 1 383 ? -19.377 14.633 16.670 1.00 86.50 383 ASP A N 1
ATOM 3073 C CA . ASP A 1 383 ? -20.194 14.732 15.455 1.00 86.50 383 ASP A CA 1
ATOM 3074 C C . ASP A 1 383 ? -19.757 15.910 14.566 1.00 86.50 383 ASP A C 1
ATOM 3076 O O . ASP A 1 383 ? -19.866 15.861 13.338 1.00 86.50 383 ASP A O 1
ATOM 3080 N N . SER A 1 384 ? -19.264 16.996 15.169 1.00 88.00 384 SER A N 1
ATOM 3081 C CA . SER A 1 384 ? -18.689 18.123 14.434 1.00 88.00 384 SER A CA 1
ATOM 3082 C C . SER A 1 384 ? -17.375 17.750 13.747 1.00 88.00 384 SER A C 1
ATOM 3084 O O . SER A 1 384 ? -17.197 18.077 12.572 1.00 88.00 384 SER A O 1
ATOM 3086 N N . MET A 1 385 ? -16.479 17.050 14.444 1.00 82.19 385 MET A N 1
ATOM 3087 C CA . MET A 1 385 ? -15.230 16.549 13.865 1.00 82.19 385 MET A CA 1
ATOM 3088 C C . MET A 1 385 ? -15.482 15.541 12.741 1.00 82.19 385 MET A C 1
ATOM 3090 O O . MET A 1 385 ? -14.857 15.651 11.689 1.00 82.19 385 MET A O 1
ATOM 3094 N N . ASP A 1 386 ? -16.437 14.624 12.905 1.00 82.50 386 ASP A N 1
ATOM 3095 C CA . ASP A 1 386 ? -16.807 13.658 11.862 1.00 82.50 386 ASP A CA 1
ATOM 3096 C C . ASP A 1 386 ? -17.295 14.374 10.590 1.00 82.50 386 ASP A C 1
ATOM 3098 O O . ASP A 1 386 ? -16.899 14.021 9.475 1.00 82.50 386 ASP A O 1
ATOM 3102 N N . ARG A 1 387 ? -18.086 15.447 10.736 1.00 89.69 387 ARG A N 1
ATOM 3103 C CA . ARG A 1 387 ? -18.491 16.296 9.600 1.00 89.69 387 ARG A CA 1
ATOM 3104 C C . ARG A 1 387 ? -17.304 16.998 8.940 1.00 89.69 387 ARG A C 1
ATOM 3106 O O . ARG A 1 387 ? -17.246 17.050 7.713 1.00 89.69 387 ARG A O 1
ATOM 3113 N N . GLN A 1 388 ? -16.356 17.518 9.721 1.00 88.94 388 GLN A N 1
ATOM 3114 C CA . GLN A 1 388 ? -15.145 18.143 9.178 1.00 88.94 388 GLN A CA 1
ATOM 3115 C C . GLN A 1 388 ? -14.277 17.134 8.419 1.00 88.94 388 GLN A C 1
ATOM 3117 O O . GLN A 1 388 ? -13.818 17.435 7.321 1.00 88.94 388 GLN A O 1
ATOM 3122 N N . LEU A 1 389 ? -14.109 15.918 8.946 1.00 78.62 389 LEU A N 1
ATOM 3123 C CA . LEU A 1 389 ? -13.386 14.839 8.270 1.00 78.62 389 LEU A CA 1
ATOM 3124 C C . LEU A 1 389 ? -14.047 14.451 6.946 1.00 78.62 389 LEU A C 1
ATOM 3126 O O . LEU A 1 389 ? -13.359 14.290 5.937 1.00 78.62 389 LEU A O 1
ATOM 3130 N N . GLN A 1 390 ? -15.378 14.353 6.916 1.00 87.06 390 GLN A N 1
ATOM 3131 C CA . GLN A 1 390 ? -16.115 14.107 5.676 1.00 87.06 390 GLN A CA 1
ATOM 3132 C C . GLN A 1 390 ? -15.934 15.242 4.663 1.00 87.06 390 GLN A C 1
ATOM 3134 O O . GLN A 1 390 ? -15.743 14.973 3.477 1.00 87.06 390 GLN A O 1
ATOM 3139 N N . GLN A 1 391 ? -15.949 16.499 5.116 1.00 88.81 391 GLN A N 1
ATOM 3140 C CA . GLN A 1 391 ? -15.724 17.648 4.244 1.00 88.81 391 GLN A CA 1
ATOM 3141 C C . GLN A 1 391 ? -14.303 17.651 3.665 1.00 88.81 391 GLN A C 1
ATOM 3143 O O . GLN A 1 391 ? -14.150 17.787 2.454 1.00 88.81 391 GLN A O 1
ATOM 3148 N N . ILE A 1 392 ? -13.281 17.423 4.495 1.00 81.56 392 ILE A N 1
ATOM 3149 C CA . ILE A 1 392 ? -11.883 17.323 4.052 1.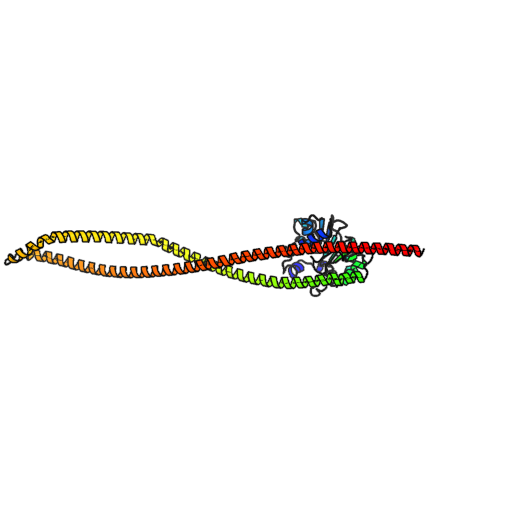00 81.56 392 ILE A CA 1
ATOM 3150 C C . ILE A 1 392 ? -11.721 16.174 3.053 1.00 81.56 392 ILE A C 1
ATOM 3152 O O . ILE A 1 392 ? -11.089 16.347 2.015 1.00 81.56 392 ILE A O 1
ATOM 3156 N N . SER A 1 393 ? -12.329 15.015 3.319 1.00 80.94 393 SER A N 1
ATOM 3157 C CA . SER A 1 393 ? -12.318 13.876 2.396 1.00 80.94 393 SER A CA 1
ATOM 3158 C C . SER A 1 393 ? -12.939 14.232 1.037 1.00 80.94 393 SER A C 1
ATOM 3160 O O . SER A 1 393 ? -12.352 13.963 -0.011 1.00 80.94 393 SER A O 1
ATOM 3162 N N . ALA A 1 394 ? -14.079 14.929 1.035 1.00 87.12 394 ALA A N 1
ATOM 3163 C CA . ALA A 1 394 ? -14.727 15.385 -0.193 1.00 87.12 394 ALA A CA 1
ATOM 3164 C C . ALA A 1 394 ? -13.911 16.454 -0.948 1.00 87.12 394 ALA A C 1
ATOM 3166 O O . ALA A 1 394 ? -13.886 16.462 -2.181 1.00 87.12 394 ALA A O 1
ATOM 3167 N N . GLU A 1 395 ? -13.239 17.358 -0.231 1.00 87.44 395 GLU A N 1
ATOM 3168 C CA . GLU A 1 395 ? -12.329 18.349 -0.815 1.00 87.44 395 GLU A CA 1
ATOM 3169 C C . GLU A 1 395 ? -11.088 17.684 -1.424 1.00 87.44 395 GLU A C 1
ATOM 3171 O O . GLU A 1 395 ? -10.701 18.045 -2.537 1.00 87.44 395 GLU A O 1
ATOM 3176 N N . MET A 1 396 ? -10.524 16.661 -0.769 1.00 76.38 396 MET A N 1
ATOM 3177 C CA . MET A 1 396 ? -9.431 15.853 -1.322 1.00 76.38 396 MET A CA 1
ATOM 3178 C C . MET A 1 396 ? -9.848 15.138 -2.606 1.00 76.38 396 MET A C 1
ATOM 3180 O O . MET A 1 396 ? -9.103 15.162 -3.584 1.00 76.38 396 MET A O 1
ATOM 3184 N N . GLU A 1 397 ? -11.047 14.557 -2.643 1.00 86.62 397 GLU A N 1
ATOM 3185 C CA . GLU A 1 397 ? -11.544 13.885 -3.845 1.00 86.62 397 GLU A CA 1
ATOM 3186 C C . GLU A 1 397 ? -11.751 14.881 -4.999 1.00 86.62 397 GLU A C 1
ATOM 3188 O O . GLU A 1 397 ? -11.361 14.622 -6.139 1.00 86.62 397 GLU A O 1
ATOM 3193 N N . LYS A 1 398 ? -12.274 16.083 -4.712 1.00 87.50 398 LYS A N 1
ATOM 3194 C CA . LYS A 1 398 ? -12.368 17.168 -5.704 1.00 87.50 398 LYS A CA 1
ATOM 3195 C C . LYS A 1 398 ? -11.002 17.633 -6.204 1.00 87.50 398 LYS A C 1
ATOM 3197 O O . LYS A 1 398 ? -10.854 17.874 -7.405 1.00 87.50 398 LYS A O 1
ATOM 3202 N N . ALA A 1 399 ? -10.023 17.784 -5.315 1.00 78.31 399 ALA A N 1
ATOM 3203 C CA . ALA A 1 399 ? -8.665 18.170 -5.685 1.00 78.31 399 ALA A CA 1
ATOM 3204 C C . ALA A 1 399 ? -8.035 17.105 -6.593 1.00 78.31 399 ALA A C 1
ATOM 3206 O O . ALA A 1 399 ? -7.560 17.434 -7.679 1.00 78.31 399 ALA A O 1
ATOM 3207 N N . ARG A 1 400 ? -8.164 15.825 -6.222 1.00 84.25 400 ARG A N 1
ATOM 3208 C CA . ARG A 1 400 ? -7.710 14.680 -7.021 1.00 84.25 400 ARG A CA 1
ATOM 3209 C C . ARG A 1 400 ? -8.352 14.653 -8.407 1.00 84.25 400 ARG A C 1
ATOM 3211 O O . ARG A 1 400 ? -7.669 14.455 -9.408 1.00 84.25 400 ARG A O 1
ATOM 3218 N N . GLN A 1 401 ? -9.657 14.905 -8.489 1.00 83.19 401 GLN A N 1
ATOM 3219 C CA . GLN A 1 401 ? -10.362 14.965 -9.768 1.00 83.19 401 GLN A CA 1
ATOM 3220 C C . GLN A 1 401 ? -9.921 16.165 -10.622 1.00 83.19 401 GLN A C 1
ATOM 3222 O O . GLN A 1 401 ? -9.851 16.061 -11.848 1.00 83.19 401 GLN A O 1
ATOM 3227 N N . THR A 1 402 ? -9.607 17.298 -9.989 1.00 84.31 402 THR A N 1
ATOM 3228 C CA . THR A 1 402 ? -9.096 18.496 -10.670 1.00 84.31 402 THR A CA 1
ATOM 3229 C C . THR A 1 402 ? -7.703 18.247 -11.238 1.00 84.31 402 THR A C 1
ATOM 3231 O O . THR A 1 402 ? -7.477 18.538 -12.411 1.00 84.31 402 THR A O 1
ATOM 3234 N N . GLU A 1 403 ? -6.802 17.637 -10.465 1.00 77.38 403 GLU A N 1
ATOM 3235 C CA . GLU A 1 403 ? -5.483 17.212 -10.948 1.00 77.38 403 GLU A CA 1
ATOM 3236 C C . GLU A 1 403 ? -5.599 16.215 -12.102 1.00 77.38 403 GLU A C 1
ATOM 3238 O O . GLU A 1 403 ? -4.900 16.348 -13.105 1.00 77.38 403 GLU A O 1
ATOM 3243 N N . LEU A 1 404 ? -6.524 15.253 -12.014 1.00 82.88 404 LEU A N 1
ATOM 3244 C CA . LEU A 1 404 ? -6.763 14.298 -13.094 1.00 82.88 404 LEU A CA 1
ATOM 3245 C C . LEU A 1 404 ? -7.222 15.003 -14.380 1.00 82.88 404 LEU A C 1
ATOM 3247 O O . LEU A 1 404 ? -6.771 14.658 -15.472 1.00 82.88 404 LEU A O 1
ATOM 3251 N N . ASN A 1 405 ? -8.099 16.000 -14.264 1.00 82.50 405 ASN A N 1
ATOM 3252 C CA . ASN A 1 405 ? -8.564 16.778 -15.411 1.00 82.50 405 ASN A CA 1
ATOM 3253 C C . ASN A 1 405 ? -7.443 17.647 -16.002 1.00 82.50 405 ASN A C 1
ATOM 3255 O O . ASN A 1 405 ? -7.272 17.654 -17.218 1.00 82.50 405 ASN A O 1
ATOM 3259 N N . GLN A 1 406 ? -6.642 18.312 -15.163 1.00 79.38 406 GLN A N 1
ATOM 3260 C CA . GLN A 1 406 ? -5.467 19.072 -15.608 1.00 79.38 406 GLN A CA 1
ATOM 3261 C C . GLN A 1 406 ? -4.422 18.169 -16.269 1.00 79.38 406 GLN A C 1
ATOM 3263 O O . GLN A 1 406 ? -3.791 18.565 -17.246 1.00 79.38 406 GLN A O 1
ATOM 3268 N N . SER A 1 407 ? -4.246 16.943 -15.775 1.00 77.38 407 SER A N 1
ATOM 3269 C CA . SER A 1 407 ? -3.366 15.947 -16.388 1.00 77.38 407 SER A CA 1
ATOM 3270 C C . SER A 1 407 ? -3.827 15.600 -17.808 1.00 77.38 407 SER A C 1
ATOM 3272 O O . SER A 1 407 ? -3.039 15.701 -18.746 1.00 77.38 407 SER A O 1
ATOM 3274 N N . LYS A 1 408 ? -5.127 15.324 -17.997 1.00 83.06 408 LYS A N 1
ATOM 3275 C CA . LYS A 1 408 ? -5.723 15.084 -19.326 1.00 83.06 408 LYS A CA 1
ATOM 3276 C C . LYS A 1 408 ? -5.603 16.291 -20.259 1.00 83.06 408 LYS A C 1
ATOM 3278 O O . LYS A 1 408 ? -5.343 16.135 -21.447 1.00 83.06 408 LYS A O 1
ATOM 3283 N N . GLU A 1 409 ? -5.794 17.503 -19.744 1.00 79.75 409 GLU A N 1
ATOM 3284 C CA . GLU A 1 409 ? -5.657 18.728 -20.539 1.00 79.75 409 GLU A CA 1
ATOM 3285 C C . GLU A 1 409 ? -4.202 18.957 -20.976 1.00 79.75 409 GLU A C 1
ATOM 3287 O O . GLU A 1 409 ? -3.940 19.253 -22.141 1.00 79.75 409 GLU A O 1
ATOM 3292 N N . ASN A 1 410 ? -3.241 18.716 -20.080 1.00 74.12 410 ASN A N 1
ATOM 3293 C CA . ASN A 1 410 ? -1.818 18.737 -20.411 1.00 74.12 410 ASN A CA 1
ATOM 3294 C C . ASN A 1 410 ? -1.446 17.663 -21.442 1.00 74.12 410 ASN A C 1
ATOM 3296 O O . ASN A 1 410 ? -0.606 17.908 -22.307 1.00 74.12 410 ASN A O 1
ATOM 3300 N N . GLU A 1 411 ? -2.063 16.485 -21.376 1.00 78.06 411 GLU A N 1
ATOM 3301 C CA . GLU A 1 411 ? -1.877 15.411 -22.354 1.00 78.06 411 GLU A CA 1
ATOM 3302 C C . GLU A 1 411 ? -2.403 15.814 -23.742 1.00 78.06 411 GLU A C 1
ATOM 3304 O O . GLU A 1 411 ? -1.695 15.670 -24.741 1.00 78.06 411 GLU A O 1
ATOM 3309 N N . ASN A 1 412 ? -3.580 16.445 -23.804 1.00 79.50 412 ASN A N 1
ATOM 3310 C CA . ASN A 1 412 ? -4.118 17.008 -25.045 1.00 79.50 412 ASN A CA 1
ATOM 3311 C C . ASN A 1 412 ? -3.205 18.098 -25.627 1.00 79.50 412 ASN A C 1
ATOM 3313 O O . ASN A 1 412 ? -2.882 18.059 -26.814 1.00 79.50 412 ASN A O 1
ATOM 3317 N N . LEU A 1 413 ? -2.727 19.034 -24.801 1.00 75.75 413 LEU A N 1
ATOM 3318 C CA . LEU A 1 413 ? -1.782 20.072 -25.233 1.00 75.75 413 LEU A CA 1
ATOM 3319 C C . LEU A 1 413 ? -0.466 19.469 -25.745 1.00 75.75 413 LEU A C 1
ATOM 3321 O O . LEU A 1 413 ? 0.113 19.968 -26.710 1.00 75.75 413 LEU A O 1
ATOM 3325 N N . ARG A 1 414 ? 0.015 18.377 -25.137 1.00 70.88 414 ARG A N 1
ATOM 3326 C CA . ARG A 1 414 ? 1.197 17.649 -25.626 1.00 70.88 414 ARG A CA 1
ATOM 3327 C C . ARG A 1 414 ? 0.957 17.049 -27.007 1.00 70.88 414 ARG A C 1
ATOM 3329 O O . ARG A 1 414 ? 1.831 17.198 -27.865 1.00 70.88 414 ARG A O 1
ATOM 3336 N N . HIS A 1 415 ? -0.204 16.436 -27.238 1.00 78.38 415 HIS A N 1
ATOM 3337 C CA . HIS A 1 415 ? -0.593 15.953 -28.564 1.00 78.38 415 HIS A CA 1
ATOM 3338 C C . HIS A 1 415 ? -0.650 17.092 -29.588 1.00 78.38 415 HIS A C 1
ATOM 3340 O O . HIS A 1 415 ? -0.059 16.985 -30.662 1.00 78.38 415 HIS A O 1
ATOM 3346 N N . GLU A 1 416 ? -1.246 18.228 -29.231 1.00 75.88 416 GLU A N 1
ATOM 3347 C CA . GLU A 1 416 ? -1.357 19.393 -30.113 1.00 75.88 416 GLU A CA 1
ATOM 3348 C C . GLU A 1 416 ? 0.023 19.994 -30.460 1.00 75.88 416 GLU A C 1
ATOM 3350 O O . GLU A 1 416 ? 0.317 20.319 -31.616 1.00 75.88 416 GLU A O 1
ATOM 3355 N N . ILE A 1 417 ? 0.934 20.068 -29.481 1.00 66.75 417 ILE A N 1
ATOM 3356 C CA . ILE A 1 417 ? 2.332 20.476 -29.691 1.00 66.75 417 ILE A CA 1
ATOM 3357 C C . ILE A 1 417 ? 3.061 19.487 -30.609 1.00 66.75 417 ILE A C 1
ATOM 3359 O O . ILE A 1 417 ? 3.861 19.905 -31.455 1.00 66.75 417 ILE A O 1
ATOM 3363 N N . GLN A 1 418 ? 2.819 18.186 -30.453 1.00 73.38 418 GLN A N 1
ATOM 3364 C CA . GLN A 1 418 ? 3.422 17.151 -31.289 1.00 73.38 418 GLN A CA 1
ATOM 3365 C C . GLN A 1 418 ? 2.948 17.263 -32.745 1.00 73.38 418 GLN A C 1
ATOM 3367 O O . GLN A 1 418 ? 3.784 17.242 -33.654 1.00 73.38 418 GLN A O 1
ATOM 3372 N N . ASP A 1 419 ? 1.656 17.496 -32.967 1.00 74.06 419 ASP A N 1
ATOM 3373 C CA . ASP A 1 419 ? 1.079 17.719 -34.295 1.00 74.06 419 ASP A CA 1
ATOM 3374 C C . ASP A 1 419 ? 1.615 19.000 -34.950 1.00 74.06 419 ASP A C 1
ATOM 3376 O O . ASP A 1 419 ? 2.001 19.004 -36.125 1.00 74.06 419 ASP A O 1
ATOM 3380 N N . LEU A 1 420 ? 1.750 20.089 -34.186 1.00 68.31 420 LEU A N 1
ATOM 3381 C CA . LEU A 1 420 ? 2.371 21.327 -34.667 1.00 68.31 420 LEU A CA 1
ATOM 3382 C C . LEU A 1 420 ? 3.842 21.123 -35.057 1.00 68.31 420 LEU A C 1
ATOM 3384 O O . LEU A 1 420 ? 4.294 21.654 -36.080 1.00 68.31 420 LEU A O 1
ATOM 3388 N N . ARG A 1 421 ? 4.597 20.337 -34.278 1.00 70.50 421 ARG A N 1
ATOM 3389 C CA . ARG A 1 421 ? 5.988 19.973 -34.594 1.00 70.50 421 ARG A CA 1
ATOM 3390 C C . ARG A 1 421 ? 6.066 19.120 -35.859 1.00 70.50 421 ARG A C 1
ATOM 3392 O O . ARG A 1 421 ? 6.892 19.425 -36.720 1.00 70.50 421 ARG A O 1
ATOM 3399 N N . ALA A 1 422 ? 5.187 18.132 -36.016 1.00 70.06 422 ALA A N 1
ATOM 3400 C CA . ALA A 1 422 ? 5.096 17.306 -37.220 1.00 70.06 422 ALA A CA 1
ATOM 3401 C C . ALA A 1 422 ? 4.745 18.146 -38.463 1.00 70.06 422 ALA A C 1
ATOM 3403 O O . ALA A 1 422 ? 5.404 18.032 -39.497 1.00 70.06 422 ALA A O 1
ATOM 3404 N N . SER A 1 423 ? 3.797 19.081 -38.348 1.00 72.50 423 SER A N 1
ATOM 3405 C CA . SER A 1 423 ? 3.436 20.035 -39.408 1.00 72.50 423 SER A CA 1
ATOM 3406 C C . SER A 1 423 ? 4.592 20.972 -39.788 1.00 72.50 423 SER A C 1
ATOM 3408 O O . SER A 1 423 ? 4.818 21.274 -40.966 1.00 72.50 423 SER A O 1
ATOM 3410 N N . LYS A 1 424 ? 5.366 21.451 -38.806 1.00 71.69 424 LYS A N 1
ATOM 3411 C CA . LYS A 1 424 ? 6.548 22.291 -39.054 1.00 71.69 424 LYS A CA 1
ATOM 3412 C C . LYS A 1 424 ? 7.680 21.490 -39.708 1.00 71.69 424 LYS A C 1
ATOM 3414 O O . LYS A 1 424 ? 8.290 21.985 -40.653 1.00 71.69 424 LYS A O 1
ATOM 3419 N N . ALA A 1 425 ? 7.905 20.251 -39.268 1.00 67.38 425 ALA A N 1
ATOM 3420 C CA . ALA A 1 425 ? 8.857 19.325 -39.878 1.00 67.38 425 ALA A CA 1
ATOM 3421 C C . ALA A 1 425 ? 8.472 18.984 -41.327 1.00 67.38 425 ALA A C 1
ATOM 3423 O O . ALA A 1 425 ? 9.324 19.030 -42.212 1.00 67.38 425 ALA A O 1
ATOM 3424 N N . PHE A 1 426 ? 7.185 18.750 -41.597 1.00 63.53 426 PHE A N 1
ATOM 3425 C CA . PHE A 1 426 ? 6.663 18.535 -42.947 1.00 63.53 426 PHE A CA 1
ATOM 3426 C C . PHE A 1 426 ? 6.894 19.754 -43.855 1.00 63.53 426 PHE A C 1
ATOM 3428 O O . PHE A 1 426 ? 7.386 19.616 -44.974 1.00 63.53 426 PHE A O 1
ATOM 3435 N N . ARG A 1 427 ? 6.633 20.974 -43.363 1.00 65.69 427 ARG A N 1
ATOM 3436 C CA . ARG A 1 427 ? 6.926 22.214 -44.109 1.00 65.69 427 ARG A CA 1
ATOM 3437 C C . ARG A 1 427 ? 8.418 22.389 -44.406 1.00 65.69 427 ARG A C 1
ATOM 3439 O O . ARG A 1 427 ? 8.762 22.781 -45.522 1.00 65.69 427 ARG A O 1
ATOM 3446 N N . LEU A 1 428 ? 9.294 22.064 -43.453 1.00 66.69 428 LEU A N 1
ATOM 3447 C CA . LEU A 1 428 ? 10.744 22.072 -43.668 1.00 66.69 428 LEU A CA 1
ATOM 3448 C C . LEU A 1 428 ? 11.171 21.031 -44.710 1.00 66.69 428 LEU A C 1
ATOM 3450 O O . LEU A 1 428 ? 11.979 21.339 -45.581 1.00 66.69 428 LEU A O 1
ATOM 3454 N N . ALA A 1 429 ? 10.601 19.826 -44.666 1.00 57.75 429 ALA A N 1
ATOM 3455 C CA . ALA A 1 429 ? 10.882 18.771 -45.636 1.00 57.75 429 ALA A CA 1
ATOM 3456 C C . ALA A 1 429 ? 10.472 19.180 -47.063 1.00 57.75 429 ALA A C 1
ATOM 3458 O O . ALA A 1 429 ? 11.226 18.961 -48.010 1.00 57.75 429 ALA A O 1
ATOM 3459 N N . VAL A 1 430 ? 9.329 19.857 -47.220 1.00 61.22 430 VAL A N 1
ATOM 3460 C CA . VAL A 1 430 ? 8.892 20.417 -48.511 1.00 61.22 430 VAL A CA 1
ATOM 3461 C C . VAL A 1 430 ? 9.840 21.520 -49.000 1.00 61.22 430 VAL A C 1
ATOM 3463 O O . VAL A 1 430 ? 10.165 21.565 -50.187 1.00 61.22 430 VAL A O 1
ATOM 3466 N N . GLN A 1 431 ? 10.322 22.401 -48.117 1.00 65.62 431 GLN A N 1
ATOM 3467 C CA . GLN A 1 431 ? 11.315 23.418 -48.490 1.00 65.62 431 GLN A CA 1
ATOM 3468 C C . GLN A 1 431 ? 12.657 22.796 -48.899 1.00 65.62 431 GLN A C 1
ATOM 3470 O O . GLN A 1 431 ? 13.226 23.192 -49.915 1.00 65.62 431 GLN A O 1
ATOM 3475 N N . LEU A 1 432 ? 13.132 21.790 -48.164 1.00 62.41 432 LEU A N 1
ATOM 3476 C CA . LEU A 1 432 ? 14.370 21.073 -48.477 1.00 62.41 432 LEU A CA 1
ATOM 3477 C C . LEU A 1 432 ? 14.267 20.291 -49.794 1.00 62.41 432 LEU A C 1
ATOM 3479 O O . LEU A 1 432 ? 15.210 20.300 -50.579 1.00 62.41 432 LEU A O 1
ATOM 3483 N N . SER A 1 433 ? 13.111 19.690 -50.090 1.00 58.69 433 SER A N 1
ATOM 3484 C CA . SER A 1 433 ? 12.843 19.037 -51.379 1.00 58.69 433 SER A CA 1
ATOM 3485 C C . SER A 1 433 ? 12.874 20.027 -52.553 1.00 58.69 433 SER A C 1
ATOM 3487 O O . SER A 1 433 ? 13.458 19.723 -53.594 1.00 58.69 433 SER A O 1
ATOM 3489 N N . LYS A 1 434 ? 12.341 21.246 -52.378 1.00 61.69 434 LYS A N 1
ATOM 3490 C CA . LYS A 1 434 ? 12.459 22.316 -53.386 1.00 61.69 434 LYS A CA 1
ATOM 3491 C C . LYS A 1 434 ? 13.910 22.743 -53.615 1.00 61.69 434 LYS A C 1
ATOM 3493 O O . LYS A 1 434 ? 14.292 22.950 -54.759 1.00 61.69 434 LYS A O 1
ATOM 3498 N N . ILE A 1 435 ? 14.721 22.840 -52.559 1.00 61.50 435 ILE A N 1
ATOM 3499 C CA . ILE A 1 435 ? 16.154 23.164 -52.672 1.00 61.50 435 ILE A CA 1
ATOM 3500 C C . ILE A 1 435 ? 16.909 22.034 -53.385 1.00 61.50 435 ILE A C 1
ATOM 3502 O O . ILE A 1 435 ? 17.709 22.299 -54.278 1.00 61.50 435 ILE A O 1
ATOM 3506 N N . TYR A 1 436 ? 16.614 20.777 -53.054 1.00 54.66 436 TYR A N 1
ATOM 3507 C CA . TYR A 1 436 ? 17.235 19.612 -53.687 1.00 54.66 436 TYR A CA 1
ATOM 3508 C C . TYR A 1 436 ? 16.958 19.539 -55.199 1.00 54.66 436 TYR A C 1
ATOM 3510 O O . TYR A 1 436 ? 17.841 19.169 -55.965 1.00 54.66 436 TYR A O 1
ATOM 3518 N N . HIS A 1 437 ? 15.767 19.952 -55.648 1.00 55.44 437 HIS A N 1
ATOM 3519 C CA . HIS A 1 437 ? 15.435 20.038 -57.075 1.00 55.44 437 HIS A CA 1
ATOM 3520 C C . HIS A 1 437 ? 16.056 21.227 -57.815 1.00 55.44 437 HIS A C 1
ATOM 3522 O O . HIS A 1 437 ? 16.090 21.202 -59.036 1.00 55.44 437 HIS A O 1
ATOM 3528 N N . ILE A 1 438 ? 16.539 22.251 -57.110 1.00 60.62 438 ILE A N 1
ATOM 3529 C CA . ILE A 1 438 ? 17.285 23.366 -57.717 1.00 60.62 438 ILE A CA 1
ATOM 3530 C C . ILE A 1 438 ? 18.765 22.993 -57.907 1.00 60.62 438 ILE A C 1
ATOM 3532 O O . ILE A 1 438 ? 19.425 23.515 -58.799 1.00 60.62 438 ILE A O 1
ATOM 3536 N N . PHE A 1 439 ? 19.289 22.086 -57.077 1.00 45.53 439 PHE A N 1
ATOM 3537 C CA . PHE A 1 439 ? 20.681 21.619 -57.118 1.00 45.53 439 PHE A CA 1
ATOM 3538 C C . PHE A 1 439 ? 20.922 20.402 -58.029 1.00 45.53 439 PHE A C 1
ATOM 3540 O O . PHE A 1 439 ? 22.051 19.917 -58.109 1.00 45.53 439 PHE A O 1
ATOM 3547 N N . ARG A 1 440 ? 19.884 19.911 -58.706 1.00 39.72 440 ARG A N 1
ATOM 3548 C CA . ARG A 1 440 ? 19.935 18.812 -59.672 1.00 39.72 440 ARG A CA 1
ATOM 3549 C C . ARG A 1 440 ? 19.532 19.338 -61.037 1.00 39.72 440 ARG A C 1
ATOM 3551 O O . ARG A 1 440 ? 20.149 18.886 -62.024 1.00 39.72 440 ARG A O 1
#

Secondary structure (DSSP, 8-state):
--GGGTS-HHHIIIIIGGGT-TT-HHHHHHHHHHHHHHHHHH--SEEEEET-TTTHHHHHHHHTT-EEEEEES-HHHHHTS-TTTGGGEEE--SSS--PPTTS-S--SEEEEES-GGGS-GGGHHHHHHHHHTT-SEEEEE--TT--SSTT--S---HHHHHHHHHHTTEEE-TTS--TTS-TT-EEEEE-SSPPPHHHHHHIIIIIIHHHHHHHHHHHHHHHHHHHHHHHHHHHHHHHHHHHHHHHHHHHHHHHHHHHHHHHHHHHHHHHHHHHHHHHHHHHHHHHHHHHHHHHTTSHHHHHHHTTT-SS-SSTHHHHHHHHHHHHHHHHHHHHHHHHHHHHHHHHHHHHHHHHHHHHHHHHHHHHHHHHHHHHHHHHHHHHHHHHHHHHHHHHHHHHHHHHHHHHHHHHHHHHHHHHHHHHHHHHHHHHHHHHHHH--

Sequence (440 aa):
MGTEKGYTEEYYKSHLDKDGYIDNTAYIGLNQCFAENLKQLLMPGQVLDVGCACGYLVSAFRDLGVNAYGVDSSEYVLEHVRSTCRQYCRKGILPDLRLPDGFPEKYDLVTCIEVLEHIPEKDTVKSIQALTNLSDVILFSSSPNDLTEVTHVNVHPLSYWCERFAAEGYFPDVRIDLSFGPPQFILFRKEKKALSAADLFAYMDTQYFTRMLKAKELSDVAVERYNLIKEYQAQVTSKDAELGNLSKLANERLELIKEFQAQIPAKDAELEKLFKLANERLELIKEFQSQLSRFGVFQENFDLLKQVVQDRSDVLKYGHAVLDTCHDFQEKLALAESKNAELAEELSASYDLIQQYLARIKSISAERDSMNQQLQQISAERDSMDRQLQQISAEMEKARQTELNQSKENENLRHEIQDLRASKAFRLAVQLSKIYHIFR

pLDDT: mean 77.12, std 15.96, range [32.38, 98.75]

Foldseek 3Di:
DFLLVQDAPCCCVPPPCVVDNQPDPVLLVLLLLVLVQCCVQQVWQEEEEEQCQLVSNVVSVVVVVHRYAYEHQDPVSLVSHDPVCSVRYYHAGPLVGDDDPPDDQATQEYEYEAHLQLPAPVRNLSNLVSRVSHHQKYKYFHDQPPPPDPSRNRRHDLVVVQVSNVVVQWHFPLPDQPLSDQLRITIIGRDPDRDDPVRVCCSCVPRSVVSVVVVVVVVVVVVVVVVVVVVVVVVVVVVVVVVVVVVVVVVVVVVVVVVVVVCVVVVVVVVVVVVVVVVVVVVVVVVVVVVVVVCVVCPVVVVVVVVVPPDDDDVVVVVVVVVVVVVVVVVVVVVVVVVVVVVVVVVVVVVVVVVVVVVVVVVVVVVVVVVVVVVVVVVVVVVVVVVVVVVVVVVVVVVVVVVVVVVVVVVVVVVVVVVVVVVVVVVVVVVVVVVVVVVD